Protein AF-0000000072507271 (afdb_homodimer)

Nearest PDB structures (foldseek):
  4ly5-assembly1_A  TM=8.742E-01  e=4.283E-17  Necator americanus
  3nt8-assembly2_B  TM=8.299E-01  e=2.688E-16  Necator americanus
  4tpv-assembly1_A  TM=8.058E-01  e=2.156E-11  Ancylostoma caninum
  4g2u-assembly1_B  TM=7.736E-01  e=8.994E-11  Ostertagia ostertagi
  4g2u-assembly1_A  TM=7.487E-01  e=8.403E-11  Ostertagia ostertagi

Organism: Oesophagostomum dentatum (NCBI:txid61180)

Sequence (428 aa):
MTAEFAALILLTKRGPVVDQWEGEMTDQLRYVVLAKVHSLRGNLAMGVVPNGKGGGFLRKANKLRQLHYSFDMERRAFRRARLGPFMGPPPIGVYENSFIIKDITISLDIAIQRSMQKWWSEITVREEPIDQIQNLWYDHLGISNWARMASEHTTDIGCGFHKYSGKGKVVCQFRSTLKEGSKLYTPGPTCNQCPGGKATCVNGLCPADLEGVCMTAEFAALILLTKRGPVVDQWEGEMTDQLRYVVLAKVHSLRGNLAMGVVPNGKGGGFLRKANKLRQLHYSFDMERRAFRRARLGPFMGPPPIGVYENSFIIKDITISLDIAIQRSMQKWWSEITVREEPIDQIQNLWYDHLGISNWARMASEHTTDIGCGFHKYSGKGKVVCQFRSTLKEGSKLYTPGPTCNQCPGGKATCVNGLCPADLEGVC

InterPro domains:
  IPR014044 CAP domain [PF00188] (58-174)
  IPR014044 CAP domain [SM00198] (27-181)
  IPR035940 CAP superfamily [G3DSA:3.40.33.10] (19-211)
  IPR035940 CAP superfamily [SSF55797] (21-187)

Solvent-accessible surface area (backbone atoms only — not comparable to full-atom values): 23313 Å² total; per-residue (Å²): 138,83,80,74,78,76,79,77,74,78,71,75,73,80,65,81,86,72,62,76,50,77,54,76,91,45,72,69,51,52,47,49,52,50,53,50,52,42,50,56,42,14,33,36,10,53,27,45,35,52,21,12,47,93,36,64,53,38,69,22,19,13,40,32,49,38,63,41,82,33,69,68,37,18,53,52,15,30,59,51,16,66,43,45,90,68,51,67,81,73,60,90,92,56,45,72,45,74,39,79,36,69,68,62,84,56,53,67,64,46,52,52,47,36,43,53,44,56,34,48,41,38,49,42,60,24,72,66,52,78,88,64,68,31,73,50,64,36,70,83,69,61,28,46,56,25,46,62,68,59,20,47,41,36,48,32,37,14,50,24,48,18,62,46,95,76,23,28,28,41,19,36,28,44,42,62,69,73,50,91,74,44,54,39,57,53,71,43,62,50,32,69,62,18,76,83,43,85,50,73,57,55,71,34,16,17,56,61,70,61,68,74,65,113,137,83,80,75,78,76,78,75,73,77,71,74,72,79,65,82,85,72,62,74,51,77,52,77,90,46,72,68,50,52,48,48,53,51,52,51,52,42,51,55,41,14,34,37,10,54,27,47,35,53,20,13,48,92,36,65,53,39,70,23,19,12,40,32,51,38,62,41,81,34,68,68,37,18,55,51,15,30,58,51,18,65,44,45,90,69,48,68,81,73,61,89,92,55,45,72,45,75,41,77,36,70,68,62,84,56,54,69,64,45,53,52,48,35,41,52,44,56,34,48,40,40,49,39,59,23,73,66,53,78,87,64,67,29,74,49,64,36,69,82,69,61,28,48,56,25,46,62,67,59,22,46,43,37,47,31,36,15,51,24,47,18,61,45,96,76,24,29,28,40,19,36,28,43,43,62,70,72,50,92,76,43,52,42,56,53,71,43,60,50,32,67,62,18,76,84,42,85,51,74,56,55,71,34,14,15,59,62,69,60,68,74,64,110

Radius of gyration: 24.29 Å; Cα contacts (8 Å, |Δi|>4): 818; chains: 2; bounding box: 94×62×75 Å

Structure (mmCIF, N/CA/C/O backbone):
data_AF-0000000072507271-model_v1
#
loop_
_entity.id
_entity.type
_entity.pdbx_description
1 polymer 'SCP domain-containing protein'
#
loop_
_atom_site.group_PDB
_atom_site.id
_atom_site.type_symbol
_atom_site.label_atom_id
_atom_site.label_alt_id
_atom_site.label_comp_id
_atom_site.label_asym_id
_atom_site.label_entity_id
_atom_site.label_seq_id
_atom_site.pdbx_PDB_ins_code
_atom_site.Cartn_x
_atom_site.Cartn_y
_atom_site.Cartn_z
_atom_site.occupancy
_atom_site.B_iso_or_equiv
_atom_site.auth_seq_id
_atom_site.auth_comp_id
_atom_site.auth_asym_id
_atom_site.auth_atom_id
_atom_site.pdbx_PDB_model_num
ATOM 1 N N . MET A 1 1 ? 57.812 -30.25 21.078 1 30.28 1 MET A N 1
ATOM 2 C CA . MET A 1 1 ? 56.625 -30.891 20.531 1 30.28 1 MET A CA 1
ATOM 3 C C . MET A 1 1 ? 55.5 -29.875 20.281 1 30.28 1 MET A C 1
ATOM 5 O O . MET A 1 1 ? 54.969 -29.297 21.219 1 30.28 1 MET A O 1
ATOM 9 N N . THR A 1 2 ? 55.656 -29.031 19.125 1 33.25 2 THR A N 1
ATOM 10 C CA . THR A 1 2 ? 54.906 -27.891 18.625 1 33.25 2 THR A CA 1
ATOM 11 C C . THR A 1 2 ? 53.5 -28.312 18.219 1 33.25 2 THR A C 1
ATOM 13 O O . THR A 1 2 ? 53.312 -29.188 17.375 1 33.25 2 THR A O 1
ATOM 16 N N . ALA A 1 3 ? 52.5 -28.281 19.172 1 33.59 3 ALA A N 1
ATOM 17 C CA . ALA A 1 3 ? 51.094 -28.609 18.938 1 33.59 3 ALA A CA 1
ATOM 18 C C . ALA A 1 3 ? 50.531 -27.797 17.781 1 33.59 3 ALA A C 1
ATOM 20 O O . ALA A 1 3 ? 50.531 -26.562 17.828 1 33.59 3 ALA A O 1
ATOM 21 N N . GLU A 1 4 ? 50.594 -28.297 16.609 1 34.72 4 GLU A N 1
ATOM 22 C CA . GLU A 1 4 ? 49.969 -27.672 15.445 1 34.72 4 GLU A CA 1
ATOM 23 C C . GLU A 1 4 ? 48.469 -27.672 15.578 1 34.72 4 GLU A C 1
ATOM 25 O O . GLU A 1 4 ? 47.844 -28.719 15.773 1 34.72 4 GLU A O 1
ATOM 30 N N . PHE A 1 5 ? 47.938 -26.672 16.203 1 36.12 5 PHE A N 1
ATOM 31 C CA . PHE A 1 5 ? 46.5 -26.516 16.141 1 36.12 5 PHE A CA 1
ATOM 32 C C . PHE A 1 5 ? 46.031 -26.406 14.695 1 36.12 5 PHE A C 1
ATOM 34 O O . PHE A 1 5 ? 46.344 -25.453 14 1 36.12 5 PHE A O 1
ATOM 41 N N . ALA A 1 6 ? 45.688 -27.5 14.047 1 32 6 ALA A N 1
ATOM 42 C CA . ALA A 1 6 ? 45.031 -27.516 12.75 1 32 6 ALA A CA 1
ATOM 43 C C . ALA A 1 6 ? 43.656 -26.844 12.859 1 32 6 ALA A C 1
ATOM 45 O O . ALA A 1 6 ? 42.781 -27.312 13.617 1 32 6 ALA A O 1
ATOM 46 N N . ALA A 1 7 ? 43.594 -25.547 12.547 1 35.5 7 ALA A N 1
ATOM 47 C CA . ALA A 1 7 ? 42.312 -24.859 12.367 1 35.5 7 ALA A CA 1
ATOM 48 C C . ALA A 1 7 ? 41.438 -25.578 11.336 1 35.5 7 ALA A C 1
ATOM 50 O O . ALA A 1 7 ? 41.781 -25.656 10.156 1 35.5 7 ALA A O 1
ATOM 51 N N . LEU A 1 8 ? 40.625 -26.547 11.789 1 33.56 8 LEU A N 1
ATOM 52 C CA . LEU A 1 8 ? 39.625 -27.109 10.906 1 33.56 8 LEU A CA 1
ATOM 53 C C . LEU A 1 8 ? 38.688 -26.016 10.375 1 33.56 8 LEU A C 1
ATOM 55 O O . LEU A 1 8 ? 37.969 -25.375 11.141 1 33.56 8 LEU A O 1
ATOM 59 N N . ILE A 1 9 ? 39.094 -25.422 9.289 1 33.5 9 ILE A N 1
ATOM 60 C CA . ILE A 1 9 ? 38.188 -24.562 8.531 1 33.5 9 ILE A CA 1
ATOM 61 C C . ILE A 1 9 ? 36.969 -25.375 8.086 1 33.5 9 ILE A C 1
ATOM 63 O O . ILE A 1 9 ? 37.094 -26.328 7.301 1 33.5 9 ILE A O 1
ATOM 67 N N . LEU A 1 10 ? 36 -25.562 8.945 1 29.8 10 LEU A N 1
ATOM 68 C CA . LEU A 1 10 ? 34.75 -26.125 8.438 1 29.8 10 LEU A CA 1
ATOM 69 C C . LEU A 1 10 ? 34.25 -25.312 7.25 1 29.8 10 LEU A C 1
ATOM 71 O O . LEU A 1 10 ? 33.875 -24.156 7.402 1 29.8 10 LEU A O 1
ATOM 75 N N . LEU A 1 11 ? 34.688 -25.625 6.086 1 34.31 11 LEU A N 1
ATOM 76 C CA . LEU A 1 11 ? 34.062 -25.188 4.852 1 34.31 11 LEU A CA 1
ATOM 77 C C . LEU A 1 11 ? 32.562 -25.578 4.832 1 34.31 11 LEU A C 1
ATOM 79 O O . LEU A 1 11 ? 32.25 -26.766 4.848 1 34.31 11 LEU A O 1
ATOM 83 N N . THR A 1 12 ? 31.703 -24.969 5.527 1 35.31 12 THR A N 1
ATOM 84 C CA . THR A 1 12 ? 30.312 -25.312 5.277 1 35.31 12 THR A CA 1
ATOM 85 C C . THR A 1 12 ? 30.016 -25.281 3.783 1 35.31 12 THR A C 1
ATOM 87 O O . THR A 1 12 ? 30.281 -24.297 3.105 1 35.31 12 THR A O 1
ATOM 90 N N . LYS A 1 13 ? 30.031 -26.406 3.182 1 40.5 13 LYS A N 1
ATOM 91 C CA . LYS A 1 13 ? 29.609 -26.688 1.813 1 40.5 13 LYS A CA 1
ATOM 92 C C . LYS A 1 13 ? 28.328 -25.938 1.472 1 40.5 13 LYS A C 1
ATOM 94 O O . LYS A 1 13 ? 27.391 -25.891 2.281 1 40.5 13 LYS A O 1
ATOM 99 N N . ARG A 1 14 ? 28.312 -24.891 0.66 1 40.75 14 ARG A N 1
ATOM 100 C CA . ARG A 1 14 ? 27.156 -24.344 -0.043 1 40.75 14 ARG A CA 1
ATOM 101 C C . ARG A 1 14 ? 26.297 -25.469 -0.639 1 40.75 14 ARG A C 1
ATOM 103 O O . ARG A 1 14 ? 26.766 -26.203 -1.512 1 40.75 14 ARG A O 1
ATOM 110 N N . GLY A 1 15 ? 25.516 -26.156 0.08 1 41.59 15 GLY A N 1
ATOM 111 C CA . GLY A 1 15 ? 24.719 -27.156 -0.606 1 41.59 15 GLY A CA 1
ATOM 112 C C . GLY A 1 15 ? 24.125 -26.656 -1.914 1 41.59 15 GLY A C 1
ATOM 113 O O . GLY A 1 15 ? 24.219 -25.469 -2.227 1 41.59 15 GLY A O 1
ATOM 114 N N . PRO A 1 16 ? 23.609 -27.547 -2.838 1 45.62 16 PRO A N 1
ATOM 115 C CA . PRO A 1 16 ? 23.125 -27.172 -4.168 1 45.62 16 PRO A CA 1
ATOM 116 C C . PRO A 1 16 ? 22.125 -26.016 -4.125 1 45.62 16 PRO A C 1
ATOM 118 O O . PRO A 1 16 ? 21.359 -25.891 -3.17 1 45.62 16 PRO A O 1
ATOM 121 N N . VAL A 1 17 ? 22.328 -24.859 -4.688 1 49.53 17 VAL A N 1
ATOM 122 C CA . VAL A 1 17 ? 21.438 -23.719 -4.863 1 49.53 17 VAL A CA 1
ATOM 123 C C . VAL A 1 17 ? 20.062 -24.203 -5.324 1 49.53 17 VAL A C 1
ATOM 125 O O . VAL A 1 17 ? 19.906 -24.656 -6.461 1 49.53 17 VAL A O 1
ATOM 128 N N . VAL A 1 18 ? 19.188 -24.953 -4.516 1 61.69 18 VAL A N 1
ATOM 129 C CA . VAL A 1 18 ? 17.859 -25.406 -4.867 1 61.69 18 VAL A CA 1
ATOM 130 C C . VAL A 1 18 ? 17.062 -24.25 -5.484 1 61.69 18 VAL A C 1
ATOM 132 O O . VAL A 1 18 ? 17.062 -23.141 -4.949 1 61.69 18 VAL A O 1
ATOM 135 N N . ASP A 1 19 ? 16.641 -24.422 -6.812 1 78.31 19 ASP A N 1
ATOM 136 C CA . ASP A 1 19 ? 15.766 -23.5 -7.516 1 78.31 19 ASP A CA 1
ATOM 137 C C . ASP A 1 19 ? 14.508 -23.219 -6.707 1 78.31 19 ASP A C 1
ATOM 139 O O . ASP A 1 19 ? 13.672 -24.109 -6.52 1 78.31 19 ASP A O 1
ATOM 143 N N . GLN A 1 20 ? 14.375 -22.031 -6.164 1 89.12 20 GLN A N 1
ATOM 144 C CA . GLN A 1 20 ? 13.266 -21.672 -5.289 1 89.12 20 GLN A CA 1
ATOM 145 C C . GLN A 1 20 ? 11.922 -21.875 -5.988 1 89.12 20 GLN A C 1
ATOM 147 O O . GLN A 1 20 ? 10.922 -22.172 -5.34 1 89.12 20 GLN A O 1
ATOM 152 N N . TRP A 1 21 ? 11.852 -21.875 -7.273 1 93.25 21 TRP A N 1
ATOM 153 C CA . TRP A 1 21 ? 10.602 -21.953 -8.023 1 93.25 21 TRP A CA 1
ATOM 154 C C . TRP A 1 21 ? 10.164 -23.406 -8.203 1 93.25 21 TRP A C 1
ATOM 156 O O . TRP A 1 21 ? 9.062 -23.672 -8.703 1 93.25 21 TRP A O 1
ATOM 166 N N . GLU A 1 22 ? 10.984 -24.328 -7.844 1 87.94 22 GLU A N 1
ATOM 167 C CA . GLU A 1 22 ? 10.641 -25.75 -7.93 1 87.94 22 GLU A CA 1
ATOM 168 C C . GLU A 1 22 ? 10.266 -26.312 -6.559 1 87.94 22 GLU A C 1
ATOM 170 O O . GLU A 1 22 ? 9.93 -27.5 -6.438 1 87.94 22 GLU A O 1
ATOM 175 N N . GLY A 1 23 ? 10.273 -25.406 -5.629 1 86.38 23 GLY A N 1
ATOM 176 C CA . GLY A 1 23 ? 9.977 -25.859 -4.277 1 86.38 23 GLY A CA 1
ATOM 177 C C . GLY A 1 23 ? 8.508 -25.781 -3.93 1 86.38 23 GLY A C 1
ATOM 178 O O . GLY A 1 23 ? 7.656 -25.703 -4.82 1 86.38 23 GLY A O 1
ATOM 179 N N . GLU A 1 24 ? 8.25 -26.062 -2.658 1 91.69 24 GLU A N 1
ATOM 180 C CA . GLU A 1 24 ? 6.898 -26.031 -2.113 1 91.69 24 GLU A CA 1
ATOM 181 C C . GLU A 1 24 ? 6.613 -24.719 -1.392 1 91.69 24 GLU A C 1
ATOM 183 O O . GLU A 1 24 ? 7.527 -23.938 -1.134 1 91.69 24 GLU A O 1
ATOM 188 N N . MET A 1 25 ? 5.332 -24.562 -1.2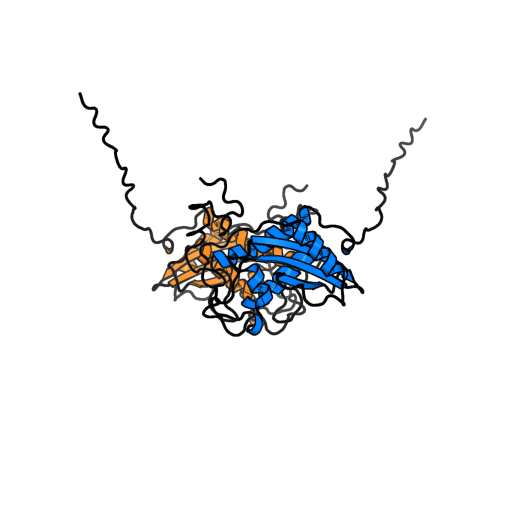28 1 97.25 25 MET A N 1
ATOM 189 C CA . MET A 1 25 ? 4.93 -23.438 -0.387 1 97.25 25 MET A CA 1
ATOM 190 C C . MET A 1 25 ? 5.367 -23.656 1.058 1 97.25 25 MET A C 1
ATOM 192 O O . MET A 1 25 ? 5.086 -24.703 1.647 1 97.25 25 MET A O 1
ATOM 196 N N . THR A 1 26 ? 6.137 -22.734 1.594 1 97.06 26 THR A N 1
ATOM 197 C CA . THR A 1 26 ? 6.539 -22.812 2.992 1 97.06 26 THR A CA 1
ATOM 198 C C . THR A 1 26 ? 5.594 -22 3.875 1 97.06 26 THR A C 1
ATOM 200 O O . THR A 1 26 ? 4.812 -21.203 3.375 1 97.06 26 THR A O 1
ATOM 203 N N . ASP A 1 27 ? 5.684 -22.203 5.168 1 97.5 27 ASP A N 1
ATOM 204 C CA . ASP A 1 27 ? 4.875 -21.422 6.105 1 97.5 27 ASP A CA 1
ATOM 205 C C . ASP A 1 27 ? 5.176 -19.938 5.988 1 97.5 27 ASP A C 1
ATOM 207 O O . ASP A 1 27 ? 4.273 -19.094 6.105 1 97.5 27 ASP A O 1
ATOM 211 N N . GLN A 1 28 ? 6.414 -19.625 5.805 1 95.94 28 GLN A N 1
ATOM 212 C CA . GLN A 1 28 ? 6.801 -18.219 5.652 1 95.94 28 GLN A CA 1
ATOM 213 C C . GLN A 1 28 ? 6.141 -17.594 4.426 1 95.94 28 GLN A C 1
ATOM 215 O O . GLN A 1 28 ? 5.652 -16.469 4.484 1 95.94 28 GLN A O 1
ATOM 220 N N . LEU A 1 29 ? 6.125 -18.312 3.334 1 97.81 29 LEU A N 1
ATOM 221 C CA . LEU A 1 29 ? 5.508 -17.781 2.121 1 97.81 29 LEU A CA 1
ATOM 222 C C . LEU A 1 29 ? 3.996 -17.656 2.295 1 97.81 29 LEU A C 1
ATOM 224 O O . LEU A 1 29 ? 3.385 -16.719 1.775 1 97.81 29 LEU A O 1
ATOM 228 N N . ARG A 1 30 ? 3.387 -18.594 2.998 1 98.69 30 ARG A N 1
ATOM 229 C CA . ARG A 1 30 ? 1.964 -18.5 3.309 1 98.69 30 ARG A CA 1
ATOM 230 C C . ARG A 1 30 ? 1.67 -17.234 4.117 1 98.69 30 ARG A C 1
ATOM 232 O O . ARG A 1 30 ? 0.674 -16.562 3.873 1 98.69 30 ARG A O 1
ATOM 239 N N . TYR A 1 31 ? 2.518 -16.984 5.047 1 97.69 31 TYR A N 1
ATOM 240 C CA . TYR A 1 31 ? 2.371 -15.758 5.828 1 97.69 31 TYR A CA 1
ATOM 241 C C . TYR A 1 31 ? 2.482 -14.531 4.941 1 97.69 31 TYR A C 1
ATOM 243 O O . TYR A 1 31 ? 1.728 -13.562 5.105 1 97.69 31 TYR A O 1
ATOM 251 N N . VAL A 1 32 ? 3.402 -14.547 4.004 1 97.25 32 VAL A N 1
ATOM 252 C CA . VAL A 1 32 ? 3.584 -13.422 3.088 1 97.25 32 VAL A CA 1
ATOM 253 C C . VAL A 1 32 ? 2.305 -13.203 2.281 1 97.25 32 VAL A C 1
ATOM 255 O O . VAL A 1 32 ? 1.869 -12.062 2.096 1 97.25 32 VAL A O 1
ATOM 258 N N . VAL A 1 33 ? 1.694 -14.281 1.812 1 98.75 33 VAL A N 1
ATOM 259 C CA . VAL A 1 33 ? 0.443 -14.195 1.067 1 98.75 33 VAL A CA 1
ATOM 260 C C . VAL A 1 33 ? -0.619 -13.5 1.919 1 98.75 33 VAL A C 1
ATOM 262 O O . VAL A 1 33 ? -1.227 -12.516 1.487 1 98.75 33 VAL A O 1
ATOM 265 N N . LEU A 1 34 ? -0.765 -13.977 3.129 1 98.5 34 LEU A N 1
ATOM 266 C CA . LEU A 1 34 ? -1.815 -13.453 3.996 1 98.5 34 LEU A CA 1
ATOM 267 C C . LEU A 1 34 ? -1.511 -12.016 4.41 1 98.5 34 LEU A C 1
ATOM 269 O O . LEU A 1 34 ? -2.404 -11.164 4.418 1 98.5 34 LEU A O 1
ATOM 273 N N . ALA A 1 35 ? -0.312 -11.711 4.758 1 97.25 35 ALA A N 1
ATOM 274 C CA . ALA A 1 35 ? 0.061 -10.367 5.184 1 97.25 35 ALA A CA 1
ATOM 275 C C . ALA A 1 35 ? -0.187 -9.352 4.074 1 97.25 35 ALA A C 1
ATOM 277 O O . ALA A 1 35 ? -0.709 -8.266 4.324 1 97.25 35 ALA A O 1
ATOM 278 N N . LYS A 1 36 ? 0.175 -9.75 2.855 1 98.25 36 LYS A N 1
ATOM 279 C CA . LYS A 1 36 ? 0.03 -8.812 1.747 1 98.25 36 LYS A CA 1
ATOM 280 C C . LYS A 1 36 ? -1.44 -8.586 1.409 1 98.25 36 LYS A C 1
ATOM 282 O O . LYS A 1 36 ? -1.88 -7.441 1.267 1 98.25 36 LYS A O 1
ATOM 287 N N . VAL A 1 37 ? -2.209 -9.602 1.322 1 98.62 37 VAL A N 1
ATOM 288 C CA . VAL A 1 37 ? -3.611 -9.414 0.962 1 98.62 37 VAL A CA 1
ATOM 289 C C . VAL A 1 37 ? -4.34 -8.672 2.078 1 98.62 37 VAL A C 1
ATOM 291 O O . VAL A 1 37 ? -5.227 -7.855 1.814 1 98.62 37 VAL A O 1
ATOM 294 N N . HIS A 1 38 ? -3.969 -8.984 3.312 1 97.75 38 HIS A N 1
ATOM 295 C CA . HIS A 1 38 ? -4.602 -8.289 4.43 1 97.75 38 HIS A CA 1
ATOM 296 C C . HIS A 1 38 ? -4.23 -6.812 4.441 1 97.75 38 HIS A C 1
ATOM 298 O O . HIS A 1 38 ? -5.062 -5.961 4.77 1 97.75 38 HIS A O 1
ATOM 304 N N . SER A 1 39 ? -3.055 -6.551 4.148 1 97.31 39 SER A N 1
ATOM 305 C CA . SER A 1 39 ? -2.643 -5.152 4.055 1 97.31 39 SER A CA 1
ATOM 306 C C . SER A 1 39 ? -3.453 -4.406 3.002 1 97.31 39 SER A C 1
ATOM 308 O O . SER A 1 39 ? -3.947 -3.307 3.254 1 97.31 39 SER A O 1
ATOM 310 N N . LEU A 1 40 ? -3.594 -4.961 1.858 1 98.19 40 LEU A N 1
ATOM 311 C CA . LEU A 1 40 ? -4.336 -4.344 0.763 1 98.19 40 LEU A CA 1
ATOM 312 C C . LEU A 1 40 ? -5.812 -4.207 1.117 1 98.19 40 LEU A C 1
ATOM 314 O O . LEU A 1 40 ? -6.398 -3.137 0.939 1 98.19 40 LEU A O 1
ATOM 318 N N . ARG A 1 41 ? -6.406 -5.227 1.66 1 97.75 41 ARG A N 1
ATOM 319 C CA . ARG A 1 41 ? -7.805 -5.188 2.08 1 97.75 41 ARG A CA 1
ATOM 320 C C . ARG A 1 41 ? -8.008 -4.195 3.219 1 97.75 41 ARG A C 1
ATOM 322 O O . ARG A 1 41 ? -9.039 -3.525 3.287 1 97.75 41 ARG A O 1
ATOM 329 N N . GLY A 1 42 ? -7.074 -4.176 4.109 1 97 42 GLY A N 1
ATOM 330 C CA . GLY A 1 42 ? -7.152 -3.201 5.184 1 97 42 GLY A CA 1
ATOM 331 C C . GLY A 1 42 ? -7.199 -1.769 4.688 1 97 42 GLY A C 1
ATOM 332 O O . GLY A 1 42 ? -7.98 -0.957 5.188 1 97 42 GLY A O 1
ATOM 333 N N . ASN A 1 43 ? -6.352 -1.466 3.729 1 97.5 43 ASN A N 1
ATOM 334 C CA . ASN A 1 43 ? -6.383 -0.143 3.115 1 97.5 43 ASN A CA 1
ATOM 335 C C . ASN A 1 43 ? -7.754 0.174 2.531 1 97.5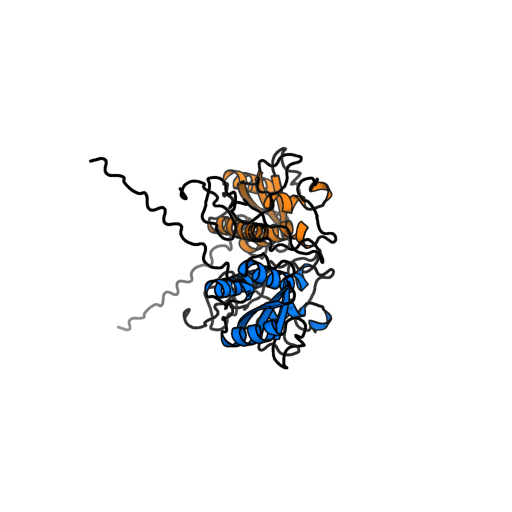 43 ASN A C 1
ATOM 337 O O . ASN A 1 43 ? -8.242 1.299 2.658 1 97.5 43 ASN A O 1
ATOM 341 N N . LEU A 1 44 ? -8.289 -0.798 1.896 1 96.62 44 LEU A N 1
ATOM 342 C CA . LEU A 1 44 ? -9.625 -0.602 1.344 1 96.62 44 LEU A CA 1
ATOM 343 C C . LEU A 1 44 ? -10.641 -0.377 2.455 1 96.62 44 LEU A C 1
ATOM 345 O O . LEU A 1 44 ? -11.461 0.54 2.373 1 96.62 44 LEU A O 1
ATOM 349 N N . ALA A 1 45 ? -10.57 -1.211 3.49 1 96.38 45 ALA A N 1
ATOM 350 C CA . ALA A 1 45 ? -11.508 -1.102 4.602 1 96.38 45 ALA A CA 1
ATOM 351 C C . ALA A 1 45 ? -11.477 0.296 5.215 1 96.38 45 ALA A C 1
ATOM 353 O O . ALA A 1 45 ? -12.516 0.838 5.602 1 96.38 45 ALA A O 1
ATOM 354 N N . MET A 1 46 ? -10.352 0.861 5.215 1 96.5 46 MET A N 1
ATOM 355 C CA . MET A 1 46 ? -10.164 2.152 5.867 1 96.5 46 MET A CA 1
ATOM 356 C C . MET A 1 46 ? -10.336 3.297 4.871 1 96.5 46 MET A C 1
ATOM 358 O O . MET A 1 46 ? -10.188 4.465 5.23 1 96.5 46 MET A O 1
ATOM 362 N N . GLY A 1 47 ? -10.609 2.994 3.67 1 95.62 47 GLY A N 1
ATOM 363 C CA . GLY A 1 47 ? -10.844 4.027 2.676 1 95.62 47 GLY A CA 1
ATOM 364 C C . GLY A 1 47 ? -9.594 4.777 2.275 1 95.62 47 GLY A C 1
ATOM 365 O O . GLY A 1 47 ? -9.633 5.988 2.045 1 95.62 47 GLY A O 1
ATOM 366 N N . VAL A 1 48 ? -8.461 4.043 2.225 1 96.62 48 VAL A N 1
ATOM 367 C CA . VAL A 1 48 ? -7.191 4.688 1.902 1 96.62 48 VAL A CA 1
ATOM 368 C C . VAL A 1 48 ? -6.734 4.254 0.513 1 96.62 48 VAL A C 1
ATOM 370 O O . VAL A 1 48 ? -5.559 4.398 0.168 1 96.62 48 VAL A O 1
ATOM 373 N N . VAL A 1 49 ? -7.566 3.662 -0.275 1 95.56 49 VAL A N 1
ATOM 374 C CA . VAL A 1 49 ? -7.262 3.26 -1.644 1 95.56 49 VAL A CA 1
ATOM 375 C C . VAL A 1 49 ? -7.73 4.34 -2.617 1 95.56 49 VAL A C 1
ATOM 377 O O . VAL A 1 49 ? -8.914 4.684 -2.648 1 95.56 49 VAL A O 1
ATOM 380 N N . PRO A 1 50 ? -6.836 4.84 -3.434 1 92.94 50 PRO A N 1
ATOM 381 C CA . PRO A 1 50 ? -7.262 5.836 -4.422 1 92.94 50 PRO A CA 1
ATOM 382 C C . PRO A 1 50 ? -8.273 5.281 -5.418 1 92.94 50 PRO A C 1
ATOM 384 O O . PRO A 1 50 ? -8.18 4.117 -5.82 1 92.94 50 PRO A O 1
ATOM 387 N N . ASN A 1 51 ? -9.195 6.211 -5.77 1 91.06 51 ASN A N 1
ATOM 388 C CA . ASN A 1 51 ? -10.172 5.895 -6.801 1 91.06 51 ASN A CA 1
ATOM 389 C C . ASN A 1 51 ? -9.719 6.375 -8.18 1 91.06 51 ASN A C 1
ATOM 391 O O . ASN A 1 51 ? -10.172 7.414 -8.656 1 91.06 51 ASN A O 1
ATOM 395 N N . GLY A 1 52 ? -8.867 5.562 -8.836 1 86.38 52 GLY A N 1
ATOM 396 C CA . GLY A 1 52 ? -8.289 5.953 -10.117 1 86.38 52 GLY A CA 1
ATOM 397 C C . GLY A 1 52 ? -7.363 7.148 -10.016 1 86.38 52 GLY A C 1
ATOM 398 O O . GLY A 1 52 ? -6.926 7.512 -8.922 1 86.38 52 GLY A O 1
ATOM 399 N N . LYS A 1 53 ? -7.133 7.625 -11.281 1 77.75 53 LYS A N 1
ATOM 400 C CA . LYS A 1 53 ? -6.258 8.789 -11.383 1 77.75 53 LYS A CA 1
ATOM 401 C C . LYS A 1 53 ? -7.02 10.07 -11.062 1 77.75 53 LYS A C 1
ATOM 403 O O . LYS A 1 53 ? -8.094 10.32 -11.617 1 77.75 53 LYS A O 1
ATOM 408 N N . GLY A 1 54 ? -6.504 10.812 -10.117 1 69.88 54 GLY A N 1
ATOM 409 C CA . GLY A 1 54 ? -7.105 12.109 -9.844 1 69.88 54 GLY A CA 1
ATOM 410 C C . GLY A 1 54 ? -8.383 12.016 -9.039 1 69.88 54 GLY A C 1
ATOM 411 O O . GLY A 1 54 ? -8.961 13.039 -8.656 1 69.88 54 GLY A O 1
ATOM 412 N N . GLY A 1 55 ? -8.82 10.773 -8.93 1 74.75 55 GLY A N 1
ATOM 413 C CA . GLY A 1 55 ? -10.023 10.609 -8.133 1 74.75 55 GLY A CA 1
ATOM 414 C C . GLY A 1 55 ? -9.758 10.547 -6.641 1 74.75 55 GLY A C 1
ATOM 415 O O . GLY A 1 55 ? -8.602 10.484 -6.215 1 74.75 55 GLY A O 1
ATOM 416 N N . GLY A 1 56 ? -10.617 10.961 -5.742 1 89.5 56 GLY A N 1
ATOM 417 C CA . GLY A 1 56 ? -10.57 10.781 -4.301 1 89.5 56 GLY A CA 1
ATOM 418 C C . GLY A 1 56 ? -10.258 9.359 -3.885 1 89.5 56 GLY A C 1
ATOM 419 O O . GLY A 1 56 ? -9.438 8.688 -4.52 1 89.5 56 GLY A O 1
ATOM 420 N N . PHE A 1 57 ? -10.703 8.969 -2.9 1 94.12 57 PHE A N 1
ATOM 421 C CA . PHE A 1 57 ? -10.469 7.637 -2.354 1 94.12 57 PHE A CA 1
ATOM 422 C C . PHE A 1 57 ? -11.727 6.781 -2.441 1 94.12 57 PHE A C 1
ATOM 424 O O . PHE A 1 57 ? -12.844 7.309 -2.465 1 94.12 57 PHE A O 1
ATOM 431 N N . LEU A 1 58 ? -11.531 5.473 -2.574 1 92.88 58 LEU A N 1
ATOM 432 C CA . LEU A 1 58 ? -12.656 4.551 -2.479 1 92.88 58 LEU A CA 1
ATOM 433 C C . LEU A 1 58 ? -13.32 4.641 -1.108 1 92.88 58 LEU A C 1
ATOM 435 O O . LEU A 1 58 ? -12.664 4.977 -0.119 1 92.88 58 LEU A O 1
ATOM 439 N N . ARG A 1 59 ? -14.625 4.383 -1.101 1 92.25 59 ARG A N 1
ATOM 440 C CA . ARG A 1 59 ? -15.352 4.41 0.165 1 92.25 59 ARG A CA 1
ATOM 441 C C . ARG A 1 59 ? -14.844 3.322 1.108 1 92.25 59 ARG A C 1
ATOM 443 O O . ARG A 1 59 ? -14.484 2.23 0.667 1 92.25 59 ARG A O 1
ATOM 450 N N . LYS A 1 60 ? -14.898 3.592 2.385 1 94.38 60 LYS A N 1
ATOM 451 C CA . LYS A 1 60 ? -14.586 2.607 3.416 1 94.38 60 LYS A CA 1
ATOM 452 C C . LYS A 1 60 ? -15.516 1.398 3.322 1 94.38 60 LYS A C 1
ATOM 454 O O . LYS A 1 60 ? -16.641 1.512 2.838 1 94.38 60 LYS A O 1
ATOM 459 N N . ALA A 1 61 ? -15.008 0.317 3.818 1 93.19 61 ALA A N 1
ATOM 460 C CA . ALA A 1 61 ? -15.812 -0.902 3.838 1 93.19 61 ALA A CA 1
ATOM 461 C C . ALA A 1 61 ? -16.188 -1.288 5.266 1 93.19 61 ALA A C 1
ATOM 463 O O . ALA A 1 61 ? -15.344 -1.287 6.16 1 93.19 61 ALA A O 1
ATOM 464 N N . ASN A 1 62 ? -17.344 -1.759 5.488 1 91.69 62 ASN A N 1
ATOM 465 C CA . ASN A 1 62 ? -17.906 -1.939 6.82 1 91.69 62 ASN A CA 1
ATOM 466 C C . ASN A 1 62 ? -17.562 -3.309 7.395 1 91.69 62 ASN A C 1
ATOM 468 O O . ASN A 1 62 ? -17.5 -3.477 8.617 1 91.69 62 ASN A O 1
ATOM 472 N N . LYS A 1 63 ? -17.312 -4.27 6.508 1 92.81 63 LYS A N 1
ATOM 473 C CA . LYS A 1 63 ? -17.234 -5.602 7.094 1 92.81 63 LYS A CA 1
ATOM 474 C C . LYS A 1 63 ? -16.219 -6.469 6.352 1 92.81 63 LYS A C 1
ATOM 476 O O . LYS A 1 63 ? -16.391 -7.688 6.254 1 92.81 63 LYS A O 1
ATOM 481 N N . LEU A 1 64 ? -15.203 -5.852 5.68 1 94.94 64 LEU A N 1
ATOM 482 C CA . LEU A 1 64 ? -14.141 -6.645 5.074 1 94.94 64 LEU A CA 1
ATOM 483 C C . LEU A 1 64 ? -13.406 -7.469 6.129 1 94.94 64 LEU A C 1
ATOM 485 O O . LEU A 1 64 ? -13.094 -6.961 7.211 1 94.94 64 LEU A O 1
ATOM 489 N N . ARG A 1 65 ? -13.156 -8.688 5.852 1 94.31 65 ARG A N 1
ATOM 490 C CA . ARG A 1 65 ? -12.555 -9.578 6.836 1 94.31 65 ARG A CA 1
ATOM 491 C C . ARG A 1 65 ? -11.156 -10.008 6.41 1 94.31 65 ARG A C 1
ATOM 493 O O . ARG A 1 65 ? -10.805 -9.93 5.23 1 94.31 65 ARG A O 1
ATOM 500 N N . GLN A 1 66 ? -10.43 -10.453 7.395 1 95.94 66 GLN A N 1
ATOM 501 C CA . GLN A 1 66 ? -9.242 -11.242 7.102 1 95.94 66 GLN A CA 1
ATOM 502 C C . GLN A 1 66 ? -9.602 -12.562 6.434 1 95.94 66 GLN A C 1
ATOM 504 O O . GLN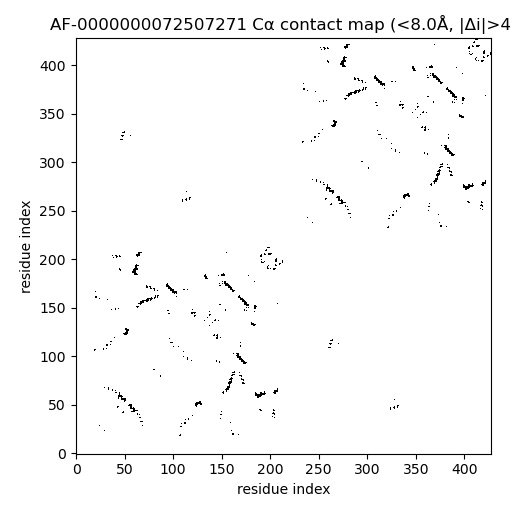 A 1 66 ? -10.688 -13.102 6.652 1 95.94 66 GLN A O 1
ATOM 509 N N . LEU A 1 67 ? -8.672 -13.047 5.621 1 97 67 LEU A N 1
ATOM 510 C CA . LEU A 1 67 ? -8.922 -14.289 4.902 1 97 67 LEU A CA 1
ATOM 511 C C . LEU A 1 67 ? -8.219 -15.461 5.59 1 97 67 LEU A C 1
ATOM 513 O O . LEU A 1 67 ? -7.234 -15.266 6.301 1 97 67 LEU A O 1
ATOM 517 N N . HIS A 1 68 ? -8.75 -16.609 5.336 1 97.06 68 HIS A N 1
ATOM 518 C CA . HIS A 1 68 ? -8.086 -17.844 5.719 1 97.06 68 HIS A CA 1
ATOM 519 C C . HIS A 1 68 ? -7.191 -18.359 4.594 1 97.06 68 HIS A C 1
ATOM 521 O O . HIS A 1 68 ? -7.516 -18.203 3.416 1 97.06 68 HIS A O 1
ATOM 527 N N . TYR A 1 69 ? -6.137 -18.969 5.074 1 98.25 69 TYR A N 1
ATOM 528 C CA . TYR A 1 69 ? -5.324 -19.641 4.066 1 98.25 69 TYR A CA 1
ATOM 529 C C . TYR A 1 69 ? -5.836 -21.062 3.814 1 98.25 69 TYR A C 1
ATOM 531 O O . TYR A 1 69 ? -6.094 -21.812 4.758 1 98.25 69 TYR A O 1
ATOM 539 N N . SER A 1 70 ? -5.945 -21.406 2.559 1 98.38 70 SER A N 1
ATOM 540 C CA . SER A 1 70 ? -6.457 -22.719 2.195 1 98.38 70 SER A CA 1
ATOM 541 C C . SER A 1 70 ? -5.379 -23.578 1.544 1 98.38 70 SER A C 1
ATOM 543 O O . SER A 1 70 ? -4.926 -23.281 0.437 1 98.38 70 SER A O 1
ATOM 545 N N . PHE A 1 71 ? -5.121 -24.734 2.152 1 98.5 71 PHE A N 1
ATOM 546 C CA . PHE A 1 71 ? -4.129 -25.656 1.616 1 98.5 71 PHE A CA 1
ATOM 547 C C . PHE A 1 71 ? -4.656 -26.344 0.369 1 98.5 71 PHE A C 1
ATOM 549 O O . PHE A 1 71 ? -3.895 -26.656 -0.548 1 98.5 71 PHE A O 1
ATOM 556 N N . ASP A 1 72 ? -5.93 -26.562 0.374 1 98.25 72 ASP A N 1
ATOM 557 C CA . ASP A 1 72 ? -6.535 -27.156 -0.813 1 98.25 72 ASP A CA 1
ATOM 558 C C . ASP A 1 72 ? -6.395 -26.234 -2.021 1 98.25 72 ASP A C 1
ATOM 560 O O . ASP A 1 72 ? -6.004 -26.688 -3.105 1 98.25 72 ASP A O 1
ATOM 564 N N . MET A 1 73 ? -6.656 -24.984 -1.825 1 98.38 73 MET A N 1
ATOM 565 C CA . MET A 1 73 ? -6.523 -24.016 -2.912 1 98.38 73 MET A CA 1
ATOM 566 C C . MET A 1 73 ? -5.062 -23.844 -3.312 1 98.38 73 MET A C 1
ATOM 568 O O . MET A 1 73 ? -4.758 -23.609 -4.484 1 98.38 73 MET A O 1
ATOM 572 N N . GLU A 1 74 ? -4.207 -23.922 -2.318 1 98.75 74 GLU A N 1
ATOM 573 C CA . GLU A 1 74 ? -2.775 -23.922 -2.6 1 98.75 74 GLU A CA 1
ATOM 574 C C . GLU A 1 74 ? -2.402 -25.047 -3.566 1 98.75 74 GLU A C 1
ATOM 576 O O . GLU A 1 74 ? -1.709 -24.812 -4.559 1 98.75 74 GLU A O 1
ATOM 581 N N . ARG A 1 75 ? -2.85 -26.266 -3.316 1 98.38 75 ARG A N 1
ATOM 582 C CA . ARG A 1 75 ? -2.545 -27.406 -4.16 1 98.38 75 ARG A CA 1
ATOM 583 C C . ARG A 1 75 ? -3.072 -27.203 -5.574 1 98.38 75 ARG A C 1
ATOM 585 O O . ARG A 1 75 ? -2.371 -27.484 -6.551 1 98.38 75 ARG A O 1
ATOM 592 N N . ARG A 1 76 ? -4.258 -26.719 -5.641 1 98.06 76 ARG A N 1
ATOM 593 C CA . ARG A 1 76 ? -4.844 -26.484 -6.953 1 98.06 76 ARG A CA 1
ATOM 594 C C . ARG A 1 76 ? -4.098 -25.375 -7.695 1 98.06 76 ARG A C 1
ATOM 596 O O . ARG A 1 76 ? -3.865 -25.484 -8.898 1 98.06 76 ARG A O 1
ATOM 603 N N . ALA A 1 77 ? -3.691 -24.359 -6.957 1 98.5 77 ALA A N 1
ATOM 604 C CA . ALA A 1 77 ? -2.949 -23.25 -7.562 1 98.5 77 ALA A CA 1
ATOM 605 C C . ALA A 1 77 ? -1.605 -23.734 -8.102 1 98.5 77 ALA A C 1
ATOM 607 O O . ALA A 1 77 ? -1.171 -23.297 -9.172 1 98.5 77 ALA A O 1
ATOM 608 N N . PHE A 1 78 ? -0.967 -24.641 -7.387 1 98.38 78 PHE A N 1
ATOM 609 C CA . PHE A 1 78 ? 0.288 -25.203 -7.871 1 98.38 78 PHE A CA 1
ATOM 610 C C . PHE A 1 78 ? 0.069 -25.984 -9.164 1 98.38 78 PHE A C 1
ATOM 612 O O . PHE A 1 78 ? 0.86 -25.875 -10.102 1 98.38 78 PHE A O 1
ATOM 619 N N . ARG A 1 79 ? -0.971 -26.797 -9.172 1 97.38 79 ARG A N 1
ATOM 620 C CA . ARG A 1 79 ? -1.268 -27.547 -10.383 1 97.38 79 ARG A CA 1
ATOM 621 C C . ARG A 1 79 ? -1.513 -26.609 -11.562 1 97.38 79 ARG A C 1
ATOM 623 O O . ARG A 1 79 ? -1.044 -26.859 -12.672 1 97.38 79 ARG A O 1
ATOM 630 N N . ARG A 1 80 ? -2.252 -25.547 -11.297 1 97.88 80 ARG A N 1
ATOM 631 C CA . ARG A 1 80 ? -2.531 -24.547 -12.328 1 97.88 80 ARG A CA 1
ATOM 632 C C . ARG A 1 80 ? -1.247 -23.859 -12.797 1 97.88 80 ARG A C 1
ATOM 634 O O . ARG A 1 80 ? -1.021 -23.719 -14 1 97.88 80 ARG A O 1
ATOM 641 N N . ALA A 1 81 ? -0.321 -23.484 -11.883 1 97.81 81 ALA A N 1
ATOM 642 C CA . ALA A 1 81 ? 0.929 -22.797 -12.203 1 97.81 81 ALA A CA 1
ATOM 643 C C . ALA A 1 81 ? 1.845 -23.688 -13.039 1 97.81 81 ALA A C 1
ATOM 645 O O . ALA A 1 81 ? 2.549 -23.203 -13.93 1 97.81 81 ALA A O 1
ATOM 646 N N . ARG A 1 82 ? 1.807 -24.953 -12.836 1 96.5 82 ARG A N 1
ATOM 647 C CA . ARG A 1 82 ? 2.688 -25.906 -13.508 1 96.5 82 ARG A CA 1
ATOM 648 C C . ARG A 1 82 ? 2.33 -26.031 -14.984 1 96.5 82 ARG A C 1
ATOM 650 O O . ARG A 1 82 ? 3.146 -26.484 -15.789 1 96.5 82 ARG A O 1
ATOM 657 N N . LEU A 1 83 ? 1.148 -25.641 -15.305 1 95.81 83 LEU A N 1
ATOM 658 C CA . LEU A 1 83 ? 0.739 -25.703 -16.703 1 95.81 83 LEU A CA 1
ATOM 659 C C . LEU A 1 83 ? 1.473 -24.641 -17.531 1 95.81 83 LEU A C 1
ATOM 661 O O . LEU A 1 83 ? 1.483 -24.703 -18.766 1 95.81 83 LEU A O 1
ATOM 665 N N . GLY A 1 84 ? 2.061 -23.609 -16.844 1 92.06 84 GLY A N 1
ATOM 666 C CA . GLY A 1 84 ? 2.883 -22.609 -17.5 1 92.06 84 GLY A CA 1
ATOM 667 C C . GLY A 1 84 ? 2.16 -21.891 -18.625 1 92.06 84 GLY A C 1
ATOM 668 O O . GLY A 1 84 ? 1.084 -21.328 -18.422 1 92.06 84 GLY A O 1
ATOM 669 N N . PRO A 1 85 ? 2.689 -21.969 -19.766 1 89 85 PRO A N 1
ATOM 670 C CA . PRO A 1 85 ? 2.098 -21.266 -20.906 1 89 85 PRO A CA 1
ATOM 671 C C . PRO A 1 85 ? 0.791 -21.906 -21.375 1 89 85 PRO A C 1
ATOM 673 O O . PRO A 1 85 ? 0.021 -21.281 -22.109 1 89 85 PRO A O 1
ATOM 676 N N . PHE A 1 86 ? 0.507 -23.031 -21 1 91.62 86 PHE A N 1
ATOM 677 C CA . PHE A 1 86 ? -0.682 -23.734 -21.453 1 91.62 86 PHE A CA 1
ATOM 678 C C . PHE A 1 86 ? -1.834 -23.547 -20.469 1 91.62 86 PHE A C 1
ATOM 680 O O . PHE A 1 86 ? -2.908 -24.125 -20.656 1 91.62 86 PHE A O 1
ATOM 687 N N . MET A 1 87 ? -1.507 -22.734 -19.5 1 93.38 87 MET A N 1
ATOM 688 C CA . MET A 1 87 ? -2.57 -22.531 -18.531 1 93.38 87 MET A CA 1
ATOM 689 C C . MET A 1 87 ? -3.766 -21.828 -19.172 1 93.38 87 MET A C 1
ATOM 691 O O . MET A 1 87 ? -3.682 -20.656 -19.547 1 93.38 87 MET A O 1
ATOM 695 N N . GLY A 1 88 ? -4.844 -22.516 -19.375 1 92.12 88 GLY A N 1
ATOM 696 C CA . GLY A 1 88 ? -6.09 -21.922 -19.828 1 92.12 88 GLY A CA 1
ATOM 697 C C . GLY A 1 88 ? -6.895 -21.266 -18.734 1 92.12 88 GLY A C 1
ATOM 698 O O . GLY A 1 88 ? -6.379 -21.031 -17.641 1 92.12 88 GLY A O 1
ATOM 699 N N . PRO A 1 89 ? -8.141 -20.953 -19.078 1 92.81 89 PRO A N 1
ATOM 700 C CA . PRO A 1 89 ? -9.008 -20.391 -18.047 1 92.81 89 PRO A CA 1
ATOM 701 C C . PRO A 1 89 ? -9.234 -21.344 -16.875 1 92.81 89 PRO A C 1
ATOM 703 O O . PRO A 1 89 ? -9.125 -22.562 -17.047 1 92.81 89 PRO A O 1
ATOM 706 N N . PRO A 1 90 ? -9.469 -20.766 -15.766 1 93.25 90 PRO A N 1
ATOM 707 C CA . PRO A 1 90 ? -9.766 -21.656 -14.648 1 93.25 90 PRO A CA 1
ATOM 708 C C . PRO A 1 90 ? -11.078 -22.422 -14.828 1 93.25 90 PRO A C 1
ATOM 710 O O . PRO A 1 90 ? -11.938 -22 -15.609 1 93.25 90 PRO A O 1
ATOM 713 N N . PRO A 1 91 ? -11.219 -23.562 -14.062 1 90.75 91 PRO A N 1
ATOM 714 C CA . PRO A 1 91 ? -12.5 -24.266 -14.078 1 90.75 91 PRO A CA 1
ATOM 715 C C . PRO A 1 91 ? -13.672 -23.391 -13.633 1 90.75 91 PRO A C 1
ATOM 717 O O . PRO A 1 91 ? -13.477 -22.406 -12.93 1 90.75 91 PRO A O 1
ATOM 720 N N . ILE A 1 92 ? -14.859 -23.797 -14.047 1 86.5 92 ILE A N 1
ATOM 721 C CA . ILE A 1 92 ? -16.078 -23.047 -13.711 1 86.5 92 ILE A CA 1
ATOM 722 C C . ILE A 1 92 ? -16.219 -22.969 -12.188 1 86.5 92 ILE A C 1
ATOM 724 O O . ILE A 1 92 ? -16 -23.953 -11.484 1 86.5 92 ILE A O 1
ATOM 728 N N . GLY A 1 93 ? -16.469 -21.781 -11.742 1 85.69 93 GLY A N 1
ATOM 729 C CA . GLY A 1 93 ? -16.719 -21.594 -10.32 1 85.69 93 GLY A CA 1
ATOM 730 C C . GLY A 1 93 ? -15.453 -21.297 -9.531 1 85.69 93 GLY A C 1
ATOM 731 O O . GLY A 1 93 ? -15.516 -21.016 -8.336 1 85.69 93 GLY A O 1
ATOM 732 N N . VAL A 1 94 ? -14.32 -21.375 -10.203 1 91.12 94 VAL A N 1
ATOM 733 C CA . VAL A 1 94 ? -13.062 -21.109 -9.516 1 91.12 94 VAL A CA 1
ATOM 734 C C . VAL A 1 94 ? -12.625 -19.672 -9.789 1 91.12 94 VAL A C 1
ATOM 736 O O . VAL A 1 94 ? -12.562 -19.234 -10.938 1 91.12 94 VAL A O 1
ATOM 739 N N . TYR A 1 95 ? -12.391 -18.906 -8.766 1 93.69 95 TYR A N 1
ATOM 740 C CA . TYR A 1 95 ? -11.836 -17.562 -8.859 1 93.69 95 TYR A CA 1
ATOM 741 C C . TYR A 1 95 ? -10.32 -17.578 -8.742 1 93.69 95 TYR A C 1
ATOM 743 O O . TYR A 1 95 ? -9.773 -18.016 -7.723 1 93.69 95 TYR A O 1
ATOM 751 N N . GLU A 1 96 ? -9.719 -17.094 -9.82 1 96.88 96 GLU A N 1
ATOM 752 C CA . GLU A 1 96 ? -8.273 -17.281 -9.914 1 96.88 96 GLU A CA 1
ATOM 753 C C . GLU A 1 96 ? -7.598 -16.031 -10.484 1 96.88 96 GLU A C 1
ATOM 755 O O . GLU A 1 96 ? -8.102 -15.422 -11.43 1 96.88 96 GLU A O 1
ATOM 760 N N . ASN A 1 97 ? -6.527 -15.602 -9.852 1 97.31 97 ASN A N 1
ATOM 761 C CA . ASN A 1 97 ? -5.602 -14.625 -10.422 1 97.31 97 ASN A CA 1
ATOM 762 C C . ASN A 1 97 ? -4.27 -15.266 -10.797 1 97.31 97 ASN A C 1
ATOM 764 O O . ASN A 1 97 ? -3.838 -16.219 -10.164 1 97.31 97 ASN A O 1
ATOM 768 N N . SER A 1 98 ? -3.607 -14.719 -11.812 1 97.88 98 SER A N 1
ATOM 769 C CA . SER A 1 98 ? -2.27 -15.172 -12.188 1 97.88 98 SER A CA 1
ATOM 770 C C . SER A 1 98 ? -1.429 -14.016 -12.719 1 97.88 98 SER A C 1
ATOM 772 O O . SER A 1 98 ? -1.97 -13.023 -13.211 1 97.88 98 SER A O 1
ATOM 774 N N . PHE A 1 99 ? -0.199 -14.188 -12.57 1 97 99 PHE A N 1
ATOM 775 C CA . PHE A 1 99 ? 0.757 -13.188 -13.023 1 97 99 PHE A CA 1
ATOM 776 C C . PHE A 1 99 ? 2.084 -13.836 -13.406 1 97 99 PHE A C 1
ATOM 778 O O . PHE A 1 99 ? 2.551 -14.75 -12.719 1 97 99 PHE A O 1
ATOM 785 N N . ILE A 1 100 ? 2.678 -13.352 -14.5 1 96.88 100 ILE A N 1
ATOM 786 C CA . ILE A 1 100 ? 3.955 -13.859 -14.984 1 96.88 100 ILE A CA 1
ATOM 787 C C . ILE A 1 100 ? 5.094 -13 -14.438 1 96.88 100 ILE A C 1
ATOM 789 O O . ILE A 1 100 ? 5.051 -11.773 -14.523 1 96.88 100 ILE A O 1
ATOM 793 N N . ILE A 1 101 ? 6.039 -13.68 -13.859 1 96.06 101 ILE A N 1
ATOM 794 C CA . ILE A 1 101 ? 7.262 -13.055 -13.367 1 96.06 101 ILE A CA 1
ATOM 795 C C . ILE A 1 101 ? 8.391 -13.266 -14.375 1 96.06 101 ILE A C 1
ATOM 797 O O . ILE A 1 101 ? 8.836 -14.398 -14.594 1 96.06 101 ILE A O 1
ATOM 801 N N . LYS A 1 102 ? 8.891 -12.211 -14.953 1 94.25 102 LYS A N 1
ATOM 802 C CA . LYS A 1 102 ? 9.906 -12.312 -16 1 94.25 102 LYS A CA 1
ATOM 803 C C . LYS A 1 102 ? 11.297 -12.5 -15.406 1 94.25 102 LYS A C 1
ATOM 805 O O . LYS A 1 102 ? 12.117 -13.242 -15.953 1 94.25 102 LYS A O 1
ATOM 810 N N . ASP A 1 103 ? 11.586 -11.812 -14.289 1 92.75 103 ASP A N 1
ATOM 811 C CA . ASP A 1 103 ? 12.867 -11.93 -13.609 1 92.75 103 ASP A CA 1
ATOM 812 C C . ASP A 1 103 ? 12.789 -12.938 -12.461 1 92.75 103 ASP A C 1
ATOM 814 O O . ASP A 1 103 ? 12.438 -12.57 -11.336 1 92.75 103 ASP A O 1
ATOM 818 N N . ILE A 1 104 ? 13.219 -14.102 -12.695 1 93.38 104 ILE A N 1
ATOM 819 C CA . ILE A 1 104 ? 13.008 -15.172 -11.734 1 93.38 104 ILE A CA 1
ATOM 820 C C . ILE A 1 104 ? 14.164 -15.211 -10.742 1 93.38 104 ILE A C 1
ATOM 822 O O . ILE A 1 104 ? 14.266 -16.125 -9.922 1 93.38 104 ILE A O 1
ATOM 826 N N . THR A 1 105 ? 15.062 -14.25 -10.82 1 91.81 105 THR A N 1
ATOM 827 C CA . THR A 1 105 ? 16.141 -14.172 -9.836 1 91.81 105 THR A CA 1
ATOM 828 C C . THR A 1 105 ? 15.633 -13.555 -8.531 1 91.81 105 THR A C 1
ATOM 830 O O . THR A 1 105 ? 16.297 -13.656 -7.496 1 91.81 105 THR A O 1
ATOM 833 N N . ILE A 1 106 ? 14.484 -12.969 -8.586 1 93.25 106 ILE A N 1
ATOM 834 C CA . ILE A 1 106 ? 13.922 -12.414 -7.359 1 93.25 106 ILE A CA 1
ATOM 835 C C . ILE A 1 106 ? 13.414 -13.539 -6.461 1 93.25 106 ILE A C 1
ATOM 837 O O . ILE A 1 106 ? 13.102 -14.633 -6.941 1 93.25 106 ILE A O 1
ATOM 841 N N . SER A 1 107 ? 13.352 -13.234 -5.164 1 93.81 107 SER A N 1
ATOM 842 C CA . SER A 1 107 ? 12.859 -14.234 -4.215 1 93.81 107 SER A CA 1
ATOM 843 C C . SER A 1 107 ? 11.359 -14.43 -4.352 1 93.81 107 SER A C 1
ATOM 845 O O . SER A 1 107 ? 10.648 -13.547 -4.836 1 93.81 107 SER A O 1
ATOM 847 N N . LEU A 1 108 ? 10.867 -15.586 -3.904 1 97.06 108 LEU A N 1
ATOM 848 C CA . LEU A 1 108 ? 9.469 -15.953 -4.066 1 97.06 108 LEU A CA 1
ATOM 849 C C . LEU A 1 108 ? 8.562 -15.023 -3.264 1 97.06 108 LEU A C 1
ATOM 851 O O . LEU A 1 108 ? 7.441 -14.727 -3.68 1 97.06 108 LEU A O 1
ATOM 855 N N . ASP A 1 109 ? 9.039 -14.539 -2.098 1 96.19 109 ASP A N 1
ATOM 856 C CA . ASP A 1 109 ? 8.219 -13.609 -1.328 1 96.19 109 ASP A CA 1
ATOM 857 C C . ASP A 1 109 ? 7.98 -12.312 -2.102 1 96.19 109 ASP A C 1
ATOM 859 O O . ASP A 1 109 ? 6.871 -11.781 -2.098 1 96.19 109 ASP A O 1
ATOM 863 N N . ILE A 1 110 ? 8.977 -11.828 -2.812 1 96.75 110 ILE A N 1
ATOM 864 C CA . ILE A 1 110 ? 8.852 -10.633 -3.639 1 96.75 110 ILE A CA 1
ATOM 865 C C . ILE A 1 110 ? 7.934 -10.922 -4.824 1 96.75 110 ILE A C 1
ATOM 867 O O . ILE A 1 110 ? 7.059 -10.117 -5.152 1 96.75 110 ILE A O 1
ATOM 871 N N . ALA A 1 111 ? 8.109 -12.086 -5.453 1 97.62 111 ALA A N 1
ATOM 872 C CA . ALA A 1 111 ? 7.27 -12.461 -6.59 1 97.62 111 ALA A CA 1
ATOM 873 C C . ALA A 1 111 ? 5.793 -12.484 -6.203 1 97.62 111 ALA A C 1
ATOM 875 O O . ALA A 1 111 ? 4.941 -11.992 -6.949 1 97.62 111 ALA A O 1
ATOM 876 N N . ILE A 1 112 ? 5.516 -13.023 -5.078 1 98.5 112 ILE A N 1
ATOM 877 C CA . ILE A 1 112 ? 4.148 -13.109 -4.582 1 98.5 112 ILE A CA 1
ATOM 878 C C . ILE A 1 112 ? 3.598 -11.703 -4.336 1 98.5 112 ILE A C 1
ATOM 880 O O . ILE A 1 112 ? 2.486 -11.383 -4.766 1 98.5 112 ILE A O 1
ATOM 884 N N . GLN A 1 113 ? 4.363 -10.883 -3.74 1 98.31 113 GLN A N 1
ATOM 885 C CA . GLN A 1 113 ? 3.91 -9.531 -3.434 1 98.31 113 GLN A CA 1
ATOM 886 C C . GLN A 1 113 ? 3.73 -8.711 -4.707 1 98.31 113 GLN A C 1
ATOM 888 O O . GLN A 1 113 ? 2.777 -7.938 -4.824 1 98.31 113 GLN A O 1
ATOM 893 N N . ARG A 1 114 ? 4.641 -8.883 -5.637 1 97.94 114 ARG A N 1
ATOM 894 C CA . ARG A 1 114 ? 4.5 -8.188 -6.918 1 97.94 114 ARG A CA 1
ATOM 895 C C . ARG A 1 114 ? 3.223 -8.617 -7.633 1 97.94 114 ARG A C 1
ATOM 897 O O . ARG A 1 114 ? 2.527 -7.781 -8.219 1 97.94 114 ARG A O 1
ATOM 904 N N . SER A 1 115 ? 2.938 -9.875 -7.586 1 98.19 115 SER A N 1
ATOM 905 C CA . SER A 1 115 ? 1.729 -10.375 -8.234 1 98.19 115 SER A CA 1
ATOM 906 C C . SER A 1 115 ? 0.478 -9.75 -7.629 1 98.19 115 SER A C 1
ATOM 908 O O . SER A 1 115 ? -0.382 -9.242 -8.352 1 98.19 115 SER A O 1
ATOM 910 N N . MET A 1 116 ? 0.415 -9.688 -6.352 1 98.44 116 MET A N 1
ATOM 911 C CA . MET A 1 116 ? -0.759 -9.141 -5.672 1 98.44 116 MET A CA 1
ATOM 912 C C . MET A 1 116 ? -0.871 -7.641 -5.898 1 98.44 116 MET A C 1
ATOM 914 O O . MET A 1 116 ? -1.973 -7.113 -6.066 1 98.44 116 MET A O 1
ATOM 918 N N . GLN A 1 117 ? 0.27 -7.016 -5.879 1 97.25 117 GLN A N 1
ATOM 919 C CA . GLN A 1 117 ? 0.25 -5.582 -6.137 1 97.25 117 GLN A CA 1
ATOM 920 C C . GLN A 1 117 ? -0.218 -5.285 -7.559 1 97.25 117 GLN A C 1
ATOM 922 O O . GLN A 1 117 ? -0.94 -4.312 -7.793 1 97.25 117 GLN A O 1
ATOM 927 N N . LYS A 1 118 ? 0.207 -6.062 -8.492 1 96 118 LYS A N 1
ATOM 928 C CA . LYS A 1 118 ? -0.22 -5.875 -9.875 1 96 118 LYS A CA 1
ATOM 929 C C . LYS A 1 118 ? -1.726 -6.078 -10.016 1 96 118 LYS A C 1
ATOM 931 O O . LYS A 1 118 ? -2.408 -5.273 -10.656 1 96 118 LYS A O 1
ATOM 936 N N . TRP A 1 119 ? -2.271 -7.102 -9.445 1 96.56 119 TRP A N 1
ATOM 937 C CA . TRP A 1 119 ? -3.713 -7.332 -9.469 1 96.56 119 TRP A CA 1
ATOM 938 C C . TRP A 1 119 ? -4.461 -6.172 -8.82 1 96.56 119 TRP A C 1
ATOM 940 O O . TRP A 1 119 ? -5.461 -5.695 -9.359 1 96.56 119 TRP A O 1
ATOM 950 N N . TRP A 1 120 ? -3.945 -5.66 -7.715 1 95.56 120 TRP A N 1
ATOM 951 C CA . TRP A 1 120 ? -4.59 -4.59 -6.961 1 95.56 120 TRP A CA 1
ATOM 952 C C . TRP A 1 120 ? -4.559 -3.279 -7.738 1 95.56 120 TRP A C 1
ATOM 954 O O . TRP A 1 120 ? -5.496 -2.479 -7.656 1 95.56 120 TRP A O 1
ATOM 964 N N . SER A 1 121 ? -3.527 -3.045 -8.531 1 93.56 121 SER A N 1
ATOM 965 C CA . SER A 1 121 ? -3.328 -1.781 -9.234 1 93.56 121 SER A CA 1
ATOM 966 C C . SER A 1 121 ? -4.398 -1.564 -10.297 1 93.56 121 SER A C 1
ATOM 968 O O . SER A 1 121 ? -4.582 -0.447 -10.781 1 93.56 121 SER A O 1
ATOM 970 N N . GLU A 1 122 ? -5.152 -2.604 -10.609 1 91.69 122 GLU A N 1
ATOM 971 C CA . GLU A 1 122 ? -6.215 -2.467 -11.602 1 91.69 122 GLU A CA 1
ATOM 972 C C . GLU A 1 122 ? -7.152 -1.313 -11.25 1 91.69 122 GLU A C 1
ATOM 974 O O . GLU A 1 122 ? -7.648 -0.617 -12.141 1 91.69 122 GLU A O 1
ATOM 979 N N . ILE A 1 123 ? -7.332 -1.068 -9.961 1 90.62 123 ILE A N 1
ATOM 980 C CA . ILE A 1 123 ? -8.297 -0.051 -9.555 1 90.62 123 ILE A CA 1
ATOM 981 C C . ILE A 1 123 ? -7.59 1.295 -9.398 1 90.62 123 ILE A C 1
ATOM 983 O O . ILE A 1 123 ? -8.172 2.344 -9.688 1 90.62 123 ILE A O 1
ATOM 987 N N . THR A 1 124 ? -6.352 1.296 -9 1 89 124 THR A N 1
ATOM 988 C CA . THR A 1 124 ? -5.703 2.545 -8.609 1 89 124 THR A CA 1
ATOM 989 C C . THR A 1 124 ? -5.176 3.283 -9.836 1 89 124 THR A C 1
ATOM 991 O O . THR A 1 124 ? -5.012 4.504 -9.805 1 89 124 THR A O 1
ATOM 994 N N . VAL A 1 125 ? -4.984 2.559 -10.953 1 86.69 125 VAL A N 1
ATOM 995 C CA . VAL A 1 125 ? -4.363 3.201 -12.102 1 86.69 125 VAL A CA 1
ATOM 996 C C . VAL A 1 125 ? -5.43 3.527 -13.148 1 86.69 125 VAL A C 1
ATOM 998 O O . VAL A 1 125 ? -5.105 3.955 -14.258 1 86.69 125 VAL A O 1
ATOM 1001 N N . ARG A 1 126 ? -6.68 3.322 -12.797 1 86.69 126 ARG A N 1
ATOM 1002 C CA . ARG A 1 126 ? -7.75 3.67 -13.727 1 86.69 126 ARG A CA 1
ATOM 1003 C C . ARG A 1 126 ? -7.758 5.164 -14.023 1 86.69 126 ARG A C 1
ATOM 1005 O O . ARG A 1 126 ? -7.539 5.98 -13.125 1 86.69 126 ARG A O 1
ATOM 1012 N N . GLU A 1 127 ? -8.125 5.461 -15.258 1 83.69 127 GLU A N 1
ATOM 1013 C CA . GLU A 1 127 ? -8.234 6.867 -15.641 1 83.69 127 GLU A CA 1
ATOM 1014 C C . GLU A 1 127 ? -9.477 7.508 -15.016 1 83.69 127 GLU A C 1
ATOM 1016 O O . GLU A 1 127 ? -9.391 8.602 -14.445 1 83.69 127 GLU A O 1
ATOM 1021 N N . GLU A 1 128 ? -10.578 6.707 -15.078 1 82.94 128 GLU A N 1
ATOM 1022 C CA . GLU A 1 128 ? -11.828 7.215 -14.523 1 82.94 128 GLU A CA 1
ATOM 1023 C C . GLU A 1 128 ? -12.188 6.504 -13.227 1 82.94 128 GLU A C 1
ATOM 1025 O O . GLU A 1 128 ? -12.164 5.273 -13.156 1 82.94 128 GLU A O 1
ATOM 1030 N N . PRO A 1 129 ? -12.477 7.355 -12.219 1 82.69 129 PRO A N 1
ATOM 1031 C CA . PRO A 1 129 ? -12.945 6.746 -10.977 1 82.69 129 PRO A CA 1
ATOM 1032 C C . PRO A 1 129 ? -14.234 5.945 -11.156 1 82.69 129 PRO A C 1
ATOM 1034 O O . PRO A 1 129 ? -14.977 6.168 -12.109 1 82.69 129 PRO A O 1
ATOM 1037 N N . ILE A 1 130 ? -14.375 4.992 -10.25 1 80.56 130 ILE A N 1
ATOM 1038 C CA . ILE A 1 130 ? -15.602 4.195 -10.273 1 80.56 130 ILE A CA 1
ATOM 1039 C C . ILE A 1 130 ? -16.562 4.703 -9.203 1 80.56 130 ILE A C 1
ATOM 1041 O O . ILE A 1 130 ? -16.156 5.012 -8.086 1 80.56 130 ILE A O 1
ATOM 1045 N N . ASP A 1 131 ? -17.812 4.949 -9.586 1 71.25 131 ASP A N 1
ATOM 1046 C CA . ASP A 1 131 ? -18.812 5.469 -8.656 1 71.25 131 ASP A CA 1
ATOM 1047 C C . ASP A 1 131 ? -19.328 4.371 -7.727 1 71.25 131 ASP A C 1
ATOM 1049 O O . ASP A 1 131 ? -19.453 4.586 -6.52 1 71.25 131 ASP A O 1
ATOM 1053 N N . GLN A 1 132 ? -19.891 3.373 -8.289 1 63.5 132 GLN A N 1
ATOM 1054 C CA . GLN A 1 132 ? -20.453 2.297 -7.477 1 63.5 132 GLN A CA 1
ATOM 1055 C C . GLN A 1 132 ? -20.016 0.931 -8 1 63.5 132 GLN A C 1
ATOM 1057 O O . GLN A 1 132 ? -20.125 0.66 -9.203 1 63.5 132 GLN A O 1
ATOM 1062 N N . ILE A 1 133 ? -19.094 0.248 -7.207 1 59.09 133 ILE A N 1
ATOM 1063 C CA . ILE A 1 133 ? -18.594 -1.055 -7.629 1 59.09 133 ILE A CA 1
ATOM 1064 C C . ILE A 1 133 ? -19.719 -2.086 -7.57 1 59.09 133 ILE A C 1
ATOM 1066 O O . ILE A 1 133 ? -19.547 -3.221 -8.023 1 59.09 133 ILE A O 1
ATOM 1070 N N . GLN A 1 134 ? -20.859 -1.784 -6.875 1 53.88 134 GLN A N 1
ATOM 1071 C CA . GLN A 1 134 ? -21.891 -2.77 -6.625 1 53.88 134 GLN A CA 1
ATOM 1072 C C . GLN A 1 134 ? -22.312 -3.479 -7.914 1 53.88 134 GLN A C 1
ATOM 1074 O O . GLN A 1 134 ? -22.5 -4.695 -7.926 1 53.88 134 GLN A O 1
ATOM 1079 N N . ASN A 1 135 ? -22.875 -2.758 -8.867 1 50.28 135 ASN A N 1
ATOM 1080 C CA . ASN A 1 135 ? -23.562 -3.357 -10 1 50.28 135 ASN A CA 1
ATOM 1081 C C . ASN A 1 135 ? -22.594 -3.73 -11.117 1 50.28 135 ASN A C 1
ATOM 1083 O O . ASN A 1 135 ? -23.016 -4.039 -12.234 1 50.28 135 ASN A O 1
ATOM 1087 N N . LEU A 1 136 ? -21.391 -3.664 -10.836 1 53.25 136 LEU A N 1
ATOM 1088 C CA . LEU A 1 136 ? -20.531 -3.529 -12.016 1 53.25 136 LEU A CA 1
ATOM 1089 C C . LEU A 1 136 ? -19.984 -4.887 -12.445 1 53.25 136 LEU A C 1
ATOM 1091 O O . LEU A 1 136 ? -19.594 -5.699 -11.609 1 53.25 136 LEU A O 1
ATOM 1095 N N . TRP A 1 137 ? -20.422 -5.223 -13.68 1 61.28 137 TRP A N 1
ATOM 1096 C CA . TRP A 1 137 ? -19.703 -6.285 -14.375 1 61.28 137 TRP A CA 1
ATOM 1097 C C . TRP A 1 137 ? -18.203 -5.984 -14.43 1 61.28 137 TRP A C 1
ATOM 1099 O O . TRP A 1 137 ? -17.734 -5.281 -15.328 1 61.28 137 TRP A O 1
ATOM 1109 N N . TYR A 1 138 ? -17.516 -6.344 -13.367 1 70.12 138 TYR A N 1
ATOM 1110 C CA . TYR A 1 138 ? -16.109 -5.992 -13.164 1 70.12 138 TYR A CA 1
ATOM 1111 C C . TYR A 1 138 ? -15.25 -6.547 -14.297 1 70.12 138 TYR A C 1
ATOM 1113 O O . TYR A 1 138 ? -14.141 -6.055 -14.531 1 70.12 138 TYR A O 1
ATOM 1121 N N . ASP A 1 139 ? -15.875 -7.441 -14.984 1 71.31 139 ASP A N 1
ATOM 1122 C CA . ASP A 1 139 ? -15.102 -7.988 -16.094 1 71.31 139 ASP A CA 1
ATOM 1123 C C . ASP A 1 139 ? -14.906 -6.949 -17.203 1 71.31 139 ASP A C 1
ATOM 1125 O O . ASP A 1 139 ? -13.805 -6.789 -17.719 1 71.31 139 ASP A O 1
ATOM 1129 N N . HIS A 1 140 ? -15.945 -6.176 -17.391 1 74.38 140 HIS A N 1
ATOM 1130 C CA . HIS A 1 140 ? -15.883 -5.223 -18.484 1 74.38 140 HIS A CA 1
ATOM 1131 C C . HIS A 1 140 ? -15.078 -3.982 -18.094 1 74.38 140 HIS A C 1
ATOM 1133 O O . HIS A 1 140 ? -14.648 -3.219 -18.969 1 74.38 140 HIS A O 1
ATOM 1139 N N . LEU A 1 141 ? -14.875 -3.865 -16.75 1 78.06 141 LEU A N 1
ATOM 1140 C CA . LEU A 1 141 ? -14.18 -2.676 -16.266 1 78.06 141 LEU A CA 1
ATOM 1141 C C . LEU A 1 141 ? -12.68 -2.928 -16.141 1 78.06 141 LEU A C 1
ATOM 1143 O O . LEU A 1 141 ? -11.906 -1.997 -15.914 1 78.06 141 LEU A O 1
ATOM 1147 N N . GLY A 1 142 ? -12.234 -4.156 -16.359 1 84.44 142 GLY A N 1
ATOM 1148 C CA . GLY A 1 142 ? -10.812 -4.465 -16.266 1 84.44 142 GLY A CA 1
ATOM 1149 C C . GLY A 1 142 ? -10.297 -4.508 -14.844 1 84.44 142 GLY A C 1
ATOM 1150 O O . GLY A 1 142 ? -9.125 -4.211 -14.594 1 84.44 142 GLY A O 1
ATOM 1151 N N . ILE A 1 143 ? -11.242 -4.777 -13.875 1 90.38 143 ILE A N 1
ATOM 1152 C CA . ILE A 1 143 ? -10.805 -4.773 -12.492 1 90.38 143 ILE A CA 1
ATOM 1153 C C . ILE A 1 143 ? -11.133 -6.113 -11.836 1 90.38 143 ILE A C 1
ATOM 1155 O O . ILE A 1 143 ? -11.375 -6.176 -10.625 1 90.38 143 ILE A O 1
ATOM 1159 N N . SER A 1 144 ? -11.227 -7.227 -12.609 1 90.38 144 SER A N 1
ATOM 1160 C CA . SER A 1 144 ? -11.664 -8.523 -12.086 1 90.38 144 SER A CA 1
ATOM 1161 C C . SER A 1 144 ? -10.672 -9.062 -11.062 1 90.38 144 SER A C 1
ATOM 1163 O O . SER A 1 144 ? -11.078 -9.664 -10.062 1 90.38 144 SER A O 1
ATOM 1165 N N . ASN A 1 145 ? -9.352 -8.922 -11.375 1 94.06 145 ASN A N 1
ATOM 1166 C CA . ASN A 1 145 ? -8.383 -9.414 -10.398 1 94.06 145 ASN A CA 1
ATOM 1167 C C . ASN A 1 145 ? -8.5 -8.672 -9.07 1 94.06 145 ASN A C 1
ATOM 1169 O O . ASN A 1 145 ? -8.461 -9.289 -8 1 94.06 145 ASN A O 1
ATOM 1173 N N . TRP A 1 146 ? -8.625 -7.406 -9.164 1 95.38 146 TRP A N 1
ATOM 1174 C CA . TRP A 1 146 ? -8.82 -6.602 -7.965 1 95.38 146 TRP A CA 1
ATOM 1175 C C . TRP A 1 146 ? -10.086 -7.023 -7.227 1 95.38 146 TRP A C 1
ATOM 1177 O O . TRP A 1 146 ? -10.078 -7.156 -6 1 95.38 146 TRP A O 1
ATOM 1187 N N . ALA A 1 147 ? -11.172 -7.176 -7.914 1 92.44 147 ALA A N 1
ATOM 1188 C CA . ALA A 1 147 ? -12.469 -7.488 -7.32 1 92.44 147 ALA A CA 1
ATOM 1189 C C . ALA A 1 147 ? -12.406 -8.781 -6.516 1 92.44 147 ALA A C 1
ATOM 1191 O O . ALA A 1 147 ? -13.016 -8.891 -5.445 1 92.44 147 ALA A O 1
ATOM 1192 N N . ARG A 1 148 ? -11.703 -9.773 -6.93 1 93.94 148 ARG A N 1
ATOM 1193 C CA . ARG A 1 148 ? -11.602 -11.055 -6.234 1 93.94 148 ARG A CA 1
ATOM 1194 C C . ARG A 1 148 ? -10.875 -10.898 -4.902 1 93.94 148 ARG A C 1
ATOM 1196 O O . ARG A 1 148 ? -11.18 -11.609 -3.939 1 93.94 148 ARG A O 1
ATOM 1203 N N . MET A 1 149 ? -10.008 -9.969 -4.875 1 96.38 149 MET A N 1
ATOM 1204 C CA . MET A 1 149 ? -9.273 -9.711 -3.641 1 96.38 149 MET A CA 1
ATOM 1205 C C . MET A 1 149 ? -10.07 -8.805 -2.711 1 96.38 149 MET A C 1
ATOM 1207 O O . MET A 1 149 ? -10.023 -8.961 -1.489 1 96.38 149 MET A O 1
ATOM 1211 N N . ALA A 1 150 ? -10.859 -7.91 -3.246 1 95.12 150 ALA A N 1
ATOM 1212 C CA . ALA A 1 150 ? -11.453 -6.805 -2.502 1 95.12 150 ALA A CA 1
ATOM 1213 C C . ALA A 1 150 ? -12.852 -7.172 -2.01 1 95.12 150 ALA A C 1
ATOM 1215 O O . ALA A 1 150 ? -13.398 -6.508 -1.123 1 95.12 150 ALA A O 1
ATOM 1216 N N . SER A 1 151 ? -13.453 -8.164 -2.506 1 93.25 151 SER A N 1
ATOM 1217 C CA . SER A 1 151 ? -14.844 -8.492 -2.219 1 93.25 151 SER A CA 1
ATOM 1218 C C . SER A 1 151 ? -15.031 -8.898 -0.759 1 93.25 151 SER A C 1
ATOM 1220 O O . SER A 1 151 ? -14.219 -9.648 -0.212 1 93.25 151 SER A O 1
ATOM 1222 N N . GLU A 1 152 ? -16.141 -8.383 -0.178 1 92.94 152 GLU A N 1
ATOM 1223 C CA . GLU A 1 152 ? -16.469 -8.781 1.185 1 92.94 152 GLU A CA 1
ATOM 1224 C C . GLU A 1 152 ? -16.969 -10.227 1.229 1 92.94 152 GLU A C 1
ATOM 1226 O O . GLU A 1 152 ? -17.062 -10.82 2.305 1 92.94 152 GLU A O 1
ATOM 1231 N N . HIS A 1 153 ? -17.156 -10.82 0.062 1 91.88 153 HIS A N 1
ATOM 1232 C CA . HIS A 1 153 ? -17.641 -12.188 -0.051 1 91.88 153 HIS A CA 1
ATOM 1233 C C . HIS A 1 153 ? -16.484 -13.18 -0.161 1 91.88 153 HIS A C 1
ATOM 1235 O O . HIS A 1 153 ? -16.688 -14.391 -0.121 1 91.88 153 HIS A O 1
ATOM 1241 N N . THR A 1 154 ? -15.273 -12.719 -0.371 1 94.69 154 THR A N 1
ATOM 1242 C CA . THR A 1 154 ? -14.086 -13.562 -0.401 1 94.69 154 THR A CA 1
ATOM 1243 C C . THR A 1 154 ? -13.68 -13.977 1.011 1 94.69 154 THR A C 1
ATOM 1245 O O . THR A 1 154 ? -13.562 -13.133 1.9 1 94.69 154 THR A O 1
ATOM 1248 N N . THR A 1 155 ? -13.383 -15.32 1.231 1 95.12 155 THR A N 1
ATOM 1249 C CA . THR A 1 155 ? -13.125 -15.781 2.592 1 95.12 155 THR A CA 1
ATOM 1250 C C . THR A 1 155 ? -11.773 -16.484 2.676 1 95.12 155 THR A C 1
ATOM 1252 O O . THR A 1 155 ? -11.172 -16.562 3.752 1 95.12 155 THR A O 1
ATOM 1255 N N . ASP A 1 156 ? -11.32 -17.016 1.537 1 97.94 156 ASP A N 1
ATOM 1256 C CA . ASP A 1 156 ? -10.109 -17.828 1.55 1 97.94 156 ASP A CA 1
ATOM 1257 C C . ASP A 1 156 ? -9.211 -17.484 0.36 1 97.94 156 ASP A C 1
ATOM 1259 O O . ASP A 1 156 ? -9.695 -17.047 -0.682 1 97.94 156 ASP A O 1
ATOM 1263 N N . ILE A 1 157 ? -7.977 -17.797 0.577 1 98.62 157 ILE A N 1
ATOM 1264 C CA . ILE A 1 157 ? -6.988 -17.656 -0.487 1 98.62 157 ILE A CA 1
ATOM 1265 C C . ILE A 1 157 ? -5.977 -18.812 -0.408 1 98.62 157 ILE A C 1
ATOM 1267 O O . ILE A 1 157 ? -5.695 -19.328 0.677 1 98.62 157 ILE A O 1
ATOM 1271 N N . GLY A 1 158 ? -5.473 -19.312 -1.431 1 98.81 158 GLY A N 1
ATOM 1272 C CA . GLY A 1 158 ? -4.34 -20.203 -1.608 1 98.81 158 GLY A CA 1
ATOM 1273 C C . GLY A 1 158 ? -3.557 -19.938 -2.879 1 98.81 158 GLY A C 1
ATOM 1274 O O . GLY A 1 158 ? -4.141 -19.656 -3.926 1 98.81 158 GLY A O 1
ATOM 1275 N N . CYS A 1 159 ? -2.246 -20 -2.797 1 98.88 159 CYS A N 1
ATOM 1276 C CA . CYS A 1 159 ? -1.429 -19.625 -3.939 1 98.88 159 CYS A CA 1
ATOM 1277 C C . CYS A 1 159 ? -0.408 -20.703 -4.273 1 98.88 159 CYS A C 1
ATOM 1279 O O . CYS A 1 159 ? -0.156 -21.594 -3.463 1 98.88 159 CYS A O 1
ATOM 1281 N N . GLY A 1 160 ? 0.128 -20.609 -5.441 1 98.69 160 GLY A N 1
ATOM 1282 C CA . GLY A 1 160 ? 1.198 -21.453 -5.945 1 98.69 160 GLY A CA 1
ATOM 1283 C C . GLY A 1 160 ? 2.066 -20.75 -6.98 1 98.69 160 GLY A C 1
ATOM 1284 O O . GLY A 1 160 ? 1.742 -19.656 -7.434 1 98.69 160 GLY A O 1
ATOM 1285 N N . PHE A 1 161 ? 3.145 -21.375 -7.281 1 98.56 161 PHE A N 1
ATOM 1286 C CA . PHE A 1 161 ? 4.086 -20.812 -8.242 1 98.56 161 PHE A CA 1
ATOM 1287 C C . PHE A 1 161 ? 4.863 -21.922 -8.945 1 98.56 161 PHE A C 1
ATOM 1289 O O . PHE A 1 161 ? 4.965 -23.047 -8.422 1 98.56 161 PHE A O 1
ATOM 1296 N N . HIS A 1 162 ? 5.309 -21.562 -10.117 1 97.38 162 HIS A N 1
ATOM 1297 C CA . HIS A 1 162 ? 6.137 -22.484 -10.875 1 97.38 162 HIS A CA 1
ATOM 1298 C C . HIS A 1 162 ? 6.934 -21.75 -11.953 1 97.38 162 HIS A C 1
ATOM 1300 O O . HIS A 1 162 ? 6.496 -20.719 -12.461 1 97.38 162 HIS A O 1
ATOM 1306 N N . LYS A 1 163 ? 8.062 -22.266 -12.227 1 95.56 163 LYS A N 1
ATOM 1307 C CA . LYS A 1 163 ? 8.875 -21.703 -13.305 1 95.56 163 LYS A CA 1
ATOM 1308 C C . LYS A 1 163 ? 8.617 -22.453 -14.617 1 95.56 163 LYS A C 1
ATOM 1310 O O . LYS A 1 163 ? 8.391 -23.656 -14.625 1 95.56 163 LYS A O 1
ATOM 1315 N N . TYR A 1 164 ? 8.594 -21.719 -15.688 1 91.44 164 TYR A N 1
ATOM 1316 C CA . TYR A 1 164 ? 8.492 -22.266 -17.031 1 91.44 164 TYR A CA 1
ATOM 1317 C C . TYR A 1 164 ? 9.188 -21.359 -18.047 1 91.44 164 TYR A C 1
ATOM 1319 O O . TYR A 1 164 ? 9 -20.141 -18.031 1 91.44 164 TYR A O 1
ATOM 1327 N N . SER A 1 165 ? 10.047 -21.953 -18.922 1 92.44 165 SER A N 1
ATOM 1328 C CA . SER A 1 165 ? 10.727 -21.266 -20.016 1 92.44 165 SER A CA 1
ATOM 1329 C C . SER A 1 165 ? 11.445 -20.016 -19.516 1 92.44 165 SER A C 1
ATOM 1331 O O . SER A 1 165 ? 11.32 -18.938 -20.109 1 92.44 165 SER A O 1
ATOM 1333 N N . GLY A 1 166 ? 12 -20.062 -18.438 1 93.06 166 GLY A N 1
ATOM 1334 C CA . GLY A 1 166 ? 12.812 -18.984 -17.906 1 93.06 166 GLY A CA 1
ATOM 1335 C C . GLY A 1 166 ? 12 -17.906 -17.203 1 93.06 166 GLY A C 1
ATOM 1336 O O . GLY A 1 166 ? 12.539 -16.859 -16.844 1 93.06 166 GLY A O 1
ATOM 1337 N N . LYS A 1 167 ? 10.695 -18.125 -17.047 1 96.12 167 LYS A N 1
ATOM 1338 C CA . LYS A 1 167 ? 9.805 -17.219 -16.328 1 96.12 167 LYS A CA 1
ATOM 1339 C C . LYS A 1 167 ? 9.117 -17.938 -15.172 1 96.12 167 LYS A C 1
ATOM 1341 O O . LYS A 1 167 ? 9.172 -19.172 -15.07 1 96.12 167 LYS A O 1
ATOM 1346 N N . GLY A 1 168 ? 8.625 -17.109 -14.297 1 96.19 168 GLY A N 1
ATOM 1347 C CA . GLY A 1 168 ? 7.812 -17.641 -13.219 1 96.19 168 GLY A CA 1
ATOM 1348 C C . GLY A 1 168 ? 6.34 -17.312 -13.367 1 96.19 168 GLY A C 1
ATOM 1349 O O . GLY A 1 168 ? 5.977 -16.344 -14.031 1 96.19 168 GLY A O 1
ATOM 1350 N N . LYS A 1 169 ? 5.551 -18.188 -12.844 1 97.5 169 LYS A N 1
ATOM 1351 C CA . LYS A 1 169 ? 4.117 -17.922 -12.773 1 97.5 169 LYS A CA 1
ATOM 1352 C C . LYS A 1 169 ? 3.604 -18.047 -11.344 1 97.5 169 LYS A C 1
ATOM 1354 O O . LYS A 1 169 ? 3.906 -19.016 -10.648 1 97.5 169 LYS A O 1
ATOM 1359 N N . VAL A 1 170 ? 2.928 -17 -10.875 1 98.38 170 VAL A N 1
ATOM 1360 C CA . VAL A 1 170 ? 2.234 -17.031 -9.586 1 98.38 170 VAL A CA 1
ATOM 1361 C C . VAL A 1 170 ? 0.729 -17.125 -9.812 1 98.38 170 VAL A C 1
ATOM 1363 O O . VAL A 1 170 ? 0.171 -16.391 -10.633 1 98.38 170 VAL A O 1
ATOM 1366 N N . VAL A 1 171 ? 0.111 -18.047 -9.133 1 98.75 171 VAL A N 1
ATOM 1367 C CA . VAL A 1 171 ? -1.328 -18.266 -9.234 1 98.75 171 VAL A CA 1
ATOM 1368 C C . VAL A 1 171 ? -1.949 -18.266 -7.84 1 98.75 171 VAL A C 1
ATOM 1370 O O . VAL A 1 171 ? -1.42 -18.906 -6.918 1 98.75 171 VAL A O 1
ATOM 1373 N N . CYS A 1 172 ? -3.064 -17.562 -7.652 1 98.81 172 CYS A N 1
ATOM 1374 C CA . CYS A 1 172 ? -3.836 -17.625 -6.414 1 98.81 172 CYS A CA 1
ATOM 1375 C C . CYS A 1 172 ? -5.305 -17.922 -6.703 1 98.81 172 CYS A C 1
ATOM 1377 O O . CYS A 1 172 ? -5.875 -17.375 -7.648 1 98.81 172 CYS A O 1
ATOM 1379 N N . GLN A 1 173 ? -5.855 -18.734 -5.922 1 98.44 173 GLN A N 1
ATOM 1380 C CA . GLN A 1 173 ? -7.285 -19.016 -5.965 1 98.44 173 GLN A CA 1
ATOM 1381 C C . GLN A 1 173 ? -7.996 -18.469 -4.734 1 98.44 173 GLN A C 1
ATOM 1383 O O . GLN A 1 173 ? -7.398 -18.359 -3.662 1 98.44 173 GLN A O 1
ATOM 1388 N N . PHE A 1 174 ? -9.305 -18.172 -4.918 1 97.56 174 PHE A N 1
ATOM 1389 C CA . PHE A 1 174 ? -10.125 -17.562 -3.875 1 97.56 174 PHE A CA 1
ATOM 1390 C C . PHE A 1 174 ? -11.438 -18.312 -3.707 1 97.56 174 PHE A C 1
ATOM 1392 O O . PHE A 1 174 ? -12.039 -18.75 -4.688 1 97.56 174 PHE A O 1
ATOM 1399 N N . ARG A 1 175 ? -11.789 -18.406 -2.473 1 96.12 175 ARG A N 1
ATOM 1400 C CA . ARG A 1 175 ? -13.164 -18.812 -2.186 1 96.12 175 ARG A CA 1
ATOM 1401 C C . ARG A 1 175 ? -14.07 -17.594 -2.029 1 96.12 175 ARG A C 1
ATOM 1403 O O . ARG A 1 175 ? -13.773 -16.688 -1.244 1 96.12 175 ARG A O 1
ATOM 1410 N N . SER A 1 176 ? -15.148 -17.531 -2.801 1 92.31 176 SER A N 1
ATOM 1411 C CA . SER A 1 176 ? -16.047 -16.375 -2.756 1 92.31 176 SER A CA 1
ATOM 1412 C C . SER A 1 176 ? -17.5 -16.797 -2.932 1 92.31 176 SER A C 1
ATOM 1414 O O . SER A 1 176 ? -17.797 -17.719 -3.703 1 92.31 176 SER A O 1
ATOM 1416 N N . THR A 1 177 ? -18.344 -16.094 -2.236 1 87.5 177 THR A N 1
ATOM 1417 C CA . THR A 1 177 ? -19.781 -16.312 -2.406 1 87.5 177 THR A CA 1
ATOM 1418 C C . THR A 1 177 ? -20.406 -15.164 -3.205 1 87.5 177 THR A C 1
ATOM 1420 O O . THR A 1 177 ? -21.625 -14.984 -3.186 1 87.5 177 THR A O 1
ATOM 1423 N N . LEU A 1 178 ? -19.594 -14.406 -3.766 1 82.81 178 LEU A N 1
ATOM 1424 C CA . LEU A 1 178 ? -20.062 -13.266 -4.539 1 82.81 178 LEU A CA 1
ATOM 1425 C C . LEU A 1 178 ? -21.047 -13.711 -5.613 1 82.81 178 LEU A C 1
ATOM 1427 O O . LEU A 1 178 ? -20.781 -14.656 -6.355 1 82.81 178 LEU A O 1
ATOM 1431 N N . LYS A 1 179 ? -22.172 -13.078 -5.625 1 76.25 179 LYS A N 1
ATOM 1432 C CA . LYS A 1 179 ? -23.219 -13.359 -6.609 1 76.25 179 LYS A CA 1
ATOM 1433 C 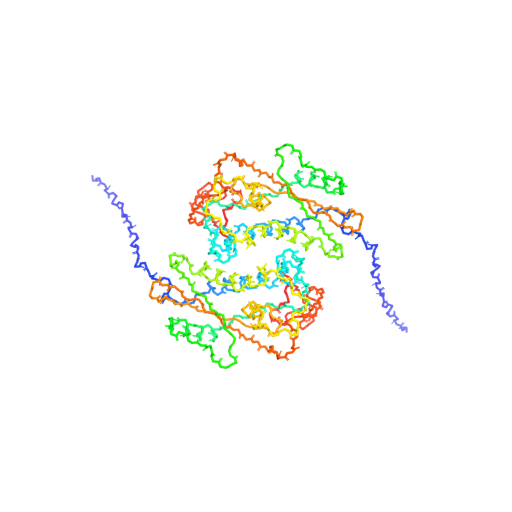C . LYS A 1 179 ? -23.375 -12.195 -7.586 1 76.25 179 LYS A C 1
ATOM 1435 O O . LYS A 1 179 ? -23.016 -11.062 -7.27 1 76.25 179 LYS A O 1
ATOM 1440 N N . GLU A 1 180 ? -23.922 -12.594 -8.703 1 69.44 180 GLU A N 1
ATOM 1441 C CA . GLU A 1 180 ? -24.203 -11.555 -9.695 1 69.44 180 GLU A CA 1
ATOM 1442 C C . GLU A 1 180 ? -25.141 -10.492 -9.133 1 69.44 180 GLU A C 1
ATOM 1444 O O . GLU A 1 180 ? -26.125 -10.82 -8.469 1 69.44 180 GLU A O 1
ATOM 1449 N N . GLY A 1 181 ? -24.812 -9.234 -9.312 1 69 181 GLY A N 1
ATOM 1450 C CA . GLY A 1 181 ? -25.656 -8.141 -8.867 1 69 181 GLY A CA 1
ATOM 1451 C C . GLY A 1 181 ? -25.328 -7.656 -7.469 1 69 181 GLY A C 1
ATOM 1452 O O . GLY A 1 181 ? -25.812 -6.613 -7.035 1 69 181 GLY A O 1
ATOM 1453 N N . SER A 1 182 ? -24.516 -8.461 -6.797 1 75.75 182 SER A N 1
ATOM 1454 C CA . SER A 1 182 ? -24.156 -8.07 -5.441 1 75.75 182 SER A CA 1
ATOM 1455 C C . SER A 1 182 ? -23.062 -6.996 -5.449 1 75.75 182 SER A C 1
ATOM 1457 O O . SER A 1 182 ? -22.25 -6.93 -6.375 1 75.75 182 SER A O 1
ATOM 1459 N N . LYS A 1 183 ? -23.156 -6.176 -4.375 1 82.19 183 LYS A N 1
ATOM 1460 C CA . LYS A 1 183 ? -22.062 -5.234 -4.164 1 82.19 183 LYS A CA 1
ATOM 1461 C C . LYS A 1 183 ? -20.781 -5.957 -3.77 1 82.19 183 LYS A C 1
ATOM 1463 O O . LYS A 1 183 ? -20.828 -6.977 -3.074 1 82.19 183 LYS A O 1
ATOM 1468 N N . LEU A 1 184 ? -19.719 -5.418 -4.27 1 89.06 184 LEU A N 1
ATOM 1469 C CA . LEU A 1 184 ? -18.438 -6.012 -3.924 1 89.06 184 LEU A CA 1
ATOM 1470 C C . LEU A 1 184 ? -18.188 -5.93 -2.422 1 89.06 184 LEU A C 1
ATOM 1472 O O . LEU A 1 184 ? -17.641 -6.867 -1.827 1 89.06 184 LEU A O 1
ATOM 1476 N N . TYR A 1 185 ? -18.547 -4.789 -1.855 1 91.19 185 TYR A N 1
ATOM 1477 C CA . TYR A 1 185 ? -18.5 -4.633 -0.407 1 91.19 185 TYR A CA 1
ATOM 1478 C C . TYR A 1 185 ? -19.469 -3.555 0.058 1 91.19 185 TYR A C 1
ATOM 1480 O O . TYR A 1 185 ? -19.953 -2.758 -0.748 1 91.19 185 TYR A O 1
ATOM 1488 N N . THR A 1 186 ? -19.812 -3.506 1.245 1 90.62 186 THR A N 1
ATOM 1489 C CA . THR A 1 186 ? -20.75 -2.561 1.844 1 90.62 186 THR A CA 1
ATOM 1490 C C . THR A 1 186 ? -20.016 -1.347 2.4 1 90.62 186 THR A C 1
ATOM 1492 O O . THR A 1 186 ? -19.203 -1.473 3.33 1 90.62 186 THR A O 1
ATOM 1495 N N . PRO A 1 187 ? -20.328 -0.2 1.776 1 91.5 187 PRO A N 1
ATOM 1496 C CA . PRO A 1 187 ? -19.672 0.996 2.303 1 91.5 187 PRO A CA 1
ATOM 1497 C C . PRO A 1 187 ? -20.109 1.34 3.723 1 91.5 187 PRO A C 1
ATOM 1499 O O . PRO A 1 187 ? -21.266 1.104 4.086 1 91.5 187 PRO A O 1
ATOM 1502 N N . GLY A 1 188 ? -19.25 1.935 4.562 1 91.25 188 GLY A N 1
ATOM 1503 C CA . GLY A 1 188 ? -19.531 2.373 5.922 1 91.25 188 GLY A CA 1
ATOM 1504 C C . GLY A 1 188 ? -18.312 2.379 6.82 1 91.25 188 GLY A C 1
ATOM 1505 O O . GLY A 1 188 ? -17.219 2.064 6.375 1 91.25 188 GLY A O 1
ATOM 1506 N N . PRO A 1 189 ? -18.531 2.695 8.102 1 90.5 189 PRO A N 1
ATOM 1507 C CA . PRO A 1 189 ? -17.391 2.686 9.023 1 90.5 189 PRO A CA 1
ATOM 1508 C C . PRO A 1 189 ? -16.75 1.306 9.164 1 90.5 189 PRO A C 1
ATOM 1510 O O . PRO A 1 189 ? -17.453 0.292 9.156 1 90.5 189 PRO A O 1
ATOM 1513 N N . THR A 1 190 ? -15.469 1.316 9.203 1 90.5 190 THR A N 1
ATOM 1514 C CA . THR A 1 190 ? -14.688 0.085 9.258 1 90.5 190 THR A CA 1
ATOM 1515 C C . THR A 1 190 ? -15.148 -0.794 10.422 1 90.5 190 THR A C 1
ATOM 1517 O O . THR A 1 190 ? -15.383 -0.301 11.523 1 90.5 190 THR A O 1
ATOM 1520 N N . CYS A 1 191 ? -15.281 -2.049 10.188 1 91.12 191 CYS A N 1
ATOM 1521 C CA . CYS A 1 191 ? -15.555 -3.092 11.172 1 91.12 191 CYS A CA 1
ATOM 1522 C C . CYS A 1 191 ? -16.859 -2.816 11.914 1 91.12 191 CYS A C 1
ATOM 1524 O O . CYS A 1 191 ? -16.984 -3.174 13.086 1 91.12 191 CYS A O 1
ATOM 1526 N N . ASN A 1 192 ? -17.719 -2.135 11.312 1 89.25 192 ASN A N 1
ATOM 1527 C CA . ASN A 1 192 ? -18.984 -1.774 11.969 1 89.25 192 ASN A CA 1
ATOM 1528 C C . ASN A 1 192 ? -19.969 -2.93 11.945 1 89.25 192 ASN A C 1
ATOM 1530 O O . ASN A 1 192 ? -20.812 -3.059 12.844 1 89.25 192 ASN A O 1
ATOM 1534 N N . GLN A 1 193 ? -19.969 -3.826 10.969 1 89.38 193 GLN A N 1
ATOM 1535 C CA . GLN A 1 193 ? -20.906 -4.941 10.82 1 89.38 193 GLN A CA 1
ATOM 1536 C C . GLN A 1 193 ? -20.156 -6.258 10.633 1 89.38 193 GLN A C 1
ATOM 1538 O O . GLN A 1 193 ? -20.531 -7.07 9.781 1 89.38 193 GLN A O 1
ATOM 1543 N N . CYS A 1 194 ? -19.094 -6.375 11.398 1 89.06 194 CYS A N 1
ATOM 1544 C CA . CYS A 1 194 ? -18.328 -7.617 11.297 1 89.06 194 CYS A CA 1
ATOM 1545 C C . CYS A 1 194 ? -19.219 -8.828 11.57 1 89.06 194 CYS A C 1
ATOM 1547 O O . CYS A 1 194 ? -20.078 -8.789 12.461 1 89.06 194 CYS A O 1
ATOM 1549 N N . PRO A 1 195 ? -18.969 -9.805 10.82 1 79.88 195 PRO A N 1
ATOM 1550 C CA . PRO A 1 195 ? -19.703 -11.039 11.141 1 79.88 195 PRO A CA 1
ATOM 1551 C C . PRO A 1 195 ? -19.406 -11.547 12.547 1 79.88 195 PRO A C 1
ATOM 1553 O O . PRO A 1 195 ? -18.25 -11.555 12.984 1 79.88 195 PRO A O 1
ATOM 1556 N N . GLY A 1 196 ? -20.422 -11.867 13.32 1 77.19 196 GLY A N 1
ATOM 1557 C CA . GLY A 1 196 ? -20.281 -12.367 14.672 1 77.19 196 GLY A CA 1
ATOM 1558 C C . GLY A 1 196 ? -20.359 -11.273 15.727 1 77.19 196 GLY A C 1
ATOM 1559 O O . GLY A 1 196 ? -20.297 -11.555 16.922 1 77.19 196 GLY A O 1
ATOM 1560 N N . GLY A 1 197 ? -20.531 -10.078 15.32 1 69.06 197 GLY A N 1
ATOM 1561 C CA . GLY A 1 197 ? -20.703 -8.961 16.234 1 69.06 197 GLY A CA 1
ATOM 1562 C C . GLY A 1 197 ? -19.438 -8.141 16.406 1 69.06 197 GLY A C 1
ATOM 1563 O O . GLY A 1 197 ? -18.531 -8.203 15.586 1 69.06 197 GLY A O 1
ATOM 1564 N N . LYS A 1 198 ? -19.516 -7.309 17.594 1 62.69 198 LYS A N 1
ATOM 1565 C CA . LYS A 1 198 ? -18.438 -6.352 17.828 1 62.69 198 LYS A CA 1
ATOM 1566 C C . LYS A 1 198 ? -17.094 -7.062 18.016 1 62.69 198 LYS A C 1
ATOM 1568 O O . LYS A 1 198 ? -16.984 -8 18.797 1 62.69 198 LYS A O 1
ATOM 1573 N N . ALA A 1 199 ? -16.25 -6.988 16.938 1 64.19 199 ALA A N 1
ATOM 1574 C CA . ALA A 1 199 ? -14.969 -7.688 16.969 1 64.19 199 ALA A CA 1
ATOM 1575 C C . ALA A 1 199 ? -13.805 -6.703 16.969 1 64.19 199 ALA A C 1
ATOM 1577 O O . ALA A 1 199 ? -13.984 -5.523 16.656 1 64.19 199 ALA A O 1
ATOM 1578 N N . THR A 1 200 ? -12.828 -7.078 17.609 1 77.38 200 THR A N 1
ATOM 1579 C CA . THR A 1 200 ? -11.562 -6.348 17.547 1 77.38 200 THR A CA 1
ATOM 1580 C C . THR A 1 200 ? -11.062 -6.234 16.109 1 77.38 200 THR A C 1
ATOM 1582 O O . THR A 1 200 ? -10.82 -7.246 15.453 1 77.38 200 THR A O 1
ATOM 1585 N N . CYS A 1 201 ? -11.07 -5.102 15.586 1 85.19 201 CYS A N 1
ATOM 1586 C CA . CYS A 1 201 ? -10.578 -4.785 14.25 1 85.19 201 CYS A CA 1
ATOM 1587 C C . CYS A 1 201 ? -9.055 -4.871 14.195 1 85.19 201 CYS A C 1
ATOM 1589 O O . CYS A 1 201 ? -8.375 -4.418 15.117 1 85.19 201 CYS A O 1
ATOM 1591 N N . VAL A 1 202 ? -8.664 -5.566 13.289 1 85.38 202 VAL A N 1
ATOM 1592 C CA . VAL A 1 202 ? -7.227 -5.609 13.062 1 85.38 202 VAL A CA 1
ATOM 1593 C C . VAL A 1 202 ? -6.891 -4.918 11.742 1 85.38 202 VAL A C 1
ATOM 1595 O O . VAL A 1 202 ? -7.195 -5.441 10.664 1 85.38 202 VAL A O 1
ATOM 1598 N N . ASN A 1 203 ? -6.27 -3.828 11.812 1 86.69 203 ASN A N 1
ATOM 1599 C CA . ASN A 1 203 ? -5.898 -3.039 10.641 1 86.69 203 ASN A CA 1
ATOM 1600 C C . ASN A 1 203 ? -7.094 -2.816 9.711 1 86.69 203 ASN A C 1
ATOM 1602 O O . ASN A 1 203 ? -6.984 -2.996 8.5 1 86.69 203 ASN A O 1
ATOM 1606 N N . GLY A 1 204 ? -8.164 -2.586 10.359 1 91.75 204 GLY A N 1
ATOM 1607 C CA . GLY A 1 204 ? -9.367 -2.225 9.633 1 91.75 204 GLY A CA 1
ATOM 1608 C C . GLY A 1 204 ? -10.188 -3.428 9.188 1 91.75 204 GLY A C 1
ATOM 1609 O O . GLY A 1 204 ? -11.266 -3.277 8.625 1 91.75 204 GLY A O 1
ATOM 1610 N N . LEU A 1 205 ? -9.727 -4.613 9.469 1 95.5 205 LEU A N 1
ATOM 1611 C CA . LEU A 1 205 ? -10.406 -5.812 9.008 1 95.5 205 LEU A CA 1
ATOM 1612 C C . LEU A 1 205 ? -11.078 -6.543 10.164 1 95.5 205 LEU A C 1
ATOM 1614 O O . LEU A 1 205 ? -10.516 -6.617 11.258 1 95.5 205 LEU A O 1
ATOM 1618 N N . CYS A 1 206 ? -12.227 -7.02 9.859 1 93.69 206 CYS A N 1
ATOM 1619 C CA . CYS A 1 206 ? -12.852 -7.969 10.766 1 93.69 206 CYS A CA 1
ATOM 1620 C C . CYS A 1 206 ? -12.031 -9.25 10.875 1 93.69 206 CYS A C 1
ATOM 1622 O O . CYS A 1 206 ? -11.375 -9.648 9.914 1 93.69 206 CYS A O 1
ATOM 1624 N N . PRO A 1 207 ? -12.055 -9.898 12.086 1 89.31 207 PRO A N 1
ATOM 1625 C CA . PRO A 1 207 ? -11.32 -11.164 12.211 1 89.31 207 PRO A CA 1
ATOM 1626 C C . PRO A 1 207 ? -11.844 -12.25 11.281 1 89.31 207 PRO A C 1
ATOM 1628 O O . PRO A 1 207 ? -13.031 -12.25 10.938 1 89.31 207 PRO A O 1
ATOM 1631 N N . ALA A 1 208 ? -10.852 -13.18 10.906 1 82.56 208 ALA A N 1
ATOM 1632 C CA . ALA A 1 208 ? -11.242 -14.281 10.039 1 82.56 208 ALA A CA 1
ATOM 1633 C C . ALA A 1 208 ? -12.172 -15.258 10.766 1 82.56 208 ALA A C 1
ATOM 1635 O O . ALA A 1 208 ? -13.109 -15.789 10.164 1 82.56 208 ALA A O 1
ATOM 1636 N N . ASP A 1 209 ? -11.68 -15.625 12.086 1 75.69 209 ASP A N 1
ATOM 1637 C CA . ASP A 1 209 ? -12.461 -16.578 12.875 1 75.69 209 ASP A CA 1
ATOM 1638 C C . ASP A 1 209 ? -13.453 -15.852 13.781 1 75.69 209 ASP A C 1
ATOM 1640 O O . ASP A 1 209 ? -13.172 -14.758 14.273 1 75.69 209 ASP A O 1
ATOM 1644 N N . LEU A 1 210 ? -14.719 -15.969 13.688 1 58.06 210 LEU A N 1
ATOM 1645 C CA . LEU A 1 210 ? -15.758 -15.438 14.555 1 58.06 210 LEU A CA 1
ATOM 1646 C C . LEU A 1 210 ? -15.57 -15.906 15.992 1 58.06 210 LEU A C 1
ATOM 1648 O O . LEU A 1 210 ? -16.344 -15.531 16.875 1 58.06 210 LEU A O 1
ATOM 1652 N N . GLU A 1 211 ? -14.719 -16.719 16.422 1 44.88 211 GLU A N 1
ATOM 1653 C CA . GLU A 1 211 ? -14.93 -17.234 17.766 1 44.88 211 GLU A CA 1
ATOM 1654 C C . GLU A 1 211 ? -14.797 -16.109 18.797 1 44.88 211 GLU A C 1
ATOM 1656 O O . GLU A 1 211 ? -15.562 -16.062 19.766 1 44.88 211 GLU A O 1
ATOM 1661 N N . GLY A 1 212 ? -13.508 -15.578 19.125 1 34.62 212 GLY A N 1
ATOM 1662 C CA . GLY A 1 212 ? -13.266 -15.117 20.484 1 34.62 212 GLY A CA 1
ATOM 1663 C C . GLY A 1 212 ? -14.008 -13.844 20.828 1 34.62 212 GLY A C 1
ATOM 1664 O O . GLY A 1 212 ? -13.812 -13.281 21.906 1 34.62 212 GLY A O 1
ATOM 1665 N N . VAL A 1 213 ? -14.414 -12.914 20.031 1 30.55 213 VAL A N 1
ATOM 1666 C CA . VAL A 1 213 ? -14.719 -11.719 20.812 1 30.55 213 VAL A CA 1
ATOM 1667 C C . VAL A 1 213 ? -15.883 -12 21.75 1 30.55 213 VAL A C 1
ATOM 1669 O O . VAL A 1 213 ? -16.25 -11.148 22.578 1 30.55 213 VAL A O 1
ATOM 1672 N N . CYS A 1 214 ? -16.641 -12.953 21.531 1 23.55 214 CYS A N 1
ATOM 1673 C CA . CYS A 1 214 ? -17.656 -12.758 22.562 1 23.55 214 CYS A CA 1
ATOM 1674 C C . CYS A 1 214 ? -17.125 -13.125 23.938 1 23.55 214 CYS A C 1
ATOM 1676 O O . CYS A 1 214 ? -16.359 -14.086 24.078 1 23.55 214 CYS A O 1
ATOM 1678 N N . MET B 1 1 ? -38.25 -6.922 54.031 1 30.28 1 MET B N 1
ATOM 1679 C CA . MET B 1 1 ? -37.344 -5.832 53.656 1 30.28 1 MET B CA 1
ATOM 1680 C C . MET B 1 1 ? -36.75 -6.055 52.281 1 30.28 1 MET B C 1
ATOM 1682 O O . MET B 1 1 ? -36.062 -7.051 52.062 1 30.28 1 MET B O 1
ATOM 1686 N N . THR B 1 2 ? -37.531 -5.68 51.219 1 32.91 2 THR B N 1
ATOM 1687 C CA . THR B 1 2 ? -37.344 -5.816 49.781 1 32.91 2 THR B CA 1
ATOM 1688 C C . THR B 1 2 ? -36.156 -5 49.312 1 32.91 2 THR B C 1
ATOM 1690 O O . THR B 1 2 ? -36.125 -3.779 49.469 1 32.91 2 THR B O 1
ATOM 1693 N N . ALA B 1 3 ? -34.906 -5.586 49.344 1 37.59 3 ALA B N 1
ATOM 1694 C CA . ALA B 1 3 ? -33.688 -4.973 48.844 1 37.59 3 ALA B CA 1
ATOM 1695 C C . ALA B 1 3 ? -33.844 -4.504 47.406 1 37.59 3 ALA B C 1
ATOM 1697 O O . ALA B 1 3 ? -34.062 -5.316 46.5 1 37.59 3 ALA B O 1
ATOM 1698 N N . GLU B 1 4 ? -34.344 -3.318 47.219 1 34.41 4 GLU B N 1
ATOM 1699 C CA . GLU B 1 4 ? -34.375 -2.721 45.875 1 34.41 4 GLU B CA 1
ATOM 1700 C C . GLU B 1 4 ? -32.969 -2.48 45.344 1 34.41 4 GLU B C 1
ATOM 1702 O O . GLU B 1 4 ? -32.156 -1.831 46.031 1 34.41 4 GLU B O 1
ATOM 1707 N N . PHE B 1 5 ? -32.438 -3.441 44.688 1 37.53 5 PHE B N 1
ATOM 1708 C CA . PHE B 1 5 ? -31.188 -3.197 43.969 1 37.53 5 PHE B CA 1
ATOM 1709 C C . PHE B 1 5 ? -31.359 -2.076 42.938 1 37.53 5 PHE B C 1
ATOM 1711 O O . PHE B 1 5 ? -32.156 -2.189 42.031 1 37.53 5 PHE B O 1
ATOM 1718 N N . ALA B 1 6 ? -31.094 -0.802 43.375 1 38.56 6 ALA B N 1
ATOM 1719 C CA . ALA B 1 6 ? -30.969 0.318 42.438 1 38.56 6 ALA B CA 1
ATOM 1720 C C . ALA B 1 6 ? -29.859 0.07 41.438 1 38.56 6 ALA B C 1
ATOM 1722 O O . ALA B 1 6 ? -28.703 -0.109 41.812 1 38.56 6 ALA B O 1
ATOM 1723 N N . ALA B 1 7 ? -30.219 -0.495 40.281 1 35.12 7 ALA B N 1
ATOM 1724 C CA . ALA B 1 7 ? -29.312 -0.537 39.125 1 35.12 7 ALA B CA 1
ATOM 1725 C C . ALA B 1 7 ? -28.812 0.86 38.781 1 35.12 7 ALA B C 1
ATOM 1727 O O . ALA B 1 7 ? -29.594 1.727 38.375 1 35.12 7 ALA B O 1
ATOM 1728 N N . LEU B 1 8 ? -27.75 1.305 39.438 1 32.25 8 LEU B N 1
ATOM 1729 C CA . LEU B 1 8 ? -27.094 2.521 38.969 1 32.25 8 LEU B CA 1
ATOM 1730 C C . LEU B 1 8 ? -26.672 2.391 37.531 1 32.25 8 LEU B C 1
ATOM 1732 O O . LEU B 1 8 ? -25.828 1.559 37.188 1 32.25 8 LEU B O 1
ATOM 1736 N N . ILE B 1 9 ? -27.562 2.705 36.625 1 32.19 9 ILE B N 1
ATOM 1737 C CA . ILE B 1 9 ? -27.188 2.896 35.219 1 32.19 9 ILE B CA 1
ATOM 1738 C C . ILE B 1 9 ? -26.141 4 35.125 1 32.19 9 ILE B C 1
ATOM 1740 O O . ILE B 1 9 ? -26.422 5.156 35.469 1 32.19 9 ILE B O 1
ATOM 1744 N N . LEU B 1 10 ? -24.906 3.682 35.375 1 29.45 10 LEU B N 1
ATOM 1745 C CA . LEU B 1 10 ? -23.891 4.672 35.031 1 29.45 10 LEU B CA 1
ATOM 1746 C C . LEU B 1 10 ? -24.047 5.148 33.594 1 29.45 10 LEU B C 1
ATOM 1748 O O . LEU B 1 10 ? -23.844 4.375 32.656 1 29.45 10 LEU B O 1
ATOM 1752 N N . LEU B 1 11 ? -24.938 6.059 33.375 1 34.12 11 LEU B N 1
ATOM 1753 C CA . LEU B 1 11 ? -24.922 6.82 32.125 1 34.12 11 LEU B CA 1
ATOM 1754 C C . LEU B 1 11 ? -23.547 7.426 31.875 1 34.12 11 LEU B C 1
ATOM 1756 O O . LEU B 1 11 ? -23.062 8.234 32.688 1 34.12 11 LEU B O 1
ATOM 1760 N N . THR B 1 12 ? -22.578 6.699 31.516 1 35.38 12 THR B N 1
ATOM 1761 C CA . THR B 1 12 ? -21.375 7.414 31.109 1 35.38 12 THR B CA 1
ATOM 1762 C C . THR B 1 12 ? -21.719 8.57 30.188 1 35.38 12 THR B C 1
ATOM 1764 O O . THR B 1 12 ? -22.391 8.383 29.172 1 35.38 12 THR B O 1
ATOM 1767 N N . LYS B 1 13 ? -21.875 9.703 30.734 1 40.72 13 LYS B N 1
ATOM 1768 C CA . LYS B 1 13 ? -21.984 10.992 30.047 1 40.72 13 LYS B CA 1
ATOM 1769 C C . LYS B 1 13 ? -21.078 11.047 28.828 1 40.72 13 LYS B C 1
ATOM 1771 O O . LYS B 1 13 ? -19.922 10.625 28.906 1 40.72 13 LYS B O 1
ATOM 1776 N N . ARG B 1 14 ? -21.531 10.953 27.594 1 41 14 ARG B N 1
ATOM 1777 C CA . ARG B 1 14 ? -20.844 11.359 26.375 1 41 14 ARG B CA 1
ATOM 1778 C C . ARG B 1 14 ? -20.125 12.688 26.562 1 41 14 ARG B C 1
ATOM 1780 O O . ARG B 1 14 ? -20.766 13.727 26.734 1 41 14 ARG B O 1
ATOM 1787 N N . GLY B 1 15 ? -19.062 12.766 27.234 1 41.28 15 GLY B N 1
ATOM 1788 C CA . GLY B 1 15 ? -18.453 14.086 27.281 1 41.28 15 GLY B CA 1
ATOM 1789 C C . GLY B 1 15 ? -18.438 14.789 25.953 1 41.28 15 GLY B C 1
ATOM 1790 O O . GLY B 1 15 ? -18.781 14.203 24.922 1 41.28 15 GLY B O 1
ATOM 1791 N N . PRO B 1 16 ? -18.125 16.141 25.875 1 45.56 16 PRO B N 1
ATOM 1792 C CA . PRO B 1 16 ? -18.188 16.938 24.641 1 45.56 16 PRO B CA 1
ATOM 1793 C C . PRO B 1 16 ? -17.422 16.281 23.484 1 45.56 16 PRO B C 1
ATOM 1795 O O . PRO B 1 16 ? -16.406 15.625 23.703 1 45.56 16 PRO B O 1
ATOM 1798 N N . VAL B 1 17 ? -17.969 15.875 22.391 1 49.88 17 VAL B N 1
ATOM 1799 C CA . VAL B 1 17 ? -17.391 15.367 21.156 1 49.88 17 VAL B CA 1
ATOM 1800 C C . VAL B 1 17 ? -16.188 16.219 20.766 1 49.88 17 VAL B C 1
ATOM 1802 O O . VAL B 1 17 ? -16.344 17.375 20.359 1 49.88 17 VAL B O 1
ATOM 1805 N N . VAL B 1 18 ? -15 16.281 21.531 1 61.97 18 VAL B N 1
ATOM 1806 C CA . VAL B 1 18 ? -13.797 17.031 21.188 1 61.97 18 VAL B CA 1
ATOM 1807 C C . VAL B 1 18 ? -13.453 16.812 19.719 1 61.97 18 VAL B C 1
ATOM 1809 O O . VAL B 1 18 ? -13.438 15.68 19.234 1 61.97 18 VAL B O 1
ATOM 1812 N N . ASP B 1 19 ? -13.477 17.953 18.906 1 78.69 19 ASP B N 1
ATOM 1813 C CA . ASP B 1 19 ? -13.047 17.969 17.516 1 78.69 19 ASP B CA 1
ATOM 1814 C C . ASP B 1 19 ? -11.641 17.375 17.359 1 78.69 19 ASP B C 1
ATOM 1816 O O . ASP B 1 19 ? -10.672 17.969 17.844 1 78.69 19 ASP B O 1
ATOM 1820 N N . GLN B 1 20 ? -11.531 16.219 16.797 1 89.19 20 GLN B N 1
ATOM 1821 C CA . GLN B 1 20 ? -10.258 15.508 16.672 1 89.19 20 GLN B CA 1
ATOM 1822 C C . GLN B 1 20 ? -9.219 16.359 15.953 1 89.19 20 GLN B C 1
ATOM 1824 O O . GLN B 1 20 ? -8.023 16.234 16.219 1 89.19 20 GLN B O 1
ATOM 1829 N N . TRP B 1 21 ? -9.586 17.297 15.164 1 93.19 21 TRP B N 1
ATOM 1830 C CA . TRP B 1 21 ? -8.664 18.094 14.352 1 93.19 21 TRP B CA 1
ATOM 1831 C C . TRP B 1 21 ? -8.094 19.25 15.156 1 93.19 21 TRP B C 1
ATOM 1833 O O . TRP B 1 21 ? -7.195 19.953 14.688 1 93.19 21 TRP B O 1
ATOM 1843 N N . GLU B 1 22 ? -8.602 19.484 16.328 1 87.88 22 GLU B N 1
ATOM 1844 C CA . GLU B 1 22 ? -8.102 20.547 17.203 1 87.88 22 GLU B CA 1
ATOM 1845 C C . GLU B 1 22 ? -7.203 19.969 18.297 1 87.88 22 GLU B C 1
ATOM 1847 O O . GLU B 1 22 ? -6.68 20.703 19.125 1 87.88 22 GLU B O 1
ATOM 1852 N N . GLY B 1 23 ? -7.039 18.688 18.188 1 86.38 23 GLY B N 1
ATOM 1853 C CA . GLY B 1 23 ? -6.246 18.031 19.219 1 86.38 23 GLY B CA 1
ATOM 1854 C C . GLY B 1 23 ? -4.77 17.953 18.875 1 86.38 23 GLY B C 1
ATOM 1855 O O . GLY B 1 23 ? -4.289 18.688 18.016 1 86.38 23 GLY B O 1
ATOM 1856 N N . GLU B 1 24 ? -4.066 17.266 19.766 1 91.62 24 GLU B N 1
ATOM 1857 C CA . GLU B 1 24 ? -2.627 17.062 19.625 1 91.62 24 GLU B CA 1
ATOM 1858 C C . GLU B 1 24 ? -2.318 15.703 18.984 1 91.62 24 GLU B C 1
ATOM 1860 O O . GLU B 1 24 ? -3.201 14.852 18.875 1 91.62 24 GLU B O 1
ATOM 1865 N N . MET B 1 25 ? -1.1 15.664 18.547 1 97.25 25 MET B N 1
ATOM 1866 C CA . MET B 1 25 ? -0.613 14.367 18.094 1 97.25 25 MET B CA 1
ATOM 1867 C C . MET B 1 25 ? -0.505 13.383 19.25 1 97.25 25 MET B C 1
ATOM 1869 O O . MET B 1 25 ? 0.116 13.688 20.266 1 97.25 25 MET B O 1
ATOM 1873 N N . THR B 1 26 ? -1.172 12.266 19.156 1 97.06 26 THR B N 1
ATOM 1874 C CA . THR B 1 26 ? -1.065 11.234 20.188 1 97.06 26 THR B CA 1
ATOM 1875 C C . THR B 1 26 ? -0.015 10.195 19.797 1 97.06 26 THR B C 1
ATOM 1877 O O . THR B 1 26 ? 0.418 10.141 18.641 1 97.06 26 THR B O 1
ATOM 1880 N N . ASP B 1 27 ? 0.357 9.352 20.734 1 97.44 27 ASP B N 1
ATOM 1881 C CA . ASP B 1 27 ? 1.306 8.281 20.453 1 97.44 27 ASP B CA 1
ATOM 1882 C C . ASP B 1 27 ? 0.758 7.324 19.391 1 97.44 27 ASP B C 1
ATOM 1884 O O . ASP B 1 27 ? 1.508 6.828 18.547 1 97.44 27 ASP B O 1
ATOM 1888 N N . GLN B 1 28 ? -0.505 7.074 19.469 1 96 28 GLN B N 1
ATOM 1889 C CA . GLN B 1 28 ? -1.129 6.195 18.484 1 96 28 GLN B CA 1
ATOM 1890 C C . GLN B 1 28 ? -1.019 6.777 17.078 1 96 28 GLN B C 1
ATOM 1892 O O . GLN B 1 28 ? -0.717 6.055 16.125 1 96 28 GLN B O 1
ATOM 1897 N N . LEU B 1 29 ? -1.266 8.055 16.953 1 97.88 29 LEU B N 1
ATOM 1898 C CA . LEU B 1 29 ? -1.174 8.68 15.641 1 97.88 29 LEU B CA 1
ATOM 1899 C C . LEU B 1 29 ? 0.269 8.703 15.141 1 97.88 29 LEU B C 1
ATOM 1901 O O . LEU B 1 29 ? 0.523 8.555 13.945 1 97.88 29 LEU B O 1
ATOM 1905 N N . ARG B 1 30 ? 1.217 8.914 16.047 1 98.62 30 ARG B N 1
ATOM 1906 C CA . ARG B 1 30 ? 2.629 8.836 15.688 1 98.62 30 ARG B CA 1
ATOM 1907 C C . ARG B 1 30 ? 2.98 7.453 15.148 1 98.62 30 ARG B C 1
ATOM 1909 O O . ARG B 1 30 ? 3.723 7.332 14.18 1 98.62 30 ARG B O 1
ATOM 1916 N N . TYR B 1 31 ? 2.463 6.473 15.797 1 97.69 31 TYR B N 1
ATOM 1917 C CA . TYR B 1 31 ? 2.674 5.113 15.32 1 97.69 31 TYR B CA 1
ATOM 1918 C C . TYR B 1 31 ? 2.084 4.926 13.93 1 97.69 31 TYR B C 1
ATOM 1920 O O . TYR B 1 31 ? 2.695 4.285 13.07 1 97.69 31 TYR B O 1
ATOM 1928 N N . VAL B 1 32 ? 0.922 5.473 13.688 1 97.25 32 VAL B N 1
ATOM 1929 C CA . VAL B 1 32 ? 0.276 5.371 12.383 1 97.25 32 VAL B CA 1
ATOM 1930 C C . VAL B 1 32 ? 1.163 6.012 11.32 1 97.25 32 VAL B C 1
ATOM 1932 O O . VAL B 1 32 ? 1.331 5.457 10.234 1 97.25 32 VAL B O 1
ATOM 1935 N N . VAL B 1 33 ? 1.744 7.16 11.625 1 98.75 33 VAL B N 1
ATOM 1936 C CA . VAL B 1 33 ? 2.646 7.84 10.703 1 98.75 33 VAL B CA 1
ATOM 1937 C C . VAL B 1 33 ? 3.812 6.918 10.352 1 98.75 33 VAL B C 1
ATOM 1939 O O . VAL B 1 33 ? 4.082 6.672 9.172 1 98.75 33 VAL B O 1
ATOM 1942 N N . LEU B 1 34 ? 4.426 6.383 11.367 1 98.5 34 LEU B N 1
ATOM 1943 C CA . LEU B 1 34 ? 5.613 5.562 11.148 1 98.5 34 LEU B CA 1
ATOM 1944 C C . LEU B 1 34 ? 5.25 4.258 10.445 1 98.5 34 LEU B C 1
ATOM 1946 O O . LEU B 1 34 ? 5.953 3.822 9.531 1 98.5 34 LEU B O 1
ATOM 1950 N N . ALA B 1 35 ? 4.207 3.619 10.836 1 97.25 35 ALA B N 1
ATOM 1951 C CA . ALA B 1 35 ? 3.797 2.354 10.227 1 97.25 35 ALA B CA 1
ATOM 1952 C C . ALA B 1 35 ? 3.502 2.527 8.742 1 97.25 35 ALA B C 1
ATOM 1954 O O . ALA B 1 35 ? 3.906 1.698 7.922 1 97.25 35 ALA B O 1
ATOM 1955 N N . LYS B 1 36 ? 2.814 3.623 8.43 1 98.25 36 LYS B N 1
ATOM 1956 C CA . LYS B 1 36 ? 2.436 3.828 7.031 1 98.25 36 LYS B CA 1
ATOM 1957 C C . LYS B 1 36 ? 3.654 4.148 6.172 1 98.25 36 LYS B C 1
ATOM 1959 O O . LYS B 1 36 ? 3.842 3.561 5.105 1 98.25 36 LYS B O 1
ATOM 1964 N N . VAL B 1 37 ? 4.5 5.008 6.609 1 98.62 37 VAL B N 1
ATOM 1965 C CA . VAL B 1 37 ? 5.656 5.363 5.793 1 98.62 37 VAL B CA 1
ATOM 1966 C C . VAL B 1 37 ? 6.594 4.16 5.672 1 98.62 37 VAL B C 1
ATOM 1968 O O . VAL B 1 37 ? 7.203 3.947 4.621 1 98.62 37 VAL B O 1
ATOM 1971 N N . HIS B 1 38 ? 6.707 3.414 6.758 1 97.69 38 HIS B N 1
ATOM 1972 C CA . HIS B 1 38 ? 7.562 2.234 6.707 1 97.69 38 HIS B CA 1
ATOM 1973 C C . HIS B 1 38 ? 6.992 1.185 5.758 1 97.69 38 HIS B C 1
ATOM 1975 O O . HIS B 1 38 ? 7.746 0.505 5.055 1 97.69 38 HIS B O 1
ATOM 1981 N N . SER B 1 39 ? 5.762 1.044 5.793 1 97.31 39 SER B N 1
ATOM 1982 C CA . SER B 1 39 ? 5.133 0.12 4.852 1 97.31 39 SER B CA 1
ATOM 1983 C C . SER B 1 39 ? 5.422 0.517 3.408 1 97.31 39 SER B C 1
ATOM 1985 O O . SER B 1 39 ? 5.797 -0.325 2.592 1 97.31 39 SER B O 1
ATOM 1987 N N . LEU B 1 40 ? 5.25 1.743 3.08 1 98.25 40 LEU B N 1
ATOM 1988 C CA . LEU B 1 40 ? 5.48 2.246 1.729 1 98.25 40 LEU B CA 1
ATOM 1989 C C . LEU B 1 40 ? 6.949 2.119 1.346 1 98.25 40 LEU B C 1
ATOM 1991 O O . LEU B 1 40 ? 7.273 1.627 0.262 1 98.25 40 LEU B O 1
ATOM 1995 N N . ARG B 1 41 ? 7.844 2.498 2.221 1 97.75 41 ARG B N 1
ATOM 1996 C CA . ARG B 1 41 ? 9.273 2.381 1.977 1 97.75 41 ARG B CA 1
ATOM 1997 C C . ARG B 1 41 ? 9.695 0.918 1.858 1 97.75 41 ARG B C 1
ATOM 1999 O O . ARG B 1 41 ? 10.578 0.581 1.065 1 97.75 41 ARG B O 1
ATOM 2006 N N . GLY B 1 42 ? 9.117 0.107 2.684 1 97 42 GLY B N 1
ATOM 2007 C CA . GLY B 1 42 ? 9.398 -1.315 2.582 1 97 42 GLY B CA 1
ATOM 2008 C C . GLY B 1 42 ? 9.055 -1.896 1.223 1 97 42 GLY B C 1
ATOM 2009 O O . GLY B 1 42 ? 9.828 -2.684 0.668 1 97 42 GLY B O 1
ATOM 2010 N N . ASN B 1 43 ? 7.906 -1.522 0.716 1 97.5 43 ASN B N 1
ATOM 2011 C CA . ASN B 1 43 ? 7.527 -1.951 -0.627 1 97.5 43 ASN B CA 1
ATOM 2012 C C . ASN B 1 43 ? 8.562 -1.527 -1.663 1 97.5 43 ASN B C 1
ATOM 2014 O O . ASN B 1 43 ? 8.891 -2.293 -2.572 1 97.5 43 ASN B O 1
ATOM 2018 N N . LEU B 1 44 ? 9 -0.341 -1.503 1 96.62 44 LEU B N 1
ATOM 2019 C CA . LEU B 1 44 ? 10.031 0.133 -2.42 1 96.62 44 LEU B CA 1
ATOM 2020 C C . LEU B 1 44 ? 11.312 -0.678 -2.26 1 96.62 44 LEU B C 1
ATOM 2022 O O . LEU B 1 44 ? 11.906 -1.104 -3.252 1 96.62 44 LEU B O 1
ATOM 2026 N N . ALA B 1 45 ? 11.719 -0.884 -1.015 1 96.31 45 ALA B N 1
ATOM 2027 C CA . ALA B 1 45 ? 12.945 -1.629 -0.743 1 96.31 45 ALA B CA 1
ATOM 2028 C C . ALA B 1 45 ? 12.898 -3.01 -1.39 1 96.31 45 ALA B C 1
ATOM 2030 O O . ALA B 1 45 ? 13.914 -3.492 -1.906 1 96.31 45 ALA B O 1
ATOM 2031 N N . MET B 1 46 ? 11.766 -3.555 -1.426 1 96.5 46 MET B N 1
ATOM 2032 C CA . MET B 1 46 ? 11.617 -4.922 -1.921 1 96.5 46 MET B CA 1
ATOM 2033 C C . MET B 1 46 ? 11.273 -4.926 -3.406 1 96.5 46 MET B C 1
ATOM 2035 O O . MET B 1 46 ? 11.078 -5.988 -4 1 96.5 46 MET B O 1
ATOM 2039 N N . GLY B 1 47 ? 11.172 -3.803 -3.994 1 95.5 47 GLY B N 1
ATOM 2040 C CA . GLY B 1 47 ? 10.906 -3.725 -5.422 1 95.5 47 GLY B CA 1
ATOM 2041 C C . GLY B 1 47 ? 9.484 -4.121 -5.789 1 95.5 47 GLY B C 1
ATOM 2042 O O . GLY B 1 47 ? 9.266 -4.754 -6.824 1 95.5 47 GLY B O 1
ATOM 2043 N N . VAL B 1 48 ? 8.531 -3.775 -4.91 1 96.62 48 VAL B N 1
ATOM 2044 C CA . VAL B 1 48 ? 7.145 -4.16 -5.148 1 96.62 48 VAL B CA 1
ATOM 2045 C C . VAL B 1 48 ? 6.32 -2.924 -5.504 1 96.62 48 VAL B C 1
ATOM 2047 O O . VAL B 1 48 ? 5.09 -2.947 -5.426 1 96.62 48 VAL B O 1
ATOM 2050 N N . VAL B 1 49 ? 6.922 -1.832 -5.824 1 95.56 49 VAL B N 1
ATOM 2051 C CA . VAL B 1 49 ? 6.238 -0.61 -6.238 1 95.56 49 VAL B CA 1
ATOM 2052 C C . VAL B 1 49 ? 6.184 -0.545 -7.766 1 95.56 49 VAL B C 1
ATOM 2054 O O . VAL B 1 49 ? 7.223 -0.564 -8.43 1 95.56 49 VAL B O 1
ATOM 2057 N N . PRO B 1 50 ? 4.996 -0.423 -8.32 1 92.88 50 PRO B N 1
ATOM 2058 C CA . PRO B 1 50 ? 4.914 -0.298 -9.773 1 92.88 50 PRO B CA 1
ATOM 2059 C C . PRO B 1 50 ? 5.605 0.956 -10.305 1 92.88 50 PRO B C 1
ATOM 2061 O O . PRO B 1 50 ? 5.555 2.01 -9.664 1 92.88 50 PRO B O 1
ATOM 2064 N N . ASN B 1 51 ? 6.211 0.747 -11.5 1 91 51 ASN B N 1
ATOM 2065 C CA . ASN B 1 51 ? 6.828 1.863 -12.203 1 91 51 ASN B CA 1
ATOM 2066 C C . ASN B 1 51 ? 5.875 2.479 -13.227 1 91 51 ASN B C 1
ATOM 2068 O O . ASN B 1 51 ? 5.988 2.219 -14.422 1 91 51 ASN B O 1
ATOM 2072 N N . GLY B 1 52 ? 4.98 3.373 -12.734 1 85.81 52 GLY B N 1
ATOM 2073 C CA . GLY B 1 52 ? 3.967 3.965 -13.594 1 85.81 52 GLY B CA 1
ATOM 2074 C C . GLY B 1 52 ? 2.961 2.955 -14.109 1 85.81 52 GLY B C 1
ATOM 2075 O O . GLY B 1 52 ? 2.846 1.854 -13.57 1 85.81 52 GLY B O 1
ATOM 2076 N N . LYS B 1 53 ? 2.283 3.539 -15.164 1 77.12 53 LYS B N 1
ATOM 2077 C CA . LYS B 1 53 ? 1.267 2.705 -15.805 1 77.12 53 LYS B CA 1
ATOM 2078 C C . LYS B 1 53 ? 1.897 1.732 -16.797 1 77.12 53 LYS B C 1
ATOM 2080 O O . LYS B 1 53 ? 2.699 2.135 -17.641 1 77.12 53 LYS B O 1
ATOM 2085 N N . GLY B 1 54 ? 1.644 0.491 -16.625 1 69.31 54 GLY B N 1
ATOM 2086 C CA . GLY B 1 54 ? 2.102 -0.477 -17.609 1 69.31 54 GLY B CA 1
ATOM 2087 C C . GLY B 1 54 ? 3.57 -0.825 -17.469 1 69.31 54 GLY B C 1
ATOM 2088 O O . GLY B 1 54 ? 4.082 -1.695 -18.172 1 69.31 54 GLY B O 1
ATOM 2089 N N . GLY B 1 55 ? 4.188 -0.024 -16.625 1 74.12 55 GLY B N 1
ATOM 2090 C CA . GLY B 1 55 ? 5.598 -0.311 -16.406 1 74.12 55 GLY B CA 1
ATOM 2091 C C . GLY B 1 55 ? 5.84 -1.38 -15.359 1 74.12 55 GLY B C 1
ATOM 2092 O O . GLY B 1 55 ? 4.914 -1.786 -14.656 1 74.12 55 GLY B O 1
ATOM 2093 N N . GLY B 1 56 ? 6.832 -2.236 -15.438 1 89.5 56 GLY B N 1
ATOM 2094 C CA . GLY B 1 56 ? 7.301 -3.176 -14.43 1 89.5 56 GLY B CA 1
ATOM 2095 C C . GLY B 1 56 ? 7.363 -2.58 -13.039 1 89.5 56 GLY B C 1
ATOM 2096 O O . GLY B 1 56 ? 6.5 -1.789 -12.656 1 89.5 56 GLY B O 1
ATOM 2097 N N . PHE B 1 57 ? 8.156 -2.969 -12.312 1 94.06 57 PHE B N 1
ATOM 2098 C CA . PHE B 1 57 ? 8.328 -2.521 -10.93 1 94.06 57 PHE B CA 1
ATOM 2099 C C . PHE B 1 57 ? 9.602 -1.699 -10.781 1 94.06 57 PHE B C 1
ATOM 2101 O O . PHE B 1 57 ? 10.547 -1.865 -11.547 1 94.06 57 PHE B O 1
ATOM 2108 N N . LEU B 1 58 ? 9.57 -0.748 -9.828 1 92.88 58 LEU B N 1
ATOM 2109 C CA . LEU B 1 58 ? 10.797 -0.035 -9.477 1 92.88 58 LEU B CA 1
ATOM 2110 C C . LEU B 1 58 ? 11.852 -0.999 -8.953 1 92.88 58 LEU B C 1
ATOM 2112 O O . LEU B 1 58 ? 11.523 -2.047 -8.398 1 92.88 58 LEU B O 1
ATOM 2116 N N . ARG B 1 59 ? 13.102 -0.633 -9.188 1 92.12 59 ARG B N 1
ATOM 2117 C CA . ARG B 1 59 ? 14.195 -1.467 -8.695 1 92.12 59 ARG B CA 1
ATOM 2118 C C . ARG B 1 59 ? 14.211 -1.508 -7.168 1 92.12 59 ARG B C 1
ATOM 2120 O O . ARG B 1 59 ? 13.891 -0.513 -6.512 1 92.12 59 ARG B O 1
ATOM 2127 N N . LYS B 1 60 ? 14.648 -2.605 -6.625 1 94.25 60 LYS B N 1
ATOM 2128 C CA . LYS B 1 60 ? 14.844 -2.752 -5.188 1 94.25 60 LYS B CA 1
ATOM 2129 C C . LYS B 1 60 ? 15.867 -1.739 -4.668 1 94.25 60 LYS B C 1
ATOM 2131 O O . LYS B 1 60 ? 16.734 -1.289 -5.414 1 94.25 60 LYS B O 1
ATOM 2136 N N . ALA B 1 61 ? 15.727 -1.459 -3.416 1 93.06 61 ALA B N 1
ATOM 2137 C CA . ALA B 1 61 ? 16.672 -0.542 -2.777 1 93.06 61 ALA B CA 1
ATOM 2138 C C . ALA B 1 61 ? 17.547 -1.274 -1.771 1 93.06 61 ALA B C 1
ATOM 2140 O O . ALA B 1 61 ? 17.062 -2.057 -0.957 1 93.06 61 ALA B O 1
ATOM 2141 N N . ASN B 1 62 ? 18.781 -0.954 -1.683 1 91.56 62 ASN B N 1
ATOM 2142 C CA . ASN B 1 62 ? 19.766 -1.724 -0.939 1 91.56 62 ASN B CA 1
ATOM 2143 C C . ASN B 1 62 ? 19.844 -1.276 0.518 1 91.56 62 ASN B C 1
ATOM 2145 O O . ASN B 1 62 ? 20.234 -2.057 1.391 1 91.56 62 ASN B O 1
ATOM 2149 N N . LYS B 1 63 ? 19.484 -0.023 0.771 1 92.69 63 LYS B N 1
ATOM 2150 C CA . LYS B 1 63 ? 19.797 0.432 2.119 1 92.69 63 LYS B CA 1
ATOM 2151 C C . LYS B 1 63 ? 18.734 1.39 2.65 1 92.69 63 LYS B C 1
ATOM 2153 O O . LYS B 1 63 ? 19.047 2.293 3.432 1 92.69 63 LYS B O 1
ATOM 2158 N N . LEU B 1 64 ? 17.469 1.3 2.131 1 94.81 64 LEU B N 1
ATOM 2159 C CA . LEU B 1 64 ? 16.406 2.107 2.703 1 94.81 64 LEU B CA 1
ATOM 2160 C C . LEU B 1 64 ? 16.203 1.771 4.176 1 94.81 64 LEU B C 1
ATOM 2162 O O . LEU B 1 64 ? 16.188 0.597 4.555 1 94.81 64 LEU B O 1
ATOM 2166 N N . ARG B 1 65 ? 16.047 2.76 4.984 1 94.31 65 ARG B N 1
ATOM 2167 C CA . ARG B 1 65 ? 15.953 2.541 6.426 1 94.31 65 ARG B CA 1
ATOM 2168 C C . ARG B 1 65 ? 14.57 2.92 6.949 1 94.31 65 ARG B C 1
ATOM 2170 O O . ARG B 1 65 ? 13.852 3.686 6.309 1 94.31 65 ARG B O 1
ATOM 2177 N N . GLN B 1 66 ? 14.305 2.395 8.102 1 95.88 66 GLN B N 1
ATOM 2178 C CA . GLN B 1 66 ? 13.211 2.947 8.906 1 95.88 66 GLN B CA 1
ATOM 2179 C C . GLN B 1 66 ? 13.531 4.371 9.352 1 95.88 66 GLN B C 1
ATOM 2181 O O . GLN B 1 66 ? 14.703 4.734 9.5 1 95.88 66 GLN B O 1
ATOM 2186 N N . LEU B 1 67 ? 12.469 5.148 9.539 1 97 67 LEU B N 1
ATOM 2187 C CA . LEU B 1 67 ? 12.656 6.539 9.945 1 97 67 LEU B CA 1
ATOM 2188 C C . LEU B 1 67 ? 12.414 6.703 11.438 1 97 67 LEU B C 1
ATOM 2190 O O . LEU B 1 67 ? 11.703 5.906 12.055 1 97 67 LEU B O 1
ATOM 2194 N N . HIS B 1 68 ? 13 7.734 11.938 1 97.06 68 HIS B N 1
ATOM 2195 C CA . HIS B 1 68 ? 12.695 8.18 13.297 1 97.06 68 HIS B CA 1
ATOM 2196 C C . HIS B 1 68 ? 11.57 9.203 13.297 1 97.06 68 HIS B C 1
ATOM 2198 O O . HIS B 1 68 ? 11.453 10.016 12.375 1 97.06 68 HIS B O 1
ATOM 2204 N N . TYR B 1 69 ? 10.836 9.102 14.391 1 98.19 69 TYR B N 1
ATOM 2205 C CA . TYR B 1 69 ? 9.852 10.164 14.555 1 98.19 69 TYR B CA 1
ATOM 2206 C C . TYR B 1 69 ? 10.461 11.367 15.266 1 98.19 69 TYR B C 1
ATOM 2208 O O . TYR B 1 69 ? 11.125 11.219 16.297 1 98.19 69 TYR B O 1
ATOM 2216 N N . SER B 1 70 ? 10.195 12.531 14.742 1 98.38 70 SER B N 1
ATOM 2217 C CA . SER B 1 70 ? 10.75 13.75 15.312 1 98.38 70 SER B CA 1
ATOM 2218 C C . SER B 1 70 ? 9.656 14.633 15.914 1 98.38 70 SER B C 1
ATOM 2220 O O . SER B 1 70 ? 8.82 15.164 15.188 1 98.38 70 SER B O 1
ATOM 2222 N N . PHE B 1 71 ? 9.797 14.906 17.203 1 98.5 71 PHE B N 1
ATOM 2223 C CA . PHE B 1 71 ? 8.836 15.758 17.891 1 98.5 71 PHE B CA 1
ATOM 2224 C C . PHE B 1 71 ? 9.016 17.219 17.484 1 98.5 71 PHE B C 1
ATOM 2226 O O . PHE B 1 71 ? 8.047 17.969 17.406 1 98.5 71 PHE B O 1
ATOM 2233 N N . ASP B 1 72 ? 10.227 17.547 17.203 1 98.31 72 ASP B N 1
ATOM 2234 C CA . ASP B 1 72 ? 10.484 18.906 16.734 1 98.31 72 ASP B CA 1
ATOM 2235 C C . ASP B 1 72 ? 9.812 19.156 15.383 1 98.31 72 ASP B C 1
ATOM 2237 O O . ASP B 1 72 ? 9.148 20.188 15.195 1 98.31 72 ASP B O 1
ATOM 2241 N N . MET B 1 73 ? 9.93 18.219 14.492 1 98.38 73 MET B N 1
ATOM 2242 C CA . MET B 1 73 ? 9.297 18.359 13.18 1 98.38 73 MET B CA 1
ATOM 2243 C C . MET B 1 73 ? 7.777 18.312 13.305 1 98.38 73 MET B C 1
ATOM 2245 O O . MET B 1 73 ? 7.066 18.969 12.539 1 98.38 73 MET B O 1
ATOM 2249 N N . GLU B 1 74 ? 7.32 17.5 14.242 1 98.75 74 GLU B N 1
ATOM 2250 C CA . GLU B 1 74 ? 5.895 17.484 14.555 1 98.75 74 GLU B CA 1
ATOM 2251 C C . GLU B 1 74 ? 5.395 18.891 14.922 1 98.75 74 GLU B C 1
ATOM 2253 O O . GLU B 1 74 ? 4.383 19.344 14.391 1 98.75 74 GLU B O 1
ATOM 2258 N N . ARG B 1 75 ? 6.082 19.578 15.812 1 98.31 75 ARG B N 1
ATOM 2259 C CA . ARG B 1 75 ? 5.691 20.906 16.25 1 98.31 75 ARG B CA 1
ATOM 2260 C C . ARG B 1 75 ? 5.684 21.891 15.086 1 98.31 75 ARG B C 1
ATOM 2262 O O . ARG B 1 75 ? 4.742 22.672 14.938 1 98.31 75 ARG B O 1
ATOM 2269 N N . ARG B 1 76 ? 6.688 21.781 14.297 1 98.06 76 ARG B N 1
ATOM 2270 C CA . ARG B 1 76 ? 6.758 22.672 13.148 1 98.06 76 ARG B CA 1
ATOM 2271 C C . ARG B 1 76 ? 5.648 22.375 12.148 1 98.06 76 ARG B C 1
ATOM 2273 O O . ARG B 1 76 ? 5.047 23.281 11.578 1 98.06 76 ARG B O 1
ATOM 2280 N N . ALA B 1 77 ? 5.359 21.094 11.969 1 98.5 77 ALA B N 1
ATOM 2281 C CA . ALA B 1 77 ? 4.297 20.703 11.055 1 98.5 77 ALA B CA 1
ATOM 2282 C C . ALA B 1 77 ? 2.938 21.203 11.523 1 98.5 77 ALA B C 1
ATOM 2284 O O . ALA B 1 77 ? 2.113 21.641 10.719 1 98.5 77 ALA B O 1
ATOM 2285 N N . PHE B 1 78 ? 2.725 21.188 12.844 1 98.38 78 PHE B N 1
ATOM 2286 C CA . PHE B 1 78 ? 1.48 21.719 13.383 1 98.38 78 PHE B CA 1
ATOM 2287 C C . PHE B 1 78 ? 1.371 23.219 13.109 1 98.38 78 PHE B C 1
ATOM 2289 O O . PHE B 1 78 ? 0.305 23.719 12.734 1 98.38 78 PHE B O 1
ATOM 2296 N N . ARG B 1 79 ? 2.461 23.922 13.352 1 97.38 79 ARG B N 1
ATOM 2297 C CA . ARG B 1 79 ? 2.447 25.344 13.078 1 97.38 79 ARG B CA 1
ATOM 2298 C C . ARG B 1 79 ? 2.139 25.625 11.609 1 97.38 79 ARG B C 1
ATOM 2300 O O . ARG B 1 79 ? 1.368 26.547 11.297 1 97.38 79 ARG B O 1
ATOM 2307 N N . ARG B 1 80 ? 2.75 24.844 10.742 1 97.88 80 ARG B N 1
ATOM 2308 C CA . ARG B 1 80 ? 2.514 24.984 9.305 1 97.88 80 ARG B CA 1
ATOM 2309 C C . ARG B 1 80 ? 1.061 24.672 8.961 1 97.88 80 ARG B C 1
ATOM 2311 O O . ARG B 1 80 ? 0.426 25.422 8.211 1 97.88 80 ARG B O 1
ATOM 2318 N N . ALA B 1 81 ? 0.45 23.625 9.531 1 97.81 81 ALA B N 1
ATOM 2319 C CA . ALA B 1 81 ? -0.924 23.203 9.258 1 97.81 81 ALA B CA 1
ATOM 2320 C C . ALA B 1 81 ? -1.919 24.266 9.711 1 97.81 81 ALA B C 1
ATOM 2322 O O . ALA B 1 81 ? -2.945 24.484 9.062 1 97.81 81 ALA B O 1
ATOM 2323 N N . ARG B 1 82 ? -1.621 24.969 10.742 1 96.5 82 ARG B N 1
ATOM 2324 C CA . ARG B 1 82 ? -2.52 25.953 11.328 1 96.5 82 ARG B CA 1
ATOM 2325 C C . ARG B 1 82 ? -2.662 27.172 10.43 1 96.5 82 ARG B C 1
ATOM 2327 O O . ARG B 1 82 ? -3.621 27.938 10.555 1 96.5 82 ARG B O 1
ATOM 2334 N N . LEU B 1 83 ? -1.738 27.328 9.555 1 95.75 83 LEU B N 1
ATOM 2335 C CA . LEU B 1 83 ? -1.817 28.438 8.625 1 95.75 83 LEU B CA 1
ATOM 2336 C C . LEU B 1 83 ? -2.934 28.234 7.609 1 95.75 83 LEU B C 1
ATOM 2338 O O . LEU B 1 83 ? -3.344 29.172 6.926 1 95.75 83 LEU B O 1
ATOM 2342 N N . GLY B 1 84 ? -3.402 26.953 7.457 1 92.06 84 GLY B N 1
ATOM 2343 C CA . GLY B 1 84 ? -4.539 26.641 6.602 1 92.06 84 GLY B CA 1
ATOM 2344 C C . GLY B 1 84 ? -4.352 27.109 5.172 1 92.06 84 GLY B C 1
ATOM 2345 O O . GLY B 1 84 ? -3.367 26.75 4.52 1 92.06 84 GLY B O 1
ATOM 2346 N N . PRO B 1 85 ? -5.211 27.906 4.73 1 88.94 85 PRO B N 1
ATOM 2347 C CA . PRO B 1 85 ? -5.148 28.375 3.342 1 88.94 85 PRO B CA 1
ATOM 2348 C C . PRO B 1 85 ? -3.992 29.344 3.092 1 88.94 85 PRO B C 1
ATOM 2350 O O . PRO B 1 85 ? -3.617 29.578 1.941 1 88.94 85 PRO B O 1
ATOM 2353 N N . PHE B 1 86 ? -3.434 29.844 4.047 1 91.38 86 PHE B N 1
ATOM 2354 C CA . PHE B 1 86 ? -2.373 30.844 3.904 1 91.38 86 PHE B CA 1
ATOM 2355 C C . PHE B 1 86 ? -1.002 30.172 3.967 1 91.38 86 PHE B C 1
ATOM 2357 O O . PHE B 1 86 ? 0.026 30.859 3.922 1 91.38 86 PHE B O 1
ATOM 2364 N N . MET B 1 87 ? -1.108 28.875 4.055 1 93.25 87 MET B N 1
ATOM 2365 C CA . MET B 1 87 ? 0.174 28.172 4.121 1 93.25 87 MET B CA 1
ATOM 2366 C C . MET B 1 87 ? 0.964 28.359 2.83 1 93.25 87 MET B C 1
ATOM 2368 O O . MET B 1 87 ? 0.58 27.844 1.78 1 93.25 87 MET B O 1
ATOM 2372 N N . GLY B 1 88 ? 2.01 29.125 2.852 1 92 88 GLY B N 1
ATOM 2373 C CA . GLY B 1 88 ? 2.924 29.266 1.73 1 92 88 GLY B CA 1
ATOM 2374 C C . GLY B 1 88 ? 3.941 28.156 1.642 1 92 88 GLY B C 1
ATOM 2375 O O . GLY B 1 88 ? 3.793 27.109 2.299 1 92 88 GLY B O 1
ATOM 2376 N N . PRO B 1 89 ? 4.938 28.375 0.787 1 92.88 89 PRO B N 1
ATOM 2377 C CA . PRO B 1 89 ? 6 27.375 0.705 1 92.88 89 PRO B CA 1
ATOM 2378 C C . PRO B 1 89 ? 6.75 27.203 2.025 1 92.88 89 PRO B C 1
ATOM 2380 O O . PRO B 1 89 ? 6.773 28.109 2.852 1 92.88 89 PRO B O 1
ATOM 2383 N N . PRO B 1 90 ? 7.254 26.047 2.189 1 93.25 90 PRO B N 1
ATOM 2384 C CA . PRO B 1 90 ? 8.047 25.859 3.412 1 93.25 90 PRO B CA 1
ATOM 2385 C C . PRO B 1 90 ? 9.32 26.703 3.416 1 93.25 90 PRO B C 1
ATOM 2387 O O . PRO B 1 90 ? 9.797 27.125 2.357 1 93.25 90 PRO B O 1
ATOM 2390 N N . PRO B 1 91 ? 9.883 26.906 4.648 1 90.75 91 PRO B N 1
ATOM 2391 C CA . PRO B 1 91 ? 11.172 27.594 4.727 1 90.75 91 PRO B CA 1
ATOM 2392 C C . PRO B 1 91 ? 12.273 26.875 3.957 1 90.75 91 PRO B C 1
ATOM 2394 O O . PRO B 1 91 ? 12.172 25.656 3.721 1 90.75 91 PRO B O 1
ATOM 2397 N N . ILE B 1 92 ? 13.297 27.609 3.604 1 86.56 92 ILE B N 1
ATOM 2398 C CA . ILE B 1 92 ? 14.422 27.062 2.857 1 86.56 92 ILE B CA 1
ATOM 2399 C C . ILE B 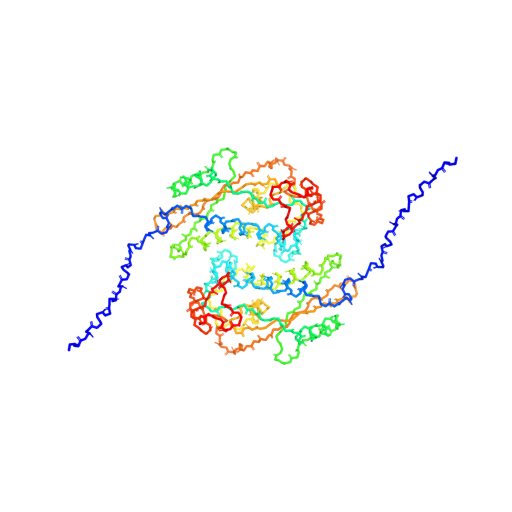1 92 ? 15.047 25.906 3.648 1 86.56 92 ILE B C 1
ATOM 2401 O O . ILE B 1 92 ? 15.25 26.016 4.859 1 86.56 92 ILE B O 1
ATOM 2405 N N . GLY B 1 93 ? 15.242 24.828 2.967 1 85.69 93 GLY B N 1
ATOM 2406 C CA . GLY B 1 93 ? 15.922 23.703 3.59 1 85.69 93 GLY B CA 1
ATOM 2407 C C . GLY B 1 93 ? 14.969 22.734 4.27 1 85.69 93 GLY B C 1
ATOM 2408 O O . GLY B 1 93 ? 15.383 21.688 4.746 1 85.69 93 GLY B O 1
ATOM 2409 N N . VAL B 1 94 ? 13.719 23.109 4.309 1 91.19 94 VAL B N 1
ATOM 2410 C CA . VAL B 1 94 ? 12.734 22.234 4.941 1 91.19 94 VAL B CA 1
ATOM 2411 C C . VAL B 1 94 ? 12.016 21.422 3.877 1 91.19 94 VAL B C 1
ATOM 2413 O O . VAL B 1 94 ? 11.492 21.969 2.904 1 91.19 94 VAL B O 1
ATOM 2416 N N . TYR B 1 95 ? 12.023 20.125 4.008 1 93.75 95 TYR B N 1
ATOM 2417 C CA . TYR B 1 95 ? 11.266 19.219 3.15 1 93.75 95 TYR B CA 1
ATOM 2418 C C . TYR B 1 95 ? 9.898 18.906 3.752 1 93.75 95 TYR B C 1
ATOM 2420 O O . TYR B 1 95 ? 9.797 18.375 4.855 1 93.75 95 TYR B O 1
ATOM 2428 N N . GLU B 1 96 ? 8.906 19.281 2.963 1 97 96 GLU B N 1
ATOM 2429 C CA . GLU B 1 96 ? 7.555 19.25 3.52 1 97 96 GLU B CA 1
ATOM 2430 C C . GLU B 1 96 ? 6.551 18.734 2.498 1 97 96 GLU B C 1
ATOM 2432 O O . GLU B 1 96 ? 6.605 19.094 1.32 1 97 96 GLU B O 1
ATOM 2437 N N . ASN B 1 97 ? 5.703 17.828 2.914 1 97.44 97 ASN B N 1
ATOM 2438 C CA . ASN B 1 97 ? 4.504 17.438 2.172 1 97.44 97 ASN B CA 1
ATOM 2439 C C . ASN B 1 97 ? 3.236 17.938 2.861 1 97.44 97 ASN B C 1
ATOM 2441 O O . ASN B 1 97 ? 3.195 18.047 4.086 1 97.44 97 ASN B O 1
ATOM 2445 N N . SER B 1 98 ? 2.197 18.234 2.078 1 97.88 98 SER B N 1
ATOM 2446 C CA . SER B 1 98 ? 0.896 18.594 2.631 1 97.88 98 SER B CA 1
ATOM 2447 C C . SER B 1 98 ? -0.24 18.094 1.746 1 97.88 98 SER B C 1
ATOM 2449 O O . SER B 1 98 ? -0.05 17.875 0.548 1 97.88 98 SER B O 1
ATOM 2451 N N . PHE B 1 99 ? -1.315 17.906 2.369 1 97 99 PHE B N 1
ATOM 2452 C CA . PHE B 1 99 ? -2.508 17.422 1.681 1 97 99 PHE B CA 1
ATOM 2453 C C . PHE B 1 99 ? -3.77 17.938 2.371 1 97 99 PHE B C 1
ATOM 2455 O O . PHE B 1 99 ? -3.84 17.969 3.602 1 97 99 PHE B O 1
ATOM 2462 N N . ILE B 1 100 ? -4.754 18.328 1.565 1 96.88 100 ILE B N 1
ATOM 2463 C CA . ILE B 1 100 ? -6.027 18.812 2.074 1 96.88 100 ILE B CA 1
ATOM 2464 C C . ILE B 1 100 ? -7.031 17.672 2.154 1 96.88 100 ILE B C 1
ATOM 2466 O O . ILE B 1 100 ? -7.203 16.922 1.191 1 96.88 100 ILE B O 1
ATOM 2470 N N . ILE B 1 101 ? -7.613 17.562 3.301 1 96.06 101 ILE B N 1
ATOM 2471 C CA . ILE B 1 101 ? -8.68 16.594 3.547 1 96.06 101 ILE B CA 1
ATOM 2472 C C . ILE B 1 101 ? -10.039 17.297 3.473 1 96.06 101 ILE B C 1
ATOM 2474 O O . ILE B 1 101 ? -10.352 18.141 4.316 1 96.06 101 ILE B O 1
ATOM 2478 N N . LYS B 1 102 ? -10.859 16.938 2.527 1 94.31 102 LYS B N 1
ATOM 2479 C CA . LYS B 1 102 ? -12.133 17.625 2.314 1 94.31 102 LYS B CA 1
ATOM 2480 C C . LYS B 1 102 ? -13.195 17.094 3.273 1 94.31 102 LYS B C 1
ATOM 2482 O O . LYS B 1 102 ? -14.039 17.859 3.756 1 94.31 102 LYS B O 1
ATOM 2487 N N . ASP B 1 103 ? -13.203 15.773 3.521 1 92.81 103 ASP B N 1
ATOM 2488 C CA . ASP B 1 103 ? -14.148 15.156 4.441 1 92.81 103 ASP B CA 1
ATOM 2489 C C . ASP B 1 103 ? -13.539 14.992 5.832 1 92.81 103 ASP B C 1
ATOM 2491 O O . ASP B 1 103 ? -12.891 13.984 6.121 1 92.81 103 ASP B O 1
ATOM 2495 N N . ILE B 1 104 ? -13.836 15.875 6.691 1 93.44 104 ILE B N 1
ATOM 2496 C CA . ILE B 1 104 ? -13.156 15.914 7.984 1 93.44 104 ILE B CA 1
ATOM 2497 C C . ILE B 1 104 ? -13.906 15.031 8.984 1 93.44 104 ILE B C 1
ATOM 2499 O O . ILE B 1 104 ? -13.586 15.031 10.172 1 93.44 104 ILE B O 1
ATOM 2503 N N . THR B 1 105 ? -14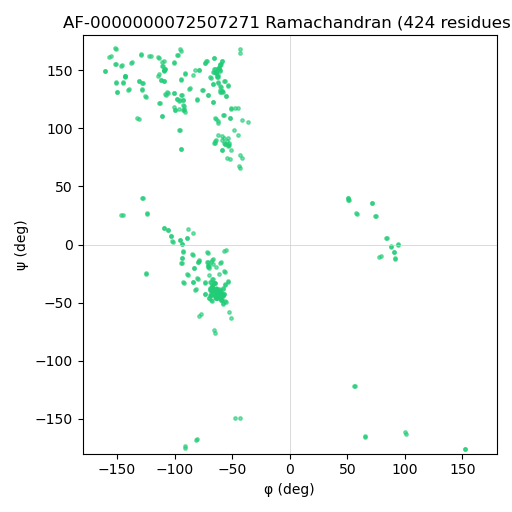.906 14.32 8.523 1 91.94 105 THR B N 1
ATOM 2504 C CA . THR B 1 105 ? -15.586 13.383 9.414 1 91.94 105 THR B CA 1
ATOM 2505 C C . THR B 1 105 ? -14.781 12.102 9.57 1 91.94 105 THR B C 1
ATOM 2507 O O . THR B 1 105 ? -15.031 11.312 10.484 1 91.94 105 THR B O 1
ATOM 2510 N N . ILE B 1 106 ? -13.828 11.914 8.734 1 93.31 106 ILE B N 1
ATOM 2511 C CA . ILE B 1 106 ? -12.977 10.734 8.867 1 93.31 106 ILE B CA 1
ATOM 2512 C C . ILE B 1 106 ? -12.039 10.906 10.062 1 93.31 106 ILE B C 1
ATOM 2514 O O . ILE B 1 106 ? -11.742 12.031 10.469 1 93.31 106 ILE B O 1
ATOM 2518 N N . SER B 1 107 ? -11.578 9.781 10.594 1 93.88 107 SER B N 1
ATOM 2519 C CA . SER B 1 107 ? -10.656 9.82 11.727 1 93.88 107 SER B CA 1
ATOM 2520 C C . SER B 1 107 ? -9.273 10.289 11.289 1 93.88 107 SER B C 1
ATOM 2522 O O . SER B 1 107 ? -8.914 10.164 10.117 1 93.88 107 SER B O 1
ATOM 2524 N N . LEU B 1 108 ? -8.5 10.797 12.234 1 97.06 108 LEU B N 1
ATOM 2525 C CA . LEU B 1 108 ? -7.199 11.383 11.945 1 97.06 108 LEU B CA 1
ATOM 2526 C C . LEU B 1 108 ? -6.23 10.32 11.438 1 97.06 108 LEU B C 1
ATOM 2528 O O . LEU B 1 108 ? -5.371 10.602 10.602 1 97.06 108 LEU B O 1
ATOM 2532 N N . ASP B 1 109 ? -6.355 9.07 11.93 1 96.25 109 ASP B N 1
ATOM 2533 C CA . ASP B 1 109 ? -5.473 8.016 11.438 1 96.25 109 ASP B CA 1
ATOM 2534 C C . ASP B 1 109 ? -5.711 7.758 9.945 1 96.25 109 ASP B C 1
ATOM 2536 O O . ASP B 1 109 ? -4.758 7.57 9.188 1 96.25 109 ASP B O 1
ATOM 2540 N N . ILE B 1 110 ? -6.949 7.805 9.5 1 96.81 110 ILE B N 1
ATOM 2541 C CA . ILE B 1 110 ? -7.289 7.637 8.094 1 96.81 110 ILE B CA 1
ATOM 2542 C C . ILE B 1 110 ? -6.789 8.836 7.289 1 96.81 110 ILE B C 1
ATOM 2544 O O . ILE B 1 110 ? -6.207 8.672 6.215 1 96.81 110 ILE B O 1
ATOM 2548 N N . ALA B 1 111 ? -6.984 10.039 7.832 1 97.62 111 ALA B N 1
ATOM 2549 C CA . ALA B 1 111 ? -6.527 11.242 7.148 1 97.62 111 ALA B CA 1
ATOM 2550 C C . ALA B 1 111 ? -5.023 11.203 6.902 1 97.62 111 ALA B C 1
ATOM 2552 O O . ALA B 1 111 ? -4.555 11.555 5.82 1 97.62 111 ALA B O 1
ATOM 2553 N N . ILE B 1 112 ? -4.309 10.781 7.875 1 98.5 112 ILE B N 1
ATOM 2554 C CA . ILE B 1 112 ? -2.855 10.688 7.777 1 98.5 112 ILE B CA 1
ATOM 2555 C C . ILE B 1 112 ? -2.477 9.656 6.711 1 98.5 112 ILE B C 1
ATOM 2557 O O . ILE B 1 112 ? -1.636 9.93 5.852 1 98.5 112 ILE B O 1
ATOM 2561 N N . GLN B 1 113 ? -3.109 8.562 6.727 1 98.31 113 GLN B N 1
ATOM 2562 C CA . GLN B 1 113 ? -2.791 7.508 5.766 1 98.31 113 GLN B CA 1
ATOM 2563 C C . GLN B 1 113 ? -3.174 7.918 4.348 1 98.31 113 GLN B C 1
ATOM 2565 O O . GLN B 1 113 ? -2.443 7.637 3.396 1 98.31 113 GLN B O 1
ATOM 2570 N N . ARG B 1 114 ? -4.305 8.57 4.219 1 97.94 114 ARG B N 1
ATOM 2571 C CA . ARG B 1 114 ? -4.707 9.062 2.906 1 97.94 114 ARG B CA 1
ATOM 2572 C C . ARG B 1 114 ? -3.693 10.062 2.363 1 97.94 114 ARG B C 1
ATOM 2574 O O . ARG B 1 114 ? -3.371 10.047 1.174 1 97.94 114 ARG B O 1
ATOM 2581 N N . SER B 1 115 ? -3.221 10.914 3.227 1 98.19 115 SER B N 1
ATOM 2582 C CA . SER B 1 115 ? -2.236 11.906 2.801 1 98.19 115 SER B CA 1
ATOM 2583 C C . SER B 1 115 ? -0.968 11.234 2.283 1 98.19 115 SER B C 1
ATOM 2585 O O . SER B 1 115 ? -0.488 11.562 1.194 1 98.19 115 SER B O 1
ATOM 2587 N N . MET B 1 116 ? -0.496 10.273 2.98 1 98.38 116 MET B N 1
ATOM 2588 C CA . MET B 1 116 ? 0.74 9.602 2.598 1 98.38 116 MET B CA 1
ATOM 2589 C C . MET B 1 116 ? 0.54 8.781 1.328 1 98.38 116 MET B C 1
ATOM 2591 O O . MET B 1 116 ? 1.427 8.719 0.475 1 98.38 116 MET B O 1
ATOM 2595 N N . GLN B 1 117 ? -0.605 8.18 1.26 1 97.25 117 GLN B N 1
ATOM 2596 C CA . GLN B 1 117 ? -0.893 7.414 0.05 1 97.25 117 GLN B CA 1
ATOM 2597 C C . GLN B 1 117 ? -0.978 8.328 -1.17 1 97.25 117 GLN B C 1
ATOM 2599 O O . GLN B 1 117 ? -0.533 7.957 -2.26 1 97.25 117 GLN B O 1
ATOM 2604 N N . LYS B 1 118 ? -1.562 9.453 -1.014 1 96.06 118 LYS B N 1
ATOM 2605 C CA . LYS B 1 118 ? -1.656 10.406 -2.117 1 96.06 118 LYS B CA 1
ATOM 2606 C C . LYS B 1 118 ? -0.272 10.875 -2.557 1 96.06 118 LYS B C 1
ATOM 2608 O O . LYS B 1 118 ? 0.026 10.914 -3.752 1 96.06 118 LYS B O 1
ATOM 2613 N N . TRP B 1 119 ? 0.578 11.227 -1.646 1 96.56 119 TRP B N 1
ATOM 2614 C CA . TRP B 1 119 ? 1.946 11.617 -1.971 1 96.56 119 TRP B CA 1
ATOM 2615 C C . TRP B 1 119 ? 2.68 10.484 -2.682 1 96.56 119 TRP B C 1
ATOM 2617 O O . TRP B 1 119 ? 3.361 10.711 -3.686 1 96.56 119 TRP B O 1
ATOM 2627 N N . TRP B 1 120 ? 2.5 9.258 -2.225 1 95.62 120 TRP B N 1
ATOM 2628 C CA . TRP B 1 120 ? 3.188 8.094 -2.77 1 95.62 120 TRP B CA 1
ATOM 2629 C C . TRP B 1 120 ? 2.701 7.785 -4.18 1 95.62 120 TRP B C 1
ATOM 2631 O O . TRP B 1 120 ? 3.479 7.34 -5.027 1 95.62 120 TRP B O 1
ATOM 2641 N N . SER B 1 121 ? 1.433 8.055 -4.48 1 93.56 121 SER B N 1
ATOM 2642 C CA . SER B 1 121 ? 0.824 7.691 -5.758 1 93.56 121 SER B CA 1
ATOM 2643 C C . SER B 1 121 ? 1.436 8.484 -6.902 1 93.56 121 SER B C 1
ATOM 2645 O O . SER B 1 121 ? 1.274 8.125 -8.07 1 93.56 121 SER B O 1
ATOM 2647 N N . GLU B 1 122 ? 2.188 9.523 -6.586 1 91.69 122 GLU B N 1
ATOM 2648 C CA . GLU B 1 122 ? 2.824 10.32 -7.629 1 91.69 122 GLU B CA 1
ATOM 2649 C C . GLU B 1 122 ? 3.639 9.438 -8.578 1 91.69 122 GLU B C 1
ATOM 2651 O O . GLU B 1 122 ? 3.703 9.703 -9.773 1 91.69 122 GLU B O 1
ATOM 2656 N N . ILE B 1 123 ? 4.195 8.352 -8.047 1 90.69 123 ILE B N 1
ATOM 2657 C CA . ILE B 1 123 ? 5.074 7.523 -8.867 1 90.69 123 ILE B CA 1
ATOM 2658 C C . ILE B 1 123 ? 4.262 6.418 -9.539 1 90.69 123 ILE B C 1
ATOM 2660 O O . ILE B 1 123 ? 4.555 6.027 -10.672 1 90.69 123 ILE B O 1
ATOM 2664 N N . THR B 1 124 ? 3.242 5.934 -8.898 1 88.94 124 THR B N 1
ATOM 2665 C CA . THR B 1 124 ? 2.574 4.73 -9.383 1 88.94 124 THR B CA 1
ATOM 2666 C C . THR B 1 124 ? 1.566 5.078 -10.477 1 88.94 124 THR B C 1
ATOM 2668 O O . THR B 1 124 ? 1.228 4.227 -11.305 1 88.94 124 THR B O 1
ATOM 2671 N N . VAL B 1 125 ? 1.141 6.352 -10.539 1 86.69 125 VAL B N 1
ATOM 2672 C CA . VAL B 1 125 ? 0.09 6.691 -11.492 1 86.69 125 VAL B CA 1
ATOM 2673 C C . VAL B 1 125 ? 0.699 7.398 -12.703 1 86.69 125 VAL B C 1
ATOM 2675 O O . VAL B 1 125 ? -0.025 7.895 -13.57 1 86.69 125 VAL B O 1
ATOM 2678 N N . ARG B 1 126 ? 2.018 7.441 -12.758 1 86.62 126 ARG B N 1
ATOM 2679 C CA . ARG B 1 126 ? 2.668 8.047 -13.906 1 86.62 126 ARG B CA 1
ATOM 2680 C C . ARG B 1 126 ? 2.359 7.273 -15.188 1 86.62 126 ARG B C 1
ATOM 2682 O O . ARG B 1 126 ? 2.318 6.039 -15.172 1 86.62 126 ARG B O 1
ATOM 2689 N N . GLU B 1 127 ? 2.256 8.047 -16.25 1 83.31 127 GLU B N 1
ATOM 2690 C CA . GLU B 1 127 ? 2.031 7.406 -17.547 1 83.31 127 GLU B CA 1
ATOM 2691 C C . GLU B 1 127 ? 3.299 6.723 -18.062 1 83.31 127 GLU B C 1
ATOM 2693 O O . GLU B 1 127 ? 3.256 5.574 -18.5 1 83.31 127 GLU B O 1
ATOM 2698 N N . GLU B 1 128 ? 4.438 7.477 -17.875 1 82.31 128 GLU B N 1
ATOM 2699 C CA . GLU B 1 128 ? 5.715 6.938 -18.328 1 82.31 128 GLU B CA 1
ATOM 2700 C C . GLU B 1 128 ? 6.578 6.496 -17.141 1 82.31 128 GLU B C 1
ATOM 2702 O O . GLU B 1 128 ? 6.77 7.254 -16.188 1 82.31 128 GLU B O 1
ATOM 2707 N N . PRO B 1 129 ? 7.039 5.238 -17.266 1 82.25 129 PRO B N 1
ATOM 2708 C CA . PRO B 1 129 ? 7.969 4.785 -16.234 1 82.25 129 PRO B CA 1
ATOM 2709 C C . PRO B 1 129 ? 9.234 5.633 -16.172 1 82.25 129 PRO B C 1
ATOM 2711 O O . PRO B 1 129 ? 9.594 6.297 -17.141 1 82.25 129 PRO B O 1
ATOM 2714 N N . ILE B 1 130 ? 9.797 5.605 -14.969 1 80.12 130 ILE B N 1
ATOM 2715 C CA . ILE B 1 130 ? 11.055 6.328 -14.789 1 80.12 130 ILE B CA 1
ATOM 2716 C C . ILE B 1 130 ? 12.227 5.352 -14.844 1 80.12 130 ILE B C 1
ATOM 2718 O O . ILE B 1 130 ? 12.156 4.258 -14.273 1 80.12 130 ILE B O 1
ATOM 2722 N N . ASP B 1 131 ? 13.242 5.637 -15.633 1 71.12 131 ASP B N 1
ATOM 2723 C CA . ASP B 1 131 ? 14.391 4.75 -15.773 1 71.12 131 ASP B CA 1
ATOM 2724 C C . ASP B 1 131 ? 15.344 4.891 -14.594 1 71.12 131 ASP B C 1
ATOM 2726 O O . ASP B 1 131 ? 15.82 3.891 -14.047 1 71.12 131 ASP B O 1
ATOM 2730 N N . GLN B 1 132 ? 15.875 6.039 -14.406 1 63.66 132 GLN B N 1
ATOM 2731 C CA . GLN B 1 132 ? 16.844 6.246 -13.328 1 63.66 132 GLN B CA 1
ATOM 2732 C C . GLN B 1 132 ? 16.484 7.488 -12.516 1 63.66 132 GLN B C 1
ATOM 2734 O O . GLN B 1 132 ? 16.281 8.57 -13.07 1 63.66 132 GLN B O 1
ATOM 2739 N N . ILE B 1 133 ? 15.984 7.223 -11.234 1 59.44 133 ILE B N 1
ATOM 2740 C CA . ILE B 1 133 ? 15.562 8.328 -10.383 1 59.44 133 ILE B CA 1
ATOM 2741 C C . ILE B 1 133 ? 16.766 9.172 -9.992 1 59.44 133 ILE B C 1
ATOM 2743 O O . ILE B 1 133 ? 16.625 10.273 -9.445 1 59.44 133 ILE B O 1
ATOM 2747 N N . GLN B 1 134 ? 18.031 8.656 -10.141 1 54.47 134 GLN B N 1
ATOM 2748 C CA . GLN B 1 134 ? 19.234 9.328 -9.633 1 54.47 134 GLN B CA 1
ATOM 2749 C C . GLN B 1 134 ? 19.297 10.773 -10.125 1 54.47 134 GLN B C 1
ATOM 2751 O O . GLN B 1 134 ? 19.688 11.664 -9.367 1 54.47 134 GLN B O 1
ATOM 2756 N N . ASN B 1 135 ? 19.297 11 -11.43 1 51.28 135 ASN B N 1
ATOM 2757 C CA . ASN B 1 135 ? 19.625 12.305 -12 1 51.28 135 ASN B CA 1
ATOM 2758 C C . ASN B 1 135 ? 18.406 13.195 -12.125 1 51.28 135 ASN B C 1
ATOM 2760 O O . ASN B 1 135 ? 18.453 14.234 -12.781 1 51.28 135 ASN B O 1
ATOM 2764 N N . LEU B 1 136 ? 17.391 12.781 -11.477 1 54.66 136 LEU B N 1
ATOM 2765 C CA . LEU B 1 136 ? 16.172 13.414 -11.977 1 54.66 136 LEU B CA 1
ATOM 2766 C C . LEU B 1 136 ? 15.742 14.562 -11.07 1 54.66 136 LEU B C 1
ATOM 2768 O O . LEU B 1 136 ? 15.844 14.461 -9.844 1 54.66 136 LEU B O 1
ATOM 2772 N N . TRP B 1 137 ? 15.742 15.727 -11.734 1 62.19 137 TRP B N 1
ATOM 2773 C CA . TRP B 1 137 ? 15.031 16.828 -11.102 1 62.19 137 TRP B CA 1
ATOM 2774 C C . TRP B 1 137 ? 13.578 16.469 -10.82 1 62.19 137 TRP B C 1
ATOM 2776 O O . TRP B 1 137 ? 12.719 16.594 -11.695 1 62.19 137 TRP B O 1
ATOM 2786 N N . TYR B 1 138 ? 13.375 15.844 -9.664 1 71.44 138 TYR B N 1
ATOM 2787 C CA . TYR B 1 138 ? 12.078 15.273 -9.32 1 71.44 138 TYR B CA 1
ATOM 2788 C C . TYR B 1 138 ? 11 16.344 -9.273 1 71.44 138 TYR B C 1
ATOM 2790 O O . TYR B 1 138 ? 9.805 16.047 -9.391 1 71.44 138 TYR B O 1
ATOM 2798 N N . ASP B 1 139 ? 11.477 17.547 -9.211 1 72.19 139 ASP B N 1
ATOM 2799 C CA . ASP B 1 139 ? 10.484 18.609 -9.211 1 72.19 139 ASP B CA 1
ATOM 2800 C C . ASP B 1 139 ? 9.781 18.703 -10.562 1 72.19 139 ASP B C 1
ATOM 2802 O O . ASP B 1 139 ? 8.555 18.828 -10.625 1 72.19 139 ASP B O 1
ATOM 2806 N N . HIS B 1 140 ? 10.555 18.5 -11.594 1 75.06 140 HIS B N 1
ATOM 2807 C CA . HIS B 1 140 ? 9.984 18.656 -12.93 1 75.06 140 HIS B CA 1
ATOM 2808 C C . HIS B 1 140 ? 9.18 17.438 -13.336 1 75.06 140 HIS B C 1
ATOM 2810 O O . HIS B 1 140 ? 8.367 17.5 -14.258 1 75.06 140 HIS B O 1
ATOM 2816 N N . LEU B 1 141 ? 9.414 16.328 -12.555 1 78.56 141 LEU B N 1
ATOM 2817 C CA . LEU B 1 141 ? 8.742 15.086 -12.906 1 78.56 141 LEU B CA 1
ATOM 2818 C C . LEU B 1 141 ? 7.422 14.953 -12.148 1 78.56 141 LEU B C 1
ATOM 2820 O O . LEU B 1 141 ? 6.629 14.055 -12.438 1 78.56 141 LEU B O 1
ATOM 2824 N N . GLY B 1 142 ? 7.133 15.844 -11.234 1 84.69 142 GLY B N 1
ATOM 2825 C CA . GLY B 1 142 ? 5.891 15.773 -10.484 1 84.69 142 GLY B CA 1
ATOM 2826 C C . GLY B 1 142 ? 5.883 14.68 -9.43 1 84.69 142 GLY B C 1
ATOM 2827 O O . GLY B 1 142 ? 4.828 14.133 -9.109 1 84.69 142 GLY B O 1
ATOM 2828 N N . ILE B 1 143 ? 7.125 14.297 -8.969 1 90.56 143 ILE B N 1
ATOM 2829 C CA . ILE B 1 143 ? 7.164 13.211 -7.996 1 90.56 143 ILE B CA 1
ATOM 2830 C C . ILE B 1 143 ? 7.891 13.672 -6.738 1 90.56 143 ILE B C 1
ATOM 2832 O O . ILE B 1 143 ? 8.523 12.867 -6.047 1 90.56 143 ILE B O 1
ATOM 2836 N N . SER B 1 144 ? 7.891 15 -6.41 1 90.56 144 SER B N 1
ATOM 2837 C CA . SER B 1 144 ? 8.664 15.539 -5.297 1 90.56 144 SER B CA 1
ATOM 2838 C C . SER B 1 144 ? 8.172 15 -3.961 1 90.56 144 SER B C 1
ATOM 2840 O O . SER B 1 144 ? 8.969 14.727 -3.062 1 90.56 144 SER B O 1
ATOM 2842 N N . ASN B 1 145 ? 6.809 14.93 -3.811 1 94.19 145 ASN B N 1
ATOM 2843 C CA . ASN B 1 145 ? 6.305 14.398 -2.549 1 94.19 145 ASN B CA 1
ATOM 2844 C C . ASN B 1 145 ? 6.742 12.953 -2.34 1 94.19 145 ASN B C 1
ATOM 2846 O O . ASN B 1 145 ? 7.152 12.578 -1.241 1 94.19 145 ASN B O 1
ATOM 2850 N N . TRP B 1 146 ? 6.637 12.203 -3.371 1 95.38 146 TRP B N 1
ATOM 2851 C CA . TRP B 1 146 ? 7.094 10.812 -3.309 1 95.38 146 TRP B CA 1
ATOM 2852 C C . TRP B 1 146 ? 8.578 10.742 -2.979 1 95.38 146 TRP B C 1
ATOM 2854 O O . TRP B 1 146 ? 9 9.938 -2.148 1 95.38 146 TRP B O 1
ATOM 2864 N N . ALA B 1 147 ? 9.391 11.516 -3.646 1 92.56 147 ALA B N 1
ATOM 2865 C CA . ALA B 1 147 ? 10.844 11.484 -3.494 1 92.56 147 ALA B CA 1
ATOM 2866 C C . ALA B 1 147 ? 11.242 11.75 -2.047 1 92.56 147 ALA B C 1
ATOM 2868 O O . ALA B 1 147 ? 12.18 11.133 -1.534 1 92.56 147 ALA B O 1
ATOM 2869 N N . ARG B 1 148 ? 10.609 12.594 -1.332 1 94.12 148 ARG B N 1
ATOM 2870 C CA . ARG B 1 148 ? 10.945 12.922 0.051 1 94.12 148 ARG B CA 1
ATOM 2871 C C . ARG B 1 148 ? 10.688 11.734 0.972 1 94.12 148 ARG B C 1
ATOM 2873 O O . ARG B 1 148 ? 11.391 11.555 1.967 1 94.12 148 ARG B O 1
ATOM 2880 N N . MET B 1 149 ? 9.75 10.969 0.588 1 96.5 149 MET B N 1
ATOM 2881 C CA . MET B 1 149 ? 9.438 9.781 1.378 1 96.5 149 MET B CA 1
ATOM 2882 C C . MET B 1 149 ? 10.352 8.617 0.999 1 96.5 149 MET B C 1
ATOM 2884 O O . MET B 1 149 ? 10.742 7.824 1.857 1 96.5 149 MET B O 1
ATOM 2888 N N . ALA B 1 150 ? 10.758 8.531 -0.225 1 95.19 150 ALA B N 1
ATOM 2889 C CA . ALA B 1 150 ? 11.398 7.348 -0.792 1 95.19 150 ALA B CA 1
ATOM 2890 C C . ALA B 1 150 ? 12.914 7.445 -0.699 1 95.19 150 ALA B C 1
ATOM 2892 O O . ALA B 1 150 ? 13.617 6.441 -0.84 1 95.19 150 ALA B O 1
ATOM 2893 N N . SER B 1 151 ? 13.469 8.562 -0.465 1 93.25 151 SER B N 1
ATOM 2894 C CA . SER B 1 151 ? 14.906 8.789 -0.516 1 93.25 151 SER B CA 1
ATOM 2895 C C . SER B 1 151 ? 15.625 8.016 0.587 1 93.25 151 SER B C 1
ATOM 2897 O O . SER B 1 151 ? 15.172 7.996 1.733 1 93.25 151 SER B O 1
ATOM 2899 N N . GLU B 1 152 ? 16.766 7.422 0.18 1 92.94 152 GLU B N 1
ATOM 2900 C CA . GLU B 1 152 ? 17.594 6.746 1.175 1 92.94 152 GLU B CA 1
ATOM 2901 C C . GLU B 1 152 ? 18.281 7.746 2.096 1 92.94 152 GLU B C 1
ATOM 2903 O O . GLU B 1 152 ? 18.828 7.371 3.135 1 92.94 152 GLU B O 1
ATOM 2908 N N . HIS B 1 153 ? 18.156 9.031 1.767 1 91.88 153 HIS B N 1
ATOM 2909 C CA . HIS B 1 153 ? 18.781 10.094 2.535 1 91.88 153 HIS B CA 1
ATOM 2910 C C . HIS B 1 153 ? 17.828 10.656 3.582 1 91.88 153 HIS B C 1
ATOM 2912 O O . HIS B 1 153 ? 18.219 11.469 4.422 1 91.88 153 HIS B O 1
ATOM 2918 N N . THR B 1 154 ? 16.562 10.312 3.525 1 94.75 154 THR B N 1
ATOM 2919 C CA . THR B 1 154 ? 15.578 10.719 4.523 1 94.75 154 THR B CA 1
ATOM 2920 C C . THR B 1 154 ? 15.734 9.898 5.801 1 94.75 154 THR B C 1
ATOM 2922 O O . THR B 1 154 ? 15.789 8.664 5.754 1 94.75 154 THR B O 1
ATOM 2925 N N . THR B 1 155 ? 15.734 10.586 7.016 1 95.06 155 THR B N 1
ATOM 2926 C CA . THR B 1 155 ? 16.016 9.867 8.25 1 95.06 155 THR B CA 1
ATOM 2927 C C . THR B 1 155 ? 14.898 10.062 9.258 1 95.06 155 THR B C 1
ATOM 2929 O O . THR B 1 155 ? 14.711 9.234 10.164 1 95.06 155 THR B O 1
ATOM 2932 N N . ASP B 1 156 ? 14.18 11.172 9.117 1 97.88 156 ASP B N 1
ATOM 2933 C CA . ASP B 1 156 ? 13.18 11.523 10.125 1 97.88 156 ASP B CA 1
ATOM 2934 C C . ASP B 1 156 ? 11.898 12.039 9.477 1 97.88 156 ASP B C 1
ATOM 2936 O O . ASP B 1 156 ? 11.93 12.57 8.367 1 97.88 156 ASP B O 1
ATOM 2940 N N . ILE B 1 157 ? 10.875 11.898 10.242 1 98.62 157 ILE B N 1
ATOM 2941 C CA . ILE B 1 157 ? 9.578 12.43 9.836 1 98.62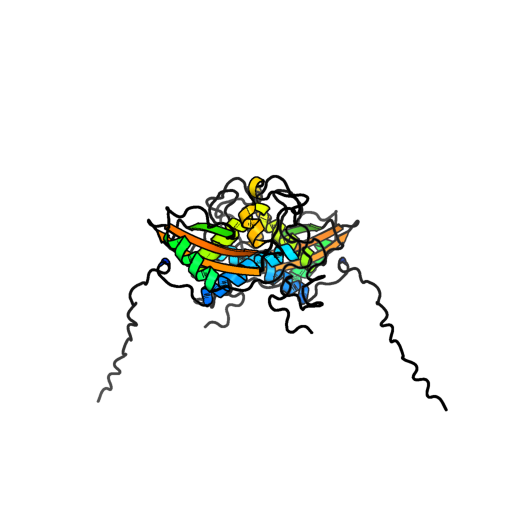 157 ILE B CA 1
ATOM 2942 C C . ILE B 1 157 ? 8.836 12.977 11.055 1 98.62 157 ILE B C 1
ATOM 2944 O O . ILE B 1 157 ? 9.016 12.484 12.172 1 98.62 157 ILE B O 1
ATOM 2948 N N . GLY B 1 158 ? 8.102 13.984 10.984 1 98.81 158 GLY B N 1
ATOM 2949 C CA . GLY B 1 158 ? 7.121 14.539 11.906 1 98.81 158 GLY B CA 1
ATOM 2950 C C . GLY B 1 158 ? 5.93 15.164 11.211 1 98.81 158 GLY B C 1
ATOM 2951 O O . GLY B 1 158 ? 6.078 15.828 10.188 1 98.81 158 GLY B O 1
ATOM 2952 N N . CYS B 1 159 ? 4.738 14.945 11.758 1 98.88 159 CYS B N 1
ATOM 2953 C CA . CYS B 1 159 ? 3.537 15.398 11.062 1 98.88 159 CYS B CA 1
ATOM 2954 C C . CYS B 1 159 ? 2.641 16.203 12 1 98.88 159 CYS B C 1
ATOM 2956 O O . CYS B 1 159 ? 2.812 16.172 13.219 1 98.88 159 CYS B O 1
ATOM 2958 N N . GLY B 1 160 ? 1.747 16.922 11.414 1 98.69 160 GLY B N 1
ATOM 2959 C CA . GLY B 1 160 ? 0.71 17.688 12.086 1 98.69 160 GLY B CA 1
ATOM 2960 C C . GLY B 1 160 ? -0.546 17.844 11.25 1 98.69 160 GLY B C 1
ATOM 2961 O O . GLY B 1 160 ? -0.565 17.5 10.07 1 98.69 160 GLY B O 1
ATOM 2962 N N . PHE B 1 161 ? -1.563 18.297 11.883 1 98.56 161 PHE B N 1
ATOM 2963 C CA . PHE B 1 161 ? -2.846 18.5 11.219 1 98.56 161 PHE B CA 1
ATOM 2964 C C . PHE B 1 161 ? -3.629 19.625 11.875 1 98.56 161 PHE B C 1
ATOM 2966 O O . PHE B 1 161 ? -3.387 19.969 13.031 1 98.56 161 PHE B O 1
ATOM 2973 N N . HIS B 1 162 ? -4.488 20.172 11.047 1 97.38 162 HIS B N 1
ATOM 2974 C CA . HIS B 1 162 ? -5.375 21.219 11.547 1 97.38 162 HIS B CA 1
ATOM 2975 C C . HIS B 1 162 ? -6.582 21.391 10.641 1 97.38 162 HIS B C 1
ATOM 2977 O O . HIS B 1 162 ? -6.496 21.156 9.43 1 97.38 162 HIS B O 1
ATOM 2983 N N . LYS B 1 163 ? -7.645 21.766 11.219 1 95.56 163 LYS B N 1
ATOM 2984 C CA . LYS B 1 163 ? -8.836 22.062 10.43 1 95.56 163 LYS B CA 1
ATOM 2985 C C . LYS B 1 163 ? -8.922 23.547 10.109 1 95.56 163 LYS B C 1
ATOM 2987 O O . LYS B 1 163 ? -8.531 24.391 10.914 1 95.56 163 LYS B O 1
ATOM 2992 N N . TYR B 1 164 ? -9.375 23.859 8.93 1 91.44 164 TYR B N 1
ATOM 2993 C CA . TYR B 1 164 ? -9.648 25.219 8.492 1 91.44 164 TYR B CA 1
ATOM 2994 C C . TYR B 1 164 ? -10.773 25.25 7.465 1 91.44 164 TYR B C 1
ATOM 2996 O O . TYR B 1 164 ? -10.773 24.453 6.52 1 91.44 164 TYR B O 1
ATOM 3004 N N . SER B 1 165 ? -11.766 26.156 7.672 1 92.44 165 SER B N 1
ATOM 3005 C CA . SER B 1 165 ? -12.875 26.375 6.746 1 92.44 165 SER B CA 1
ATOM 3006 C C . SER B 1 165 ? -13.562 25.078 6.371 1 92.44 165 SER B C 1
ATOM 3008 O O . SER B 1 165 ? -13.805 24.812 5.191 1 92.44 165 SER B O 1
ATOM 3010 N N . GLY B 1 166 ? -13.695 24.234 7.234 1 93 166 GLY B N 1
ATOM 3011 C CA . GLY B 1 166 ? -14.445 23 7.035 1 93 166 GLY B CA 1
ATOM 3012 C C . GLY B 1 166 ? -13.617 21.906 6.395 1 93 166 GLY B C 1
ATOM 3013 O O . GLY B 1 166 ? -14.148 20.844 6.031 1 93 166 GLY B O 1
ATOM 3014 N N . LYS B 1 167 ? -12.336 22.141 6.199 1 96.12 167 LYS B N 1
ATOM 3015 C CA . LYS B 1 167 ? -11.398 21.141 5.668 1 96.12 167 LYS B CA 1
ATOM 3016 C C . LYS B 1 167 ? -10.266 20.875 6.656 1 96.12 167 LYS B C 1
ATOM 3018 O O . LYS B 1 167 ? -10.094 21.609 7.629 1 96.12 167 LYS B O 1
ATOM 3023 N N . GLY B 1 168 ? -9.648 19.766 6.41 1 96.12 168 GLY B N 1
ATOM 3024 C CA . GLY B 1 168 ? -8.445 19.453 7.172 1 96.12 168 GLY B CA 1
ATOM 3025 C C . GLY B 1 168 ? -7.176 19.562 6.355 1 96.12 168 GLY B C 1
ATOM 3026 O O . GLY B 1 168 ? -7.207 19.469 5.125 1 96.12 168 GLY B O 1
ATOM 3027 N N . LYS B 1 169 ? -6.141 19.875 7.043 1 97.5 169 LYS B N 1
ATOM 3028 C CA . LYS B 1 169 ? -4.82 19.859 6.418 1 97.5 169 LYS B CA 1
ATOM 3029 C C . LYS B 1 169 ? -3.848 18.984 7.191 1 97.5 169 LYS B C 1
ATOM 3031 O O . LYS B 1 169 ? -3.752 19.078 8.414 1 97.5 169 LYS B O 1
ATOM 3036 N N . VAL B 1 170 ? -3.213 18.062 6.48 1 98.38 170 VAL B N 1
ATOM 3037 C CA . VAL B 1 170 ? -2.135 17.25 7.039 1 98.38 170 VAL B CA 1
ATOM 3038 C C . VAL B 1 170 ? -0.795 17.719 6.473 1 98.38 170 VAL B C 1
ATOM 3040 O O . VAL B 1 170 ? -0.662 17.906 5.262 1 98.38 170 VAL B O 1
ATOM 3043 N N . VAL B 1 171 ? 0.145 17.922 7.344 1 98.75 171 VAL B N 1
ATOM 3044 C CA . VAL B 1 171 ? 1.483 18.359 6.965 1 98.75 171 VAL B CA 1
ATOM 3045 C C . VAL B 1 171 ? 2.527 17.438 7.59 1 98.75 171 VAL B C 1
ATOM 3047 O O . VAL B 1 171 ? 2.439 17.109 8.773 1 98.75 171 VAL B O 1
ATOM 3050 N N . CYS B 1 172 ? 3.52 16.984 6.809 1 98.81 172 CYS B N 1
ATOM 3051 C CA . CYS B 1 172 ? 4.66 16.25 7.34 1 98.81 172 CYS B CA 1
ATOM 3052 C C . CYS B 1 172 ? 5.973 16.875 6.887 1 98.81 172 CYS B C 1
ATOM 3054 O O . CYS B 1 172 ? 6.105 17.297 5.734 1 98.81 172 CYS B O 1
ATOM 3056 N N . GLN B 1 173 ? 6.871 16.938 7.762 1 98.5 173 GLN B N 1
ATOM 3057 C CA . GLN B 1 173 ? 8.234 17.375 7.469 1 98.5 173 GLN B CA 1
ATOM 3058 C C . GLN B 1 173 ? 9.219 16.219 7.559 1 98.5 173 GLN B C 1
ATOM 3060 O O . GLN B 1 173 ? 9 15.266 8.312 1 98.5 173 GLN B O 1
ATOM 3065 N N . PHE B 1 174 ? 10.328 16.359 6.797 1 97.62 174 PHE B N 1
ATOM 3066 C CA . PHE B 1 174 ? 11.336 15.32 6.695 1 97.62 174 PHE B CA 1
ATOM 3067 C C . PHE B 1 174 ? 12.734 15.891 6.906 1 97.62 174 PHE B C 1
ATOM 3069 O O . PHE B 1 174 ? 13.031 17 6.445 1 97.62 174 PHE B O 1
ATOM 3076 N N . ARG B 1 175 ? 13.484 15.109 7.59 1 96.12 175 ARG B N 1
ATOM 3077 C CA . ARG B 1 175 ? 14.922 15.375 7.598 1 96.12 175 ARG B CA 1
ATOM 3078 C C . ARG B 1 175 ? 15.633 14.586 6.504 1 96.12 175 ARG B C 1
ATOM 3080 O O . ARG B 1 175 ? 15.484 13.367 6.414 1 96.12 175 ARG B O 1
ATOM 3087 N N . SER B 1 176 ? 16.359 15.281 5.633 1 92.38 176 SER B N 1
ATOM 3088 C CA . SER B 1 176 ? 17.031 14.617 4.52 1 92.38 176 SER B CA 1
ATOM 3089 C C . SER B 1 176 ? 18.391 15.25 4.238 1 92.38 176 SER B C 1
ATOM 3091 O O . SER B 1 176 ? 18.562 16.469 4.348 1 92.38 176 SER B O 1
ATOM 3093 N N . THR B 1 177 ? 19.297 14.391 3.844 1 87.5 177 THR B N 1
ATOM 3094 C CA . THR B 1 177 ? 20.609 14.875 3.422 1 87.5 177 THR B CA 1
ATOM 3095 C C . THR B 1 177 ? 20.75 14.797 1.904 1 87.5 177 THR B C 1
ATOM 3097 O O . THR B 1 177 ? 21.859 14.859 1.375 1 87.5 177 THR B O 1
ATOM 3100 N N . LEU B 1 178 ? 19.688 14.578 1.283 1 82.88 178 LEU B N 1
ATOM 3101 C CA . LEU B 1 178 ? 19.703 14.461 -0.171 1 82.88 178 LEU B CA 1
ATOM 3102 C C . LEU B 1 178 ? 20.328 15.695 -0.812 1 82.88 178 LEU B C 1
ATOM 3104 O O . LEU B 1 178 ? 19.953 16.828 -0.475 1 82.88 178 LEU B O 1
ATOM 3108 N N . LYS B 1 179 ? 21.281 15.453 -1.644 1 76.12 179 LYS B N 1
ATOM 3109 C CA . LYS B 1 179 ? 21.953 16.516 -2.375 1 76.12 179 LYS B CA 1
ATOM 3110 C C . LYS B 1 179 ? 21.594 16.484 -3.857 1 76.12 179 LYS B C 1
ATOM 3112 O O . LYS B 1 179 ? 21.188 15.445 -4.379 1 76.12 179 LYS B O 1
ATOM 3117 N N . GLU B 1 180 ? 21.797 17.656 -4.418 1 69.44 180 GLU B N 1
ATOM 3118 C CA . GLU B 1 180 ? 21.547 17.719 -5.855 1 69.44 180 GLU B CA 1
ATOM 3119 C C . GLU B 1 180 ? 22.453 16.75 -6.617 1 69.44 180 GLU B C 1
ATOM 3121 O O . GLU B 1 180 ? 23.641 16.625 -6.32 1 69.44 180 GLU B O 1
ATOM 3126 N N . GLY B 1 181 ? 21.875 15.992 -7.535 1 69 181 GLY B N 1
ATOM 3127 C CA . GLY B 1 181 ? 22.641 15.07 -8.359 1 69 181 GLY B CA 1
ATOM 3128 C C . GLY B 1 181 ? 22.734 13.68 -7.77 1 69 181 GLY B C 1
ATOM 3129 O O . GLY B 1 181 ? 23.188 12.742 -8.438 1 69 181 GLY B O 1
ATOM 3130 N N . SER B 1 182 ? 22.328 13.594 -6.523 1 75.62 182 SER B N 1
ATOM 3131 C CA . SER B 1 182 ? 22.391 12.289 -5.879 1 75.62 182 SER B CA 1
ATOM 3132 C C . SER B 1 182 ? 21.219 11.414 -6.301 1 75.62 182 SER B C 1
ATOM 3134 O O . SER B 1 182 ? 20.141 11.922 -6.625 1 75.62 182 SER B O 1
ATOM 3136 N N . LYS B 1 183 ? 21.531 10.109 -6.285 1 82.38 183 LYS B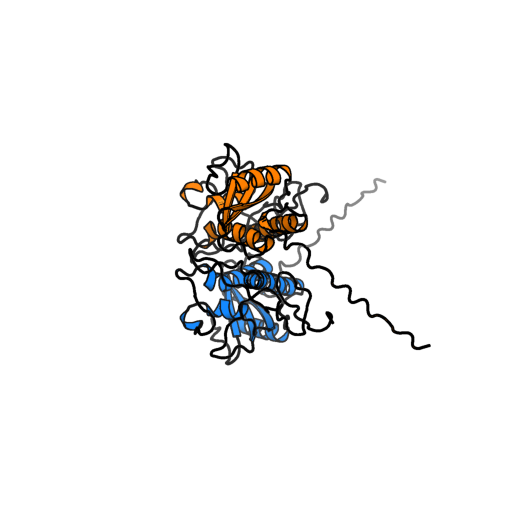 N 1
ATOM 3137 C CA . LYS B 1 183 ? 20.438 9.156 -6.48 1 82.38 183 LYS B CA 1
ATOM 3138 C C . LYS B 1 183 ? 19.5 9.148 -5.281 1 82.38 183 LYS B C 1
ATOM 3140 O O . LYS B 1 183 ? 19.922 9.336 -4.145 1 82.38 183 LYS B O 1
ATOM 3145 N N . LEU B 1 184 ? 18.25 8.977 -5.609 1 89.12 184 LEU B N 1
ATOM 3146 C CA . LEU B 1 184 ? 17.266 8.93 -4.539 1 89.12 184 LEU B CA 1
ATOM 3147 C C . LEU B 1 184 ? 17.531 7.742 -3.615 1 89.12 184 LEU B C 1
ATOM 3149 O O . LEU B 1 184 ? 17.375 7.852 -2.396 1 89.12 184 LEU B O 1
ATOM 3153 N N . TYR B 1 185 ? 17.906 6.629 -4.242 1 91.19 185 TYR B N 1
ATOM 3154 C CA . TYR B 1 185 ? 18.312 5.457 -3.475 1 91.19 185 TYR B CA 1
ATOM 3155 C C . TYR B 1 185 ? 19.203 4.547 -4.305 1 91.19 185 TYR B C 1
ATOM 3157 O O . TYR B 1 185 ? 19.266 4.676 -5.531 1 91.19 185 TYR B O 1
ATOM 3165 N N . THR B 1 186 ? 19.922 3.701 -3.736 1 90.56 186 THR B N 1
ATOM 3166 C CA . THR B 1 186 ? 20.844 2.775 -4.379 1 90.56 186 THR B CA 1
ATOM 3167 C C . THR B 1 186 ? 20.156 1.45 -4.691 1 90.56 186 THR B C 1
ATOM 3169 O O . THR B 1 186 ? 19.75 0.732 -3.781 1 90.56 186 THR B O 1
ATOM 3172 N N . PRO B 1 187 ? 20.078 1.187 -6.012 1 91.38 187 PRO B N 1
ATOM 3173 C CA . PRO B 1 187 ? 19.453 -0.094 -6.355 1 91.38 187 PRO B CA 1
ATOM 3174 C C . PRO B 1 187 ? 20.281 -1.294 -5.914 1 91.38 187 PRO B C 1
ATOM 3176 O O . PRO B 1 187 ? 21.516 -1.225 -5.906 1 91.38 187 PRO B O 1
ATOM 3179 N N . GLY B 1 188 ? 19.672 -2.43 -5.566 1 91.06 188 GLY B N 1
ATOM 3180 C CA . GLY B 1 188 ? 20.328 -3.672 -5.18 1 91.06 188 GLY B CA 1
ATOM 3181 C C . GLY B 1 188 ? 19.484 -4.52 -4.242 1 91.06 188 GLY B C 1
ATOM 3182 O O . GLY B 1 188 ? 18.359 -4.152 -3.908 1 91.06 188 GLY B O 1
ATOM 3183 N N . PRO B 1 189 ? 20.062 -5.633 -3.779 1 90.5 189 PRO B N 1
ATOM 3184 C CA . PRO B 1 189 ? 19.312 -6.477 -2.848 1 90.5 189 PRO B CA 1
ATOM 3185 C C . PRO B 1 189 ? 18.984 -5.758 -1.543 1 90.5 189 PRO B C 1
ATOM 3187 O O . PRO B 1 189 ? 19.781 -4.973 -1.038 1 90.5 189 PRO B O 1
ATOM 3190 N N . THR B 1 190 ? 17.797 -5.996 -1.1 1 90.5 190 THR B N 1
ATOM 3191 C CA . THR B 1 190 ? 17.281 -5.34 0.094 1 90.5 190 THR B CA 1
ATOM 3192 C C . THR B 1 190 ? 18.234 -5.531 1.275 1 90.5 190 THR B C 1
ATOM 3194 O O . THR B 1 190 ? 18.75 -6.629 1.492 1 90.5 190 THR B O 1
ATOM 3197 N N . CYS B 1 191 ? 18.453 -4.496 2.012 1 91.12 191 CYS B N 1
ATOM 3198 C CA . CYS B 1 191 ? 19.203 -4.48 3.268 1 91.12 191 CYS B CA 1
ATOM 3199 C C . CYS B 1 191 ? 20.609 -5.012 3.076 1 91.12 191 CYS B C 1
ATOM 3201 O O . CYS B 1 191 ? 21.188 -5.617 3.988 1 91.12 191 CYS B O 1
ATOM 3203 N N . ASN B 1 192 ? 21.125 -4.895 1.938 1 89.38 192 ASN B N 1
ATOM 3204 C CA . ASN B 1 192 ? 22.453 -5.426 1.647 1 89.38 192 ASN B CA 1
ATOM 3205 C C . ASN B 1 192 ? 23.547 -4.488 2.139 1 89.38 192 ASN B C 1
ATOM 3207 O O . ASN B 1 192 ? 24.641 -4.938 2.486 1 89.38 192 ASN B O 1
ATOM 3211 N N . GLN B 1 193 ? 23.359 -3.184 2.213 1 89.31 193 GLN B N 1
ATOM 3212 C CA . GLN B 1 193 ? 24.344 -2.195 2.627 1 89.31 193 GLN B CA 1
ATOM 3213 C C . GLN B 1 193 ? 23.797 -1.296 3.73 1 89.31 193 GLN B C 1
ATOM 3215 O O . GLN B 1 193 ? 24 -0.079 3.701 1 89.31 193 GLN B O 1
ATOM 3220 N N . CYS B 1 194 ? 23.078 -1.937 4.617 1 89 194 CYS B N 1
ATOM 3221 C CA . CYS B 1 194 ? 22.516 -1.151 5.715 1 89 194 CYS B CA 1
ATOM 3222 C C . CYS B 1 194 ? 23.625 -0.42 6.473 1 89 194 CYS B C 1
ATOM 3224 O O . CYS B 1 194 ? 24.703 -0.973 6.691 1 89 194 CYS B O 1
ATOM 3226 N N . PRO B 1 195 ? 23.297 0.747 6.828 1 79.69 195 PRO B N 1
ATOM 3227 C CA . PRO B 1 195 ? 24.266 1.44 7.676 1 79.69 195 PRO B CA 1
ATOM 3228 C C . PRO B 1 195 ? 24.547 0.704 8.984 1 79.69 195 PRO B C 1
ATOM 3230 O O . PRO B 1 195 ? 23.609 0.215 9.625 1 79.69 195 PRO B O 1
ATOM 3233 N N . GLY B 1 196 ? 25.797 0.508 9.336 1 77.06 196 GLY B N 1
ATOM 3234 C CA . GLY B 1 196 ? 26.188 -0.178 10.562 1 77.06 196 GLY B CA 1
ATOM 3235 C C . GLY B 1 196 ? 26.438 -1.659 10.359 1 77.06 196 GLY B C 1
ATOM 3236 O O . GLY B 1 196 ? 26.844 -2.359 11.289 1 77.06 196 GLY B O 1
ATOM 3237 N N . GLY B 1 197 ? 26.297 -2.129 9.18 1 69.12 197 GLY B N 1
ATOM 3238 C CA . GLY B 1 197 ? 26.594 -3.516 8.852 1 69.12 197 GLY B CA 1
ATOM 3239 C C . GLY B 1 197 ? 25.344 -4.387 8.789 1 69.12 197 GLY B C 1
ATOM 3240 O O . GLY B 1 197 ? 24.234 -3.879 8.633 1 69.12 197 GLY B O 1
ATOM 3241 N N . LYS B 1 198 ? 25.703 -5.793 8.891 1 62.66 198 LYS B N 1
ATOM 3242 C CA . LYS B 1 198 ? 24.625 -6.766 8.688 1 62.66 198 LYS B CA 1
ATOM 3243 C C . LYS B 1 198 ? 23.531 -6.609 9.742 1 62.66 198 LYS B C 1
ATOM 3245 O O . LYS B 1 198 ? 23.828 -6.559 10.938 1 62.66 198 LYS B O 1
ATOM 3250 N N . ALA B 1 199 ? 22.375 -6.027 9.289 1 64.19 199 ALA B N 1
ATOM 3251 C CA . ALA B 1 199 ? 21.281 -5.754 10.227 1 64.19 199 ALA B CA 1
ATOM 3252 C C . ALA B 1 199 ? 20.062 -6.598 9.898 1 64.19 199 ALA B C 1
ATOM 3254 O O . ALA B 1 199 ? 19.938 -7.137 8.797 1 64.19 199 ALA B O 1
ATOM 3255 N N . THR B 1 200 ? 19.422 -6.961 10.883 1 77.31 200 THR B N 1
ATOM 3256 C CA . THR B 1 200 ? 18.125 -7.605 10.734 1 77.31 200 THR B CA 1
ATOM 3257 C C . THR B 1 200 ? 17.156 -6.703 9.969 1 77.31 200 THR B C 1
ATOM 3259 O O . THR B 1 200 ? 16.859 -5.59 10.414 1 77.31 200 THR B O 1
ATOM 3262 N N . CYS B 1 201 ? 16.812 -7.059 8.836 1 85.19 201 CYS B N 1
ATOM 3263 C CA . CYS B 1 201 ? 15.859 -6.363 7.977 1 85.19 201 CYS B CA 1
ATOM 3264 C C . CYS B 1 201 ? 14.445 -6.496 8.523 1 85.19 201 CYS B C 1
ATOM 3266 O O . CYS B 1 201 ? 14.047 -7.57 8.969 1 85.19 201 CYS B O 1
ATOM 3268 N N . VAL B 1 202 ? 13.883 -5.426 8.625 1 85.44 202 VAL B N 1
ATOM 3269 C CA . VAL B 1 202 ? 12.477 -5.445 9.008 1 85.44 202 VAL B CA 1
ATOM 3270 C C . VAL B 1 202 ? 11.617 -5 7.828 1 85.44 202 VAL B C 1
ATOM 3272 O O . VAL B 1 202 ? 11.609 -3.822 7.465 1 85.44 202 VAL B O 1
ATOM 3275 N N . ASN B 1 203 ? 10.898 -5.883 7.281 1 86.69 203 ASN B N 1
ATOM 3276 C CA . ASN B 1 203 ? 10.039 -5.609 6.129 1 86.69 203 ASN B CA 1
ATOM 3277 C C . ASN B 1 203 ? 10.805 -4.898 5.016 1 86.69 203 ASN B C 1
ATOM 3279 O O . ASN B 1 203 ? 10.328 -3.908 4.461 1 86.69 203 ASN B O 1
ATOM 3283 N N . GLY B 1 204 ? 11.984 -5.352 4.871 1 91.69 204 GLY B N 1
ATOM 3284 C CA . GLY B 1 204 ? 12.812 -4.871 3.771 1 91.69 204 GLY B CA 1
ATOM 3285 C C . GLY B 1 204 ? 13.609 -3.629 4.117 1 91.69 204 GLY B C 1
ATOM 3286 O O . GLY B 1 204 ? 14.406 -3.15 3.309 1 91.69 204 GLY B O 1
ATOM 3287 N N . LEU B 1 205 ? 13.445 -3.119 5.309 1 95.44 205 LEU B N 1
ATOM 3288 C CA . LEU B 1 205 ? 14.109 -1.875 5.68 1 95.44 205 LEU B CA 1
ATOM 3289 C C . LEU B 1 205 ? 15.227 -2.135 6.684 1 95.44 205 LEU B C 1
ATOM 3291 O O . LEU B 1 205 ? 15.086 -2.975 7.574 1 95.44 205 LEU B O 1
ATOM 3295 N N . CYS B 1 206 ? 16.266 -1.416 6.465 1 93.75 206 CYS B N 1
ATOM 3296 C CA . CYS B 1 206 ? 17.297 -1.353 7.492 1 93.75 206 CYS B CA 1
ATOM 3297 C C . CYS B 1 206 ? 16.766 -0.705 8.766 1 93.75 206 CYS B C 1
ATOM 3299 O O . CYS B 1 206 ? 15.891 0.168 8.703 1 93.75 206 CYS B O 1
ATOM 3301 N N . PRO B 1 207 ? 17.281 -1.157 9.953 1 89.25 207 PRO B N 1
ATOM 3302 C CA . PRO B 1 207 ? 16.828 -0.529 11.195 1 89.25 207 PRO B CA 1
ATOM 3303 C C . PRO B 1 207 ? 17.172 0.956 11.266 1 89.25 207 PRO B C 1
ATOM 3305 O O . PRO B 1 207 ? 18.172 1.389 10.68 1 89.25 207 PRO B O 1
ATOM 3308 N N . ALA B 1 208 ? 16.266 1.702 12.047 1 82.62 208 ALA B N 1
ATOM 3309 C CA . ALA B 1 208 ? 16.516 3.133 12.219 1 82.62 208 ALA B CA 1
ATOM 3310 C C . ALA B 1 208 ? 17.766 3.383 13.055 1 82.62 208 ALA B C 1
ATOM 3312 O O . ALA B 1 208 ? 18.516 4.32 12.789 1 82.62 208 ALA B O 1
ATOM 3313 N N . ASP B 1 209 ? 17.797 2.594 14.289 1 75.38 209 ASP B N 1
ATOM 3314 C CA . ASP B 1 209 ? 18.922 2.766 15.195 1 75.38 209 ASP B CA 1
ATOM 3315 C C . ASP B 1 209 ? 20.047 1.779 14.875 1 75.38 209 ASP B C 1
ATOM 3317 O O . ASP B 1 209 ? 19.781 0.649 14.461 1 75.38 209 ASP B O 1
ATOM 3321 N N . LEU B 1 210 ? 21.188 2.125 14.438 1 57.59 210 LEU B N 1
ATOM 3322 C CA . LEU B 1 210 ? 22.375 1.308 14.211 1 57.59 210 LEU B CA 1
ATOM 3323 C C . LEU B 1 210 ? 22.766 0.562 15.477 1 57.59 210 LEU B C 1
ATOM 3325 O O . LEU B 1 210 ? 23.75 -0.195 15.469 1 57.59 210 LEU B O 1
ATOM 3329 N N . GLU B 1 211 ? 22.25 0.659 16.594 1 44.72 211 GLU B N 1
ATOM 3330 C CA . GLU B 1 211 ? 22.984 0.046 17.688 1 44.72 211 GLU B CA 1
ATOM 3331 C C . GLU B 1 211 ? 23.062 -1.469 17.516 1 44.72 211 GLU B C 1
ATOM 3333 O O . GLU B 1 211 ? 24.109 -2.072 17.781 1 44.72 211 GLU B O 1
ATOM 3338 N N . GLY B 1 212 ? 21.906 -2.293 17.797 1 34.56 212 GLY B N 1
ATOM 3339 C CA . GLY B 1 212 ? 22.094 -3.635 18.312 1 34.56 212 GLY B CA 1
ATOM 3340 C C . GLY B 1 212 ? 22.672 -4.602 17.297 1 34.56 212 GLY B C 1
ATOM 3341 O O . GLY B 1 212 ? 22.734 -5.805 17.547 1 34.56 212 GLY B O 1
ATOM 3342 N N . VAL B 1 213 ? 22.703 -4.504 16.047 1 30.16 213 VAL B N 1
ATOM 3343 C CA . VAL B 1 213 ? 23.094 -5.785 15.461 1 30.16 213 VAL B CA 1
ATOM 3344 C C . VAL B 1 213 ? 24.484 -6.164 15.938 1 30.16 213 VAL B C 1
ATOM 3346 O O . VAL B 1 213 ? 24.953 -7.273 15.68 1 30.16 213 VAL B O 1
ATOM 3349 N N . CYS B 1 214 ? 25.25 -5.25 16.281 1 23.56 214 CYS B N 1
ATOM 3350 C CA . CYS B 1 214 ? 26.516 -5.941 16.453 1 23.56 214 CYS B CA 1
ATOM 3351 C C . CYS B 1 214 ? 26.516 -6.781 17.734 1 23.56 214 CYS B C 1
ATOM 3353 O O . CYS B 1 214 ? 25.984 -6.359 18.75 1 23.56 214 CYS B O 1
#

pLDDT: mean 84.94, std 18.91, range [23.55, 98.88]

Secondary structure (DSSP, 8-state):
-------------------GGGSPPPHHHHHHHHHHHHHHHHHHHTT-SB-SSS--BPPPBSS-BPPEE-HHHHHHHHHHHHTGGG--PPPTT-EEEEEEES-TTS-HHHHHHHHHHHHHHHHHT-SS--S-STT--HHHHT-HHHHHHH-TTEEEEEEEEEEETTEEEEEEEEEE---TT--SS-BSSTTSS-TTSS---BTTBB-SS-STT-/-------------------GGGSPPPHHHHHHHHHHHHHHHHHHHTT-SB-SSS--BPPPBSS-BPPEE-HHHHHHHHHHHHTGGG--PPPTT-EEEEEEES-TTS-HHHHHHHHHHHHHHHHHT-SS--S-STT--HHHHT-HHHHHHH-TTEEEEEEEEEEETTEEEEEEEEEE---TT--SS-BSSTTSS-TTSS---BTTBB-SS-STT-

Foldseek 3Di:
DPPPPPPPPPPVPPPDPPQLQPDADDPVLLVLLQVLLCLLLLCQQQQNAAQADPGGTHFHFAAAARAAEDVVQQVVQAVQQVCPPVRDDDDPPKQKFKDKAQQSVDHPSVVSNVRLVVLQCQRHHHHDGDDFQQQDPVVVSSNSSNLQSNASFWHYKHKGKHDDPNMMMIMMITDGPDDHRGGSGHGDHQNNCYPLDRADDDSSHHYSDSPPPD/DPPPPPPPPPPVPPPDPPQLQPDADDPVLLVLLQVLLCLLLLCQQQQNAAQAPPGGTHFHFAAAARAAEDPVQQVVQAVLQVCPPVRDDDDPPKQKFKDKAQQSVDHPSVVSNVRLVVLQCQRHHHHDGDDFQQQDPVVVSSNSSNLQSNASFWHYKHKGKHDDPNMMMIMMITDGPDDHNGGSGHGDHQNNCYPLDRADDDSSHGYSDSPPPD